Protein AF-A0A0L0VBW8-F1 (afdb_monomer)

Nearest PDB structures (foldseek):
  1dnp-assembly2_B  TM=9.306E-01  e=4.000E-32  Escherichia coli
  4u63-assembly1_A  TM=8.830E-01  e=4.935E-27  Agrobacterium fabrum str. C58
  1u3d-assembly1_A  TM=8.758E-01  e=1.205E-23  Arabidopsis thaliana
  6x24-assembly1_B  TM=8.436E-01  e=1.201E-22  Arabidopsis thaliana
  6k8k-assembly1_A  TM=8.469E-01  e=8.350E-22  Arabidopsis thaliana

Structure (mmCIF, N/CA/C/O backbone):
data_AF-A0A0L0VBW8-F1
#
_entry.id   AF-A0A0L0VBW8-F1
#
loop_
_atom_site.group_PDB
_atom_site.id
_atom_site.type_symbol
_atom_site.label_atom_id
_atom_site.label_alt_id
_atom_site.label_comp_id
_atom_site.label_asym_id
_atom_site.label_entity_id
_atom_site.label_seq_id
_atom_site.pdbx_PDB_ins_code
_atom_site.Cartn_x
_atom_site.Cartn_y
_atom_site.Cartn_z
_atom_site.occupancy
_atom_site.B_iso_or_equiv
_atom_site.auth_seq_id
_atom_site.auth_comp_id
_atom_site.auth_asym_id
_atom_site.auth_atom_id
_atom_site.pdbx_PDB_model_num
ATOM 1 N N . MET A 1 1 ? -42.156 -12.948 -46.064 1.00 47.88 1 MET A N 1
ATOM 2 C CA . MET A 1 1 ? -41.270 -11.772 -45.904 1.00 47.88 1 MET A CA 1
ATOM 3 C C . MET A 1 1 ? -41.788 -10.748 -44.891 1.00 47.88 1 MET A C 1
ATOM 5 O O . MET A 1 1 ? -40.986 -10.294 -44.095 1.00 47.88 1 MET A O 1
ATOM 9 N N . VAL A 1 2 ? -43.093 -10.454 -44.808 1.00 45.59 2 VAL A N 1
ATOM 10 C CA . VAL A 1 2 ? -43.625 -9.422 -43.882 1.00 45.59 2 VAL A CA 1
ATOM 11 C C . VAL A 1 2 ? -43.552 -9.802 -42.386 1.00 45.59 2 VAL A C 1
ATOM 13 O O . VAL A 1 2 ? -43.280 -8.947 -41.555 1.00 45.59 2 VAL A O 1
ATOM 16 N N . LYS A 1 3 ? -43.677 -11.089 -42.019 1.00 38.50 3 LYS A N 1
ATOM 17 C CA . LYS A 1 3 ? -43.567 -11.533 -40.608 1.00 38.50 3 LYS A CA 1
ATOM 18 C C . LYS A 1 3 ? -42.144 -11.493 -40.024 1.00 38.50 3 LYS A C 1
ATOM 20 O O . LYS A 1 3 ? -42.003 -11.435 -38.814 1.00 38.50 3 LYS A O 1
ATOM 25 N N . ARG A 1 4 ? -41.098 -11.505 -40.863 1.00 41.34 4 ARG A N 1
ATOM 26 C CA . ARG A 1 4 ? -39.693 -11.458 -40.405 1.00 41.34 4 ARG A CA 1
ATOM 27 C C . ARG A 1 4 ? -39.239 -10.023 -40.105 1.00 41.34 4 ARG A C 1
ATOM 29 O O . ARG A 1 4 ? -38.516 -9.813 -39.146 1.00 41.34 4 ARG A O 1
ATOM 36 N N . ALA A 1 5 ? -39.758 -9.052 -40.860 1.00 41.72 5 ALA A N 1
ATOM 37 C CA . ALA A 1 5 ? -39.477 -7.632 -40.655 1.00 41.72 5 ALA A CA 1
ATOM 38 C C . ALA A 1 5 ? -40.109 -7.077 -39.363 1.00 41.72 5 ALA A C 1
ATOM 40 O O . ALA A 1 5 ? -39.490 -6.264 -38.694 1.00 41.72 5 ALA A O 1
ATOM 41 N N . ILE A 1 6 ? -41.299 -7.556 -38.976 1.00 45.91 6 ILE A N 1
ATOM 42 C CA . ILE A 1 6 ? -41.973 -7.127 -37.734 1.00 45.91 6 ILE A CA 1
ATOM 43 C C . ILE A 1 6 ? -41.256 -7.689 -36.494 1.00 45.91 6 ILE A C 1
ATOM 45 O O . ILE A 1 6 ? -41.114 -6.985 -35.501 1.00 45.91 6 ILE A O 1
ATOM 49 N N . GLN A 1 7 ? -40.733 -8.919 -36.575 1.00 43.00 7 GLN A N 1
ATOM 50 C CA . GLN A 1 7 ? -39.952 -9.533 -35.495 1.00 43.00 7 GLN A CA 1
ATOM 51 C C . GLN A 1 7 ? -38.608 -8.811 -35.280 1.00 43.00 7 GLN A C 1
ATOM 53 O O . GLN A 1 7 ? -38.234 -8.529 -34.149 1.00 43.00 7 GLN A O 1
ATOM 58 N N . GLU A 1 8 ? -37.913 -8.434 -36.361 1.00 43.94 8 GLU A N 1
ATOM 59 C CA . GLU A 1 8 ? -36.654 -7.677 -36.281 1.00 43.94 8 GLU A CA 1
ATOM 60 C C . GLU A 1 8 ? -36.856 -6.231 -35.792 1.00 43.94 8 GLU A C 1
ATOM 62 O O . GLU A 1 8 ? -35.977 -5.677 -35.128 1.00 43.94 8 GLU A O 1
ATOM 67 N N . GLU A 1 9 ? -38.012 -5.615 -36.063 1.00 42.09 9 GLU A N 1
ATOM 68 C CA . GLU A 1 9 ? -38.349 -4.283 -35.550 1.00 42.09 9 GLU A CA 1
ATOM 69 C C . GLU A 1 9 ? -38.737 -4.297 -34.063 1.00 42.09 9 GLU A C 1
ATOM 71 O O . GLU A 1 9 ? -38.359 -3.371 -33.339 1.00 42.09 9 GLU A O 1
ATOM 76 N N . ASP A 1 10 ? -39.421 -5.344 -33.592 1.00 43.28 10 ASP A N 1
ATOM 77 C CA . ASP A 1 10 ? -39.739 -5.540 -32.170 1.00 43.28 10 ASP A CA 1
ATOM 78 C C . ASP A 1 10 ? -38.514 -5.966 -31.353 1.00 43.28 10 ASP A C 1
ATOM 80 O O . ASP A 1 10 ? -38.322 -5.458 -30.249 1.00 43.28 10 ASP A O 1
ATOM 84 N N . ASP A 1 11 ? -37.614 -6.786 -31.901 1.00 41.97 11 ASP A N 1
ATOM 85 C CA . ASP A 1 11 ? -36.344 -7.127 -31.246 1.00 41.97 11 ASP A CA 1
ATOM 86 C C . ASP A 1 11 ? -35.385 -5.923 -31.215 1.00 41.97 11 ASP A C 1
ATOM 88 O O . ASP A 1 11 ? -34.700 -5.685 -30.221 1.00 41.97 11 ASP A O 1
ATOM 92 N N . SER A 1 12 ? -35.396 -5.081 -32.255 1.00 41.84 12 SER A N 1
ATOM 93 C CA . SER A 1 12 ? -34.697 -3.787 -32.300 1.00 41.84 12 SER A CA 1
ATOM 94 C C . SER A 1 12 ? -35.269 -2.777 -31.300 1.00 41.84 12 SER A C 1
ATOM 96 O O . SER A 1 12 ? -34.506 -2.071 -30.629 1.00 41.84 12 SER A O 1
ATOM 98 N N . LYS A 1 13 ? -36.599 -2.712 -31.153 1.00 40.72 13 LYS A N 1
ATOM 99 C CA . LYS A 1 13 ? -37.275 -1.874 -30.151 1.00 40.72 13 LYS A CA 1
ATOM 100 C C . LYS A 1 13 ? -37.077 -2.406 -28.738 1.00 40.72 13 LYS A C 1
ATOM 102 O O . LYS A 1 13 ? -36.859 -1.582 -27.861 1.00 40.72 13 LYS A O 1
ATOM 107 N N . ASN A 1 14 ? -37.025 -3.719 -28.522 1.00 37.94 14 ASN A N 1
ATOM 108 C CA . ASN A 1 14 ? -36.697 -4.330 -27.232 1.00 37.94 14 ASN A CA 1
ATOM 109 C C . ASN A 1 14 ? -35.211 -4.183 -26.878 1.00 37.94 14 ASN A C 1
ATOM 111 O O . ASN A 1 14 ? -34.900 -3.898 -25.726 1.00 37.94 14 ASN A O 1
ATOM 115 N N . LEU A 1 15 ? -34.282 -4.233 -27.842 1.00 38.31 15 LEU A N 1
ATOM 116 C CA . LEU A 1 15 ? -32.874 -3.872 -27.612 1.00 38.31 15 LEU A CA 1
ATOM 117 C C . LEU A 1 15 ? -32.686 -2.366 -27.384 1.00 38.31 15 LEU A C 1
ATOM 119 O O . LEU A 1 15 ? -31.813 -1.963 -26.616 1.00 38.31 15 LEU A O 1
ATOM 123 N N . ARG A 1 16 ? -33.479 -1.509 -28.039 1.00 38.00 16 ARG A N 1
ATOM 124 C CA . ARG A 1 16 ? -33.463 -0.052 -27.815 1.00 38.00 16 ARG A CA 1
ATOM 125 C C . ARG A 1 16 ? -34.187 0.353 -26.533 1.00 38.00 16 ARG A C 1
ATOM 127 O O . ARG A 1 16 ? -33.775 1.341 -25.938 1.00 38.00 16 ARG A O 1
ATOM 134 N N . ALA A 1 17 ? -35.188 -0.405 -26.094 1.00 32.78 17 ALA A N 1
ATOM 135 C CA . ALA A 1 17 ? -35.853 -0.263 -24.804 1.00 32.78 17 ALA A CA 1
ATOM 136 C C . ALA A 1 17 ? -34.974 -0.816 -23.676 1.00 32.78 17 ALA A C 1
ATOM 138 O O . ALA A 1 17 ? -34.843 -0.147 -22.667 1.00 32.78 17 ALA A O 1
ATOM 139 N N . SER A 1 18 ? -34.242 -1.915 -23.888 1.00 33.78 18 SER A N 1
ATOM 140 C CA . SER A 1 18 ? -33.186 -2.404 -22.983 1.00 33.78 18 SER A CA 1
ATOM 141 C C . SER A 1 18 ? -31.985 -1.445 -22.904 1.00 33.78 18 SER A C 1
ATOM 143 O O . SER A 1 18 ? -31.360 -1.313 -21.857 1.00 33.78 18 SER A O 1
ATOM 145 N N . LYS A 1 19 ? -31.697 -0.694 -23.979 1.00 35.19 19 LYS A N 1
ATOM 146 C CA . LYS A 1 19 ? -30.722 0.416 -23.981 1.00 35.19 19 LYS A CA 1
ATOM 147 C C . LYS A 1 19 ? -31.284 1.756 -23.477 1.00 35.19 19 LYS A C 1
ATOM 149 O O . LYS A 1 19 ? -30.527 2.724 -23.412 1.00 35.19 19 LYS A O 1
ATOM 154 N N . ARG A 1 20 ? -32.582 1.846 -23.152 1.00 32.16 20 ARG A N 1
ATOM 155 C CA . ARG A 1 20 ? -33.254 3.065 -22.648 1.00 32.16 20 ARG A CA 1
ATOM 156 C C . ARG A 1 20 ? -33.999 2.883 -21.328 1.00 32.16 20 ARG A C 1
ATOM 158 O O . ARG A 1 20 ? -34.429 3.879 -20.754 1.00 32.16 20 ARG A O 1
ATOM 165 N N . THR A 1 21 ? -34.088 1.672 -20.795 1.00 31.19 21 THR A N 1
ATOM 166 C CA . THR A 1 21 ? -34.179 1.472 -19.357 1.00 31.19 21 THR A CA 1
ATOM 167 C C . THR A 1 21 ? -32.882 2.011 -18.798 1.00 31.19 21 THR A C 1
ATOM 169 O O . THR A 1 21 ? -31.819 1.433 -19.023 1.00 31.19 21 THR A O 1
ATOM 172 N N . ASN A 1 22 ? -32.975 3.183 -18.169 1.00 34.97 22 ASN A N 1
ATOM 173 C CA . ASN A 1 22 ? -31.962 3.711 -17.278 1.00 34.97 22 ASN A CA 1
ATOM 174 C C . ASN A 1 22 ? -31.249 2.534 -16.610 1.00 34.97 22 ASN A C 1
ATOM 176 O O . ASN A 1 22 ? -31.903 1.713 -15.965 1.00 34.97 22 ASN A O 1
ATOM 180 N N . LEU A 1 23 ? -29.926 2.461 -16.764 1.00 39.72 23 LEU A N 1
ATOM 181 C CA . LEU A 1 23 ? -29.091 1.925 -15.702 1.00 39.72 23 LEU A CA 1
ATOM 182 C C . LEU A 1 23 ? -29.466 2.752 -14.466 1.00 39.72 23 LEU A C 1
ATOM 184 O O . LEU A 1 23 ? -28.857 3.784 -14.200 1.00 39.72 23 LEU A O 1
ATOM 188 N N . ALA A 1 24 ? -30.530 2.358 -13.760 1.00 38.56 24 ALA A N 1
ATOM 189 C CA . ALA A 1 24 ? -30.557 2.486 -12.323 1.00 38.56 24 ALA A CA 1
ATOM 190 C C . ALA A 1 24 ? -29.210 1.900 -11.927 1.00 38.56 24 ALA A C 1
ATOM 192 O O . ALA A 1 24 ? -28.953 0.734 -12.229 1.00 38.56 24 ALA A O 1
ATOM 193 N N . GLU A 1 25 ? -28.288 2.770 -11.515 1.00 55.16 25 GLU A N 1
ATOM 194 C CA . GLU A 1 25 ? -26.921 2.379 -11.208 1.00 55.16 25 GLU A CA 1
ATOM 195 C C . GLU A 1 25 ? -27.017 1.139 -10.324 1.00 55.16 25 GLU A C 1
ATOM 197 O O . GLU A 1 25 ? -27.567 1.249 -9.229 1.00 55.16 25 GLU A O 1
ATOM 202 N N . GLU A 1 26 ? -26.592 -0.031 -10.826 1.00 69.12 26 GLU A N 1
ATOM 203 C CA . GLU A 1 26 ? -26.595 -1.254 -10.021 1.00 69.12 26 GLU A CA 1
ATOM 204 C C . GLU A 1 26 ? -25.965 -0.896 -8.676 1.00 69.12 26 GLU A C 1
ATOM 206 O O . GLU A 1 26 ? -24.868 -0.322 -8.636 1.00 69.12 26 GLU A O 1
ATOM 211 N N . GLU A 1 27 ? -26.706 -1.124 -7.589 1.00 88.75 27 GLU A N 1
ATOM 212 C CA . GLU A 1 27 ? -26.266 -0.744 -6.253 1.00 88.75 27 GLU A CA 1
ATOM 213 C C . GLU A 1 27 ? -24.936 -1.453 -5.987 1.00 88.75 27 GLU A C 1
ATOM 215 O O . GLU A 1 27 ? -24.860 -2.682 -5.919 1.00 88.75 27 GLU A O 1
ATOM 220 N N . THR A 1 28 ? -23.848 -0.684 -5.905 1.00 95.00 28 THR A N 1
ATOM 221 C CA . THR A 1 28 ? -22.541 -1.269 -5.612 1.00 95.00 28 THR A CA 1
ATOM 222 C C . THR A 1 28 ? -22.538 -1.767 -4.166 1.00 95.00 28 THR A C 1
ATOM 224 O O . THR A 1 28 ? -23.231 -1.184 -3.329 1.00 95.00 28 THR A O 1
ATOM 227 N N . PRO A 1 29 ? -21.723 -2.780 -3.808 1.00 96.75 29 PRO A N 1
ATOM 228 C CA . PRO A 1 29 ? -21.599 -3.210 -2.413 1.00 96.75 29 PRO A CA 1
ATOM 229 C C . PRO A 1 29 ? -21.264 -2.053 -1.462 1.00 96.75 29 PRO A C 1
ATOM 231 O O . PRO A 1 29 ? -21.729 -2.026 -0.333 1.00 96.75 29 PRO A O 1
ATOM 234 N N . TYR A 1 30 ? -20.514 -1.055 -1.938 1.00 96.94 30 TYR A N 1
ATOM 235 C CA . TYR A 1 30 ? -20.212 0.145 -1.165 1.00 96.94 30 TYR A CA 1
ATOM 236 C C . TYR A 1 30 ? -21.462 0.993 -0.894 1.00 96.94 30 TYR A C 1
ATOM 238 O O . TYR A 1 30 ? -21.709 1.362 0.248 1.00 96.94 30 TYR A O 1
ATOM 246 N N . LYS A 1 31 ? -22.284 1.263 -1.919 1.00 96.06 31 LYS A N 1
ATOM 247 C CA . LYS A 1 31 ? -23.552 1.990 -1.743 1.00 96.06 31 LYS A CA 1
ATOM 248 C C . LYS A 1 31 ? -24.525 1.228 -0.841 1.00 96.06 31 LYS A C 1
ATOM 250 O O . LYS A 1 31 ? -25.142 1.846 0.018 1.00 96.06 31 LYS A O 1
ATOM 255 N N . HIS A 1 32 ? -24.596 -0.097 -0.988 1.00 97.25 32 HIS A N 1
ATOM 256 C CA . HIS A 1 32 ? -25.400 -0.948 -0.113 1.00 97.25 32 HIS A CA 1
ATOM 257 C C . HIS A 1 32 ? -24.931 -0.842 1.347 1.00 97.25 32 HIS A C 1
ATOM 259 O O . HIS A 1 32 ? -25.748 -0.623 2.238 1.00 97.25 32 HIS A O 1
ATOM 265 N N . LEU A 1 33 ? -23.619 -0.924 1.598 1.00 97.62 33 LEU A N 1
ATOM 266 C CA . LEU A 1 33 ? -23.065 -0.758 2.942 1.00 97.62 33 LEU A CA 1
ATOM 267 C C . LEU A 1 33 ? -23.455 0.597 3.550 1.00 97.62 33 LEU A C 1
ATOM 269 O O . LEU A 1 33 ? -23.928 0.634 4.682 1.00 97.62 33 LEU A O 1
ATOM 273 N N . LEU A 1 34 ? -23.284 1.695 2.802 1.00 96.56 34 LEU A N 1
ATOM 274 C CA . LEU A 1 34 ? -23.636 3.036 3.280 1.00 96.56 34 LEU A CA 1
ATOM 275 C C . LEU A 1 34 ? -25.125 3.154 3.613 1.00 96.56 34 LEU A C 1
ATOM 277 O O . LEU A 1 34 ? -25.460 3.659 4.680 1.00 96.56 34 LEU A O 1
ATOM 281 N N . ARG A 1 35 ? -26.004 2.614 2.762 1.00 96.06 35 ARG A N 1
ATOM 282 C CA . ARG A 1 35 ? -27.446 2.592 3.025 1.00 96.06 35 ARG A CA 1
ATOM 283 C C . ARG A 1 35 ? -27.777 1.851 4.325 1.00 96.06 35 ARG A C 1
ATOM 285 O O . ARG A 1 35 ? -28.555 2.355 5.122 1.00 96.06 35 ARG A O 1
ATOM 292 N N . LEU A 1 36 ? -27.166 0.689 4.575 1.00 95.06 36 LEU A N 1
ATOM 293 C CA . LEU A 1 36 ? -27.388 -0.057 5.823 1.00 95.06 36 LEU A CA 1
ATOM 294 C C . LEU A 1 36 ? -26.868 0.685 7.064 1.00 95.06 36 LEU A C 1
ATOM 296 O O . LEU A 1 36 ? -27.458 0.562 8.137 1.00 95.06 36 LEU A O 1
ATOM 300 N N . ILE A 1 37 ? -25.772 1.440 6.933 1.00 93.81 37 ILE A N 1
ATOM 301 C CA . ILE A 1 37 ? -25.257 2.298 8.010 1.00 93.81 37 ILE A CA 1
ATOM 302 C C . ILE A 1 37 ? -26.257 3.425 8.308 1.00 93.81 37 ILE A C 1
ATOM 304 O O . ILE A 1 37 ? -26.594 3.630 9.472 1.00 93.81 37 ILE A O 1
ATOM 308 N N . GLU A 1 38 ? -26.763 4.107 7.275 1.00 91.75 38 GLU A N 1
ATOM 309 C CA . GLU A 1 38 ? -27.759 5.182 7.403 1.00 91.75 38 GLU A CA 1
ATOM 310 C C . GLU A 1 38 ? -29.080 4.667 8.007 1.00 91.75 38 GLU A C 1
ATOM 312 O O . GLU A 1 38 ? -29.576 5.224 8.985 1.00 91.75 38 GLU A O 1
ATOM 317 N N . GLU A 1 39 ? -29.610 3.541 7.516 1.00 88.50 39 GLU A N 1
ATOM 318 C CA . GLU A 1 39 ? -30.820 2.902 8.062 1.00 88.50 39 GLU A CA 1
ATOM 319 C C . GLU A 1 39 ? -30.655 2.525 9.546 1.00 88.50 39 GLU A C 1
ATOM 321 O O . GLU A 1 39 ? -31.577 2.687 10.350 1.00 88.50 39 GLU A O 1
ATOM 326 N N . GLY A 1 40 ? -29.468 2.046 9.935 1.00 81.56 40 GLY A N 1
ATOM 327 C CA . GLY A 1 40 ? -29.144 1.728 11.326 1.00 81.56 40 GLY A CA 1
ATOM 328 C C . GLY A 1 40 ? -29.019 2.954 12.239 1.00 81.56 40 GLY A C 1
ATOM 329 O O . GLY A 1 40 ? -29.133 2.819 13.458 1.00 81.56 40 GLY A O 1
ATOM 330 N N . GLU A 1 41 ? -28.789 4.143 11.678 1.00 77.44 41 GLU A N 1
ATOM 331 C CA . GLU A 1 41 ? -28.745 5.414 12.406 1.00 77.44 41 GLU A CA 1
ATOM 332 C C . GLU A 1 41 ? -30.130 6.017 12.643 1.00 77.44 41 GLU A C 1
ATOM 334 O O . GLU A 1 41 ? -30.384 6.571 13.718 1.00 77.44 41 GLU A O 1
ATOM 339 N N . GLU A 1 42 ? -31.026 5.888 11.666 1.00 71.12 42 GLU A N 1
ATOM 340 C CA . GLU A 1 42 ? -32.404 6.383 11.744 1.00 71.12 42 GLU A CA 1
ATOM 341 C C . GLU A 1 42 ? -33.288 5.522 12.650 1.00 71.12 42 GLU A C 1
ATOM 343 O O . GLU A 1 42 ? -34.124 6.037 13.407 1.00 71.12 42 GLU A O 1
ATOM 348 N N . GLU A 1 43 ? -33.091 4.202 12.618 1.00 62.97 43 GLU A N 1
ATOM 349 C CA . GLU A 1 43 ? -33.725 3.293 13.558 1.00 62.97 43 GLU A CA 1
ATOM 350 C C . GLU A 1 43 ? -33.168 3.564 14.964 1.00 62.97 43 GLU A C 1
ATOM 352 O O . GLU A 1 43 ? -32.125 3.044 15.356 1.00 62.97 43 GLU A O 1
ATOM 357 N N . LYS A 1 44 ? -33.890 4.356 15.770 1.00 53.12 44 LYS A N 1
ATOM 358 C CA . LYS A 1 44 ? -33.681 4.489 17.225 1.00 53.12 44 LYS A CA 1
ATOM 359 C C . LYS A 1 44 ? -33.956 3.152 17.930 1.00 53.12 44 LYS A C 1
ATOM 361 O O . LYS A 1 44 ? -34.897 3.038 18.716 1.00 53.12 44 LYS A O 1
ATOM 366 N N . GLN A 1 45 ? -33.179 2.117 17.627 1.00 53.72 45 GLN A N 1
ATOM 367 C CA . GLN A 1 45 ? -33.263 0.831 18.296 1.00 53.72 45 GLN A CA 1
ATOM 368 C C . GLN A 1 45 ? -33.002 1.068 19.778 1.00 53.72 45 GLN A C 1
ATOM 370 O O . GLN A 1 45 ? -32.015 1.707 20.146 1.00 53.72 45 GLN A O 1
ATOM 375 N N . GLN A 1 46 ? -33.900 0.573 20.633 1.00 48.47 46 GLN A N 1
ATOM 376 C CA . GLN A 1 46 ? -33.634 0.536 22.064 1.00 48.47 46 GLN A CA 1
ATOM 377 C C . GLN A 1 46 ? -32.407 -0.359 22.260 1.00 48.47 46 GLN A C 1
ATOM 379 O O . GLN A 1 46 ? -32.496 -1.554 21.966 1.00 48.47 46 GLN A O 1
ATOM 384 N N . PRO A 1 47 ? -31.254 0.188 22.688 1.00 54.91 47 PRO A N 1
ATOM 385 C CA . PRO A 1 47 ? -30.078 -0.633 22.911 1.00 54.91 47 PRO A CA 1
ATOM 386 C C . PRO A 1 47 ? -30.424 -1.709 23.939 1.00 54.91 47 PRO A C 1
ATOM 388 O O . PRO A 1 47 ? -31.183 -1.457 24.885 1.00 54.91 47 PRO A O 1
ATOM 391 N N . ARG A 1 48 ? -29.861 -2.911 23.768 1.00 60.44 48 ARG A N 1
ATOM 392 C CA . ARG A 1 48 ? -29.881 -3.934 24.818 1.00 60.44 48 ARG A CA 1
ATOM 393 C C . ARG A 1 48 ? -29.460 -3.251 26.120 1.00 60.44 48 ARG A C 1
ATOM 395 O O . ARG A 1 48 ? -28.457 -2.541 26.116 1.00 60.44 48 ARG A O 1
ATOM 402 N N . LYS A 1 49 ? -30.242 -3.412 27.199 1.00 61.12 49 LYS A N 1
ATOM 403 C CA . LYS A 1 49 ? -29.983 -2.746 28.487 1.00 61.12 49 LYS A CA 1
ATOM 404 C C . LYS A 1 49 ? -28.511 -2.942 28.848 1.00 61.12 49 LYS A C 1
ATOM 406 O O . LYS A 1 49 ? -28.101 -4.080 29.072 1.00 61.12 49 LYS A O 1
ATOM 411 N N . GLU A 1 50 ? -27.744 -1.851 28.823 1.00 64.88 50 GLU A N 1
ATOM 412 C CA . GLU A 1 50 ? -26.290 -1.903 28.962 1.00 64.88 50 GLU A CA 1
ATOM 413 C C . GLU A 1 50 ? -25.966 -2.529 30.318 1.00 64.88 50 GLU A C 1
ATOM 415 O O . GLU A 1 50 ? -26.350 -2.026 31.379 1.00 64.88 50 GLU A O 1
ATOM 420 N N . ALA A 1 51 ? -25.346 -3.704 30.274 1.00 66.81 51 ALA A N 1
ATOM 421 C CA . ALA A 1 51 ? -24.918 -4.375 31.480 1.00 66.81 51 ALA A CA 1
ATOM 422 C C . ALA A 1 51 ? -23.694 -3.643 32.038 1.00 66.81 51 ALA A C 1
ATOM 424 O O . ALA A 1 51 ? -22.881 -3.114 31.282 1.00 66.81 51 ALA A O 1
ATOM 425 N N . LYS A 1 52 ? -23.551 -3.627 33.367 1.00 65.00 52 LYS A N 1
ATOM 426 C CA . LYS A 1 52 ? -22.414 -2.973 34.037 1.00 65.00 52 LYS A CA 1
ATOM 427 C C . LYS A 1 52 ? -21.052 -3.565 33.643 1.00 65.00 52 LYS A C 1
ATOM 429 O O . LYS A 1 52 ? -20.041 -2.920 33.876 1.00 65.00 52 LYS A O 1
ATOM 434 N N . ASP A 1 53 ? -21.040 -4.770 33.081 1.00 69.94 53 ASP A N 1
ATOM 435 C CA . ASP A 1 53 ? -19.875 -5.516 32.598 1.00 69.94 53 ASP A CA 1
ATOM 436 C C . ASP A 1 53 ? -19.775 -5.562 31.059 1.00 69.94 53 ASP A C 1
ATOM 438 O O . ASP A 1 53 ? -18.985 -6.330 30.514 1.00 69.94 53 ASP A O 1
ATOM 442 N N . GLY A 1 54 ? -20.586 -4.775 30.343 1.00 82.06 54 GLY A N 1
ATOM 443 C CA . GLY A 1 54 ? -20.562 -4.728 28.883 1.00 82.06 54 GLY A CA 1
ATOM 444 C C . GLY A 1 54 ? -19.286 -4.089 28.325 1.00 82.06 54 GLY A C 1
ATOM 445 O O . GLY A 1 54 ? -18.611 -3.298 28.988 1.00 82.06 54 GLY A O 1
ATOM 446 N N . VAL A 1 55 ? -18.978 -4.394 27.063 1.00 94.31 55 VAL A N 1
ATOM 447 C CA . VAL A 1 55 ? -17.807 -3.833 26.372 1.00 94.31 55 VAL A CA 1
ATOM 448 C C . VAL A 1 55 ? -18.169 -3.106 25.082 1.00 94.31 55 VAL A C 1
ATOM 450 O O . VAL A 1 55 ? -19.200 -3.361 24.450 1.00 94.31 55 VAL A O 1
ATOM 453 N N . ILE A 1 56 ? -17.282 -2.200 24.688 1.00 97.12 56 ILE A N 1
ATOM 454 C CA . ILE A 1 56 ? -17.176 -1.654 23.340 1.00 97.12 56 ILE A CA 1
ATOM 455 C C . ILE A 1 56 ? -16.029 -2.390 22.656 1.00 97.12 56 ILE A C 1
ATOM 457 O O . ILE A 1 56 ? -14.938 -2.492 23.214 1.00 97.12 56 ILE A O 1
ATOM 461 N N . VAL A 1 57 ? -16.258 -2.903 21.451 1.00 98.56 57 VAL A N 1
ATOM 462 C CA . VAL A 1 57 ? -15.226 -3.609 20.688 1.00 98.56 57 VAL A CA 1
ATOM 463 C C . VAL A 1 57 ? -14.804 -2.765 19.501 1.00 98.56 57 VAL A C 1
ATOM 465 O O . VAL A 1 57 ? -15.640 -2.394 18.683 1.00 98.56 57 VAL A O 1
ATOM 468 N N . TYR A 1 58 ? -13.508 -2.494 19.381 1.00 98.88 58 TYR A N 1
ATOM 469 C CA . TYR A 1 58 ? -12.917 -1.984 18.149 1.00 98.88 58 TYR A CA 1
ATOM 470 C C . TYR A 1 58 ? -12.337 -3.152 17.351 1.00 98.88 58 TYR A C 1
ATOM 472 O O . TYR A 1 58 ? -11.399 -3.813 17.799 1.00 98.88 58 TYR A O 1
ATOM 480 N N . TRP A 1 59 ? -12.883 -3.410 16.164 1.00 98.81 59 TRP A N 1
ATOM 481 C CA . TRP A 1 59 ? -12.326 -4.384 15.233 1.00 98.81 59 TRP A CA 1
ATOM 482 C C . TRP A 1 59 ? -11.262 -3.722 14.361 1.00 98.81 59 TRP A C 1
ATOM 484 O O . TRP A 1 59 ? -11.550 -3.061 13.362 1.00 98.81 59 TRP A O 1
ATOM 494 N N . MET A 1 60 ? -10.012 -3.931 14.767 1.00 98.75 60 MET A N 1
ATOM 495 C CA . MET A 1 60 ? -8.830 -3.502 14.038 1.00 98.75 60 MET A CA 1
ATOM 496 C C . MET A 1 60 ? -8.658 -4.350 12.776 1.00 98.75 60 MET A C 1
ATOM 498 O O . MET A 1 60 ? -8.617 -5.584 12.826 1.00 98.75 60 MET A O 1
ATOM 502 N N . ARG A 1 61 ? -8.543 -3.677 11.636 1.00 97.62 61 ARG A N 1
ATOM 503 C CA . ARG A 1 61 ? -8.324 -4.253 10.309 1.00 97.62 61 ARG A CA 1
ATOM 504 C C . ARG A 1 61 ? -6.835 -4.479 10.060 1.00 97.62 61 ARG A C 1
ATOM 506 O O . ARG A 1 61 ? -5.968 -4.114 10.845 1.00 97.62 61 ARG A O 1
ATOM 513 N N . MET A 1 62 ? -6.506 -5.056 8.908 1.00 94.88 62 MET A N 1
ATOM 514 C CA . MET A 1 62 ? -5.111 -5.125 8.444 1.00 94.88 62 MET A CA 1
ATOM 515 C C . MET A 1 62 ? -4.604 -3.792 7.867 1.00 94.88 62 MET A C 1
ATOM 517 O O . MET A 1 62 ? -3.453 -3.712 7.434 1.00 94.88 62 MET A O 1
ATOM 521 N N . ARG A 1 63 ? -5.475 -2.779 7.783 1.00 95.12 63 ARG A N 1
ATOM 522 C CA . ARG A 1 63 ? -5.256 -1.499 7.092 1.00 95.12 63 ARG A CA 1
ATOM 523 C C . ARG A 1 63 ? -5.274 -0.288 8.026 1.00 95.12 63 ARG A C 1
ATOM 525 O O . ARG A 1 63 ? -5.288 0.845 7.548 1.00 95.12 63 ARG A O 1
ATOM 532 N N . ASP A 1 64 ? -5.280 -0.510 9.334 1.00 97.94 64 ASP A N 1
ATOM 533 C CA . ASP A 1 64 ? -5.371 0.523 10.367 1.00 97.94 64 ASP A CA 1
ATOM 534 C C . ASP A 1 64 ? -4.627 0.127 11.659 1.00 97.94 64 ASP A C 1
ATOM 536 O O . ASP A 1 64 ? -5.054 0.464 12.762 1.00 97.94 64 ASP A O 1
ATOM 540 N N . LEU A 1 65 ? -3.476 -0.546 11.512 1.00 98.62 65 LEU A N 1
ATOM 541 C CA . LEU A 1 65 ? -2.607 -1.023 12.598 1.00 98.62 65 LEU A CA 1
ATOM 542 C C . LEU A 1 65 ? -1.882 0.120 13.338 1.00 98.62 65 LEU A C 1
ATOM 544 O O . LEU A 1 65 ? -0.652 0.200 13.347 1.00 98.62 65 LEU A O 1
ATOM 548 N N . ARG A 1 66 ? -2.643 1.020 13.963 1.00 98.50 66 ARG A N 1
ATOM 549 C CA . ARG A 1 66 ? -2.144 2.175 14.718 1.00 98.50 66 ARG A CA 1
ATOM 550 C C . ARG A 1 66 ? -3.127 2.624 15.797 1.00 98.50 66 ARG A C 1
ATOM 552 O O . ARG A 1 66 ? -4.338 2.436 15.670 1.00 98.50 66 ARG A O 1
ATOM 559 N N . LEU A 1 67 ? -2.595 3.287 16.817 1.00 98.44 67 LEU A N 1
ATOM 560 C CA . LEU A 1 67 ? -3.349 3.945 17.882 1.00 98.44 67 LEU A CA 1
ATOM 561 C C . LEU A 1 67 ? -3.590 5.426 17.587 1.00 98.44 67 LEU A C 1
ATOM 563 O O . LEU A 1 67 ? -4.604 5.974 18.013 1.00 98.44 67 LEU A O 1
ATOM 567 N N . THR A 1 68 ? -2.678 6.081 16.864 1.00 97.62 68 THR A N 1
ATOM 568 C CA . THR A 1 68 ? -2.806 7.508 16.558 1.00 97.62 68 THR A CA 1
ATOM 569 C C . THR A 1 68 ? -3.636 7.753 15.300 1.00 97.62 68 THR A C 1
ATOM 571 O O . THR A 1 68 ? -3.545 7.031 14.307 1.00 97.62 68 THR A O 1
ATOM 574 N N . ASP A 1 69 ? -4.448 8.816 15.321 1.00 98.00 69 ASP A N 1
ATOM 575 C CA . ASP A 1 69 ? -5.240 9.265 14.167 1.00 98.00 69 ASP A CA 1
ATOM 576 C C . ASP A 1 69 ? -6.064 8.146 13.499 1.00 98.00 69 ASP A C 1
ATOM 578 O O . ASP A 1 69 ? -6.060 7.996 12.273 1.00 98.00 69 ASP A O 1
ATOM 582 N N . ASN A 1 70 ? -6.717 7.325 14.318 1.00 98.62 70 ASN A N 1
ATOM 583 C CA . ASN A 1 70 ? -7.550 6.202 13.906 1.00 98.62 70 ASN A CA 1
ATOM 584 C C . ASN A 1 70 ? -9.007 6.496 14.282 1.00 98.62 70 ASN A C 1
ATOM 586 O O . ASN A 1 70 ? -9.343 6.535 15.467 1.00 98.62 70 ASN A O 1
ATOM 590 N N . ARG A 1 71 ? -9.863 6.733 13.281 1.00 98.38 71 ARG A N 1
ATOM 591 C CA . ARG A 1 71 ? -11.230 7.228 13.512 1.00 98.38 71 ARG A CA 1
ATOM 592 C C . ARG A 1 71 ? -12.117 6.211 14.237 1.00 98.38 71 ARG A C 1
ATOM 594 O O . ARG A 1 71 ? -12.777 6.586 15.203 1.00 98.38 71 ARG A O 1
ATOM 601 N N . ALA A 1 72 ? -12.099 4.932 13.850 1.00 98.62 72 ALA A N 1
ATOM 602 C CA . ALA A 1 72 ? -12.898 3.906 14.529 1.00 98.62 72 ALA A CA 1
ATOM 603 C C . ALA A 1 72 ? -12.433 3.624 15.962 1.00 98.62 72 ALA A C 1
ATOM 605 O O . ALA A 1 72 ? -13.278 3.430 16.839 1.00 98.62 72 ALA A O 1
ATOM 606 N N . LEU A 1 73 ? -11.117 3.632 16.215 1.00 98.75 73 LEU A N 1
ATOM 607 C CA . LEU A 1 73 ? -10.574 3.489 17.569 1.00 98.75 73 LEU A CA 1
ATOM 608 C C . LEU A 1 73 ? -10.946 4.691 18.445 1.00 98.75 73 LEU A C 1
ATOM 610 O O . LEU A 1 73 ? -11.370 4.518 19.586 1.00 98.75 73 LEU A O 1
ATOM 614 N N . SER A 1 74 ? -10.812 5.904 17.903 1.00 98.56 74 SER A N 1
ATOM 615 C CA . SER A 1 74 ? -11.186 7.146 18.583 1.00 98.56 74 SER A CA 1
ATOM 616 C C . SER A 1 74 ? -12.665 7.125 18.983 1.00 98.56 74 SER A C 1
ATOM 618 O O . SER A 1 74 ? -12.995 7.320 20.155 1.00 98.56 74 SER A O 1
ATOM 620 N N . LEU A 1 75 ? -13.546 6.744 18.049 1.00 98.38 75 LEU A N 1
ATOM 621 C CA . LEU A 1 75 ? -14.971 6.550 18.309 1.00 98.38 75 LEU A CA 1
ATOM 622 C C . LEU A 1 75 ? -15.220 5.486 19.390 1.00 98.38 75 LEU A C 1
ATOM 624 O O . LEU A 1 75 ? -15.987 5.729 20.318 1.00 98.38 75 LEU A O 1
ATOM 628 N N . ALA A 1 76 ? -14.556 4.329 19.312 1.00 98.44 76 ALA A N 1
ATOM 629 C CA . ALA A 1 76 ? -14.700 3.260 20.305 1.00 98.44 76 ALA A CA 1
ATOM 630 C C . ALA A 1 76 ? -14.328 3.738 21.714 1.00 98.44 76 ALA A C 1
ATOM 632 O O . ALA A 1 76 ? -15.063 3.511 22.673 1.00 98.44 76 ALA A O 1
ATOM 633 N N . SER A 1 77 ? -13.205 4.452 21.820 1.00 98.25 77 SER A N 1
ATOM 634 C CA . SER A 1 77 ? -12.719 5.049 23.060 1.00 98.25 77 SER A CA 1
ATOM 635 C C . SER A 1 77 ? -13.728 6.052 23.623 1.00 98.25 77 SER A C 1
ATOM 637 O O . SER A 1 77 ? -14.079 5.975 24.801 1.00 98.25 77 SER A O 1
ATOM 639 N N . GLN A 1 78 ? -14.263 6.957 22.800 1.00 97.56 78 GLN A N 1
ATOM 640 C CA . GLN A 1 78 ? -15.279 7.926 23.231 1.00 97.56 78 GLN A CA 1
ATOM 641 C C . GLN A 1 78 ? -16.579 7.247 23.692 1.00 97.56 78 GLN A C 1
ATOM 643 O O . GLN A 1 78 ? -17.149 7.631 24.719 1.00 97.56 78 GLN A O 1
ATOM 648 N N . LEU A 1 79 ? -17.037 6.212 22.981 1.00 95.50 79 LEU A N 1
ATOM 649 C CA . LEU A 1 79 ? -18.215 5.429 23.365 1.00 95.50 79 LEU A CA 1
ATOM 650 C C . LEU A 1 79 ? -18.004 4.714 24.705 1.00 95.50 79 LEU A C 1
ATOM 652 O O . LEU A 1 79 ? -18.881 4.788 25.563 1.00 95.50 79 LEU A O 1
ATOM 656 N N . ALA A 1 80 ? -16.840 4.089 24.903 1.00 95.19 80 ALA A N 1
ATOM 657 C CA . ALA A 1 80 ? -16.497 3.399 26.146 1.00 95.19 80 ALA A CA 1
ATOM 658 C C . ALA A 1 80 ? -16.492 4.372 27.334 1.00 95.19 80 ALA A C 1
ATOM 660 O O . ALA A 1 80 ? -17.153 4.132 28.341 1.00 95.19 80 ALA A O 1
ATOM 661 N N . HIS A 1 81 ? -15.846 5.531 27.181 1.00 94.19 81 HIS A N 1
ATOM 662 C CA . HIS A 1 81 ? -15.754 6.535 28.243 1.00 94.19 81 HIS A CA 1
ATOM 663 C C . HIS A 1 81 ? -17.099 7.185 28.571 1.00 94.19 81 HIS A C 1
ATOM 665 O O . HIS A 1 81 ? -17.449 7.308 29.741 1.00 94.19 81 HIS A O 1
ATOM 671 N N . SER A 1 82 ? -17.870 7.585 27.555 1.00 93.25 82 SER A N 1
ATOM 672 C CA . SER A 1 82 ? -19.175 8.234 27.762 1.00 93.25 82 SER A CA 1
ATOM 673 C C . SER A 1 82 ? -20.200 7.327 28.447 1.00 93.25 82 SER A C 1
ATOM 675 O O . SER A 1 82 ? -21.103 7.828 29.112 1.00 93.25 82 SER A O 1
ATOM 677 N N . ARG A 1 83 ? -20.047 6.004 28.314 1.00 90.94 83 ARG A N 1
ATOM 678 C CA . ARG A 1 83 ? -20.925 4.992 28.923 1.00 90.94 83 ARG A CA 1
ATOM 679 C C . ARG A 1 83 ? -20.341 4.331 30.165 1.00 90.94 83 ARG A C 1
ATOM 681 O O . ARG A 1 83 ? -21.011 3.503 30.771 1.00 90.94 83 ARG A O 1
ATOM 688 N N . ASN A 1 84 ? -19.117 4.693 30.553 1.00 91.12 84 ASN A N 1
ATOM 689 C CA . ASN A 1 84 ? -18.387 4.041 31.637 1.00 91.12 84 ASN A CA 1
ATOM 690 C C . ASN A 1 84 ? -18.281 2.509 31.436 1.00 91.12 84 ASN A C 1
ATOM 692 O O . ASN A 1 84 ? -18.519 1.731 32.358 1.00 91.12 84 ASN A O 1
ATOM 696 N N . LEU A 1 85 ? -17.949 2.100 30.207 1.00 93.12 85 LEU A N 1
ATOM 697 C CA . LEU A 1 85 ? -17.693 0.719 29.790 1.00 93.12 85 LEU A CA 1
ATOM 698 C C . LEU A 1 85 ? -16.219 0.538 29.406 1.00 93.12 85 LEU A C 1
ATOM 700 O O . LEU A 1 85 ? -15.462 1.503 29.292 1.00 93.12 85 LEU A O 1
ATOM 704 N N . HIS A 1 86 ? -15.821 -0.709 29.165 1.00 94.88 86 HIS A N 1
ATOM 705 C CA . HIS A 1 86 ? -14.461 -1.053 28.757 1.00 94.88 86 HIS A CA 1
ATOM 706 C C . HIS A 1 86 ? -14.328 -1.199 27.240 1.00 94.88 86 HIS A C 1
ATOM 708 O O . HIS A 1 86 ? -15.227 -1.707 26.571 1.00 94.88 86 HIS A O 1
ATOM 714 N N . LEU A 1 87 ? -13.180 -0.790 26.707 1.00 97.75 87 LEU A N 1
ATOM 715 C CA . LEU A 1 87 ? -12.782 -1.005 25.322 1.00 97.75 87 LEU A CA 1
ATOM 716 C C . LEU A 1 87 ? -11.948 -2.286 25.191 1.00 97.75 87 LEU A C 1
ATOM 718 O O . LEU A 1 87 ? -10.980 -2.475 25.925 1.00 97.75 87 LEU A O 1
ATOM 722 N N . VAL A 1 88 ? -12.282 -3.124 24.214 1.00 98.31 88 VAL A N 1
ATOM 723 C CA . VAL A 1 88 ? -11.496 -4.290 23.787 1.00 98.31 88 VAL A CA 1
ATOM 724 C C . VAL A 1 88 ? -11.127 -4.117 22.316 1.00 98.31 88 VAL A C 1
ATOM 726 O O . VAL A 1 88 ? -11.976 -3.739 21.507 1.00 98.31 88 VAL A O 1
ATOM 729 N N . VAL A 1 89 ? -9.879 -4.406 21.944 1.00 98.75 89 VAL A N 1
ATOM 730 C CA . VAL A 1 89 ? -9.479 -4.466 20.532 1.00 98.75 89 VAL A CA 1
ATOM 731 C C . VAL A 1 89 ? -9.519 -5.912 20.049 1.00 98.75 89 VAL A C 1
ATOM 733 O O . VAL A 1 89 ? -8.917 -6.795 20.655 1.00 98.75 89 VAL A O 1
ATOM 736 N N . LEU A 1 90 ? -10.209 -6.146 18.936 1.00 98.75 90 LEU A N 1
ATOM 737 C CA . LEU A 1 90 ? -10.278 -7.428 18.240 1.00 98.75 90 LEU A CA 1
ATOM 738 C C . LEU A 1 90 ? -9.498 -7.344 16.927 1.00 98.75 90 LEU A C 1
ATOM 740 O O . LEU A 1 90 ? -9.685 -6.404 16.155 1.00 98.75 90 LEU A O 1
ATOM 744 N N . HIS A 1 91 ? -8.693 -8.360 16.630 1.00 98.62 91 HIS A N 1
ATOM 745 C CA . HIS A 1 91 ? -8.118 -8.568 15.305 1.00 98.62 91 HIS A CA 1
ATOM 746 C C . HIS A 1 91 ? -8.393 -9.992 14.811 1.00 98.62 91 HIS A C 1
ATOM 748 O O . HIS A 1 91 ? -8.265 -10.954 15.566 1.00 98.62 91 HIS A O 1
ATOM 754 N N . ILE A 1 92 ? -8.761 -10.127 13.536 1.00 97.88 92 ILE A N 1
ATOM 755 C CA . ILE A 1 92 ? -9.068 -11.418 12.910 1.00 97.88 92 ILE A CA 1
ATOM 756 C C . ILE A 1 92 ? -7.933 -11.803 11.966 1.00 97.88 92 ILE A C 1
ATOM 758 O O . ILE A 1 92 ? -7.581 -11.039 11.071 1.00 97.88 92 ILE A O 1
ATOM 762 N N . LEU A 1 93 ? -7.406 -13.012 12.140 1.00 97.38 93 LEU A N 1
ATOM 763 C CA . LEU A 1 93 ? -6.425 -13.626 11.252 1.00 97.38 93 LEU A CA 1
ATOM 764 C C . LEU A 1 93 ? -7.115 -14.746 10.473 1.00 97.38 93 LEU A C 1
ATOM 766 O O . LEU A 1 93 ? -7.531 -15.732 11.075 1.00 97.38 93 LEU A O 1
ATOM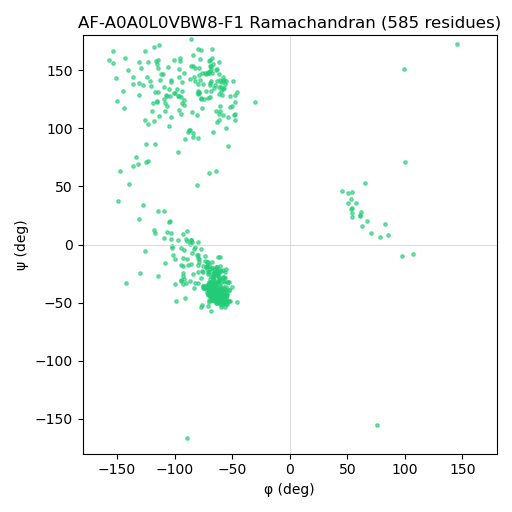 770 N N . SER A 1 94 ? -7.247 -14.621 9.149 1.00 96.19 94 SER A N 1
ATOM 771 C CA . SER A 1 94 ? -7.879 -15.666 8.336 1.00 96.19 94 SER A CA 1
ATOM 772 C C . SER A 1 94 ? -7.000 -16.137 7.192 1.00 96.19 94 SER A C 1
ATOM 774 O O . SER A 1 94 ? -6.815 -15.450 6.194 1.00 96.19 94 SER A O 1
ATOM 776 N N . THR A 1 95 ? -6.461 -17.349 7.323 1.00 94.81 95 THR A N 1
ATOM 777 C CA . THR A 1 95 ? -5.514 -17.901 6.347 1.00 94.81 95 THR A CA 1
ATOM 778 C C . THR A 1 95 ? -6.166 -18.207 5.000 1.00 94.81 95 THR A C 1
ATOM 780 O O . THR A 1 95 ? -5.524 -18.003 3.972 1.00 94.81 95 THR A O 1
ATOM 783 N N . GLN A 1 96 ? -7.428 -18.653 4.963 1.00 96.62 96 GLN A N 1
ATOM 784 C CA . GLN A 1 96 ? -8.148 -18.854 3.699 1.00 96.62 96 GLN A CA 1
ATOM 785 C C . GLN A 1 96 ? -8.470 -17.518 3.019 1.00 96.62 96 GLN A C 1
ATOM 787 O O . GLN A 1 96 ? -8.353 -17.426 1.800 1.00 96.62 96 GLN A O 1
ATOM 792 N N . ASP A 1 97 ? -8.818 -16.481 3.787 1.00 96.25 97 ASP A N 1
ATOM 793 C CA . ASP A 1 97 ? -9.035 -15.129 3.258 1.00 96.25 97 ASP A CA 1
ATOM 794 C C . ASP A 1 97 ? -7.739 -14.556 2.667 1.00 96.25 97 ASP A C 1
ATOM 796 O O . ASP A 1 97 ? -7.702 -14.124 1.517 1.00 96.25 97 ASP A O 1
ATOM 800 N N . PHE A 1 98 ? -6.628 -14.686 3.396 1.00 96.94 98 PHE A N 1
ATOM 801 C CA . PHE A 1 98 ? -5.316 -14.242 2.930 1.00 96.94 98 PHE A CA 1
ATOM 802 C C . PHE A 1 98 ? -4.882 -14.960 1.646 1.00 96.94 98 PHE A C 1
ATOM 804 O O . PHE A 1 98 ? -4.322 -14.324 0.755 1.00 96.94 98 PHE A O 1
ATOM 811 N N . LYS A 1 99 ? -5.167 -16.264 1.518 1.00 97.06 99 LYS A N 1
ATOM 812 C CA . LYS A 1 99 ? -4.898 -17.033 0.290 1.00 97.06 99 LYS A CA 1
ATOM 813 C C . LYS A 1 99 ? -5.795 -16.591 -0.864 1.00 97.06 99 LYS A C 1
ATOM 815 O O . LYS A 1 99 ? -5.308 -16.445 -1.977 1.00 97.06 99 LYS A O 1
ATOM 820 N N . ALA A 1 100 ? -7.083 -16.360 -0.604 1.00 96.31 100 ALA A N 1
ATOM 821 C CA . ALA A 1 100 ? -8.035 -15.898 -1.615 1.00 96.31 100 ALA A CA 1
ATOM 822 C C . ALA A 1 100 ? -7.674 -14.514 -2.182 1.00 96.31 100 ALA A C 1
ATOM 824 O O . ALA A 1 100 ? -8.049 -14.196 -3.307 1.00 96.31 100 ALA A O 1
ATOM 825 N N . HIS A 1 101 ? -6.939 -13.707 -1.415 1.00 96.50 101 HIS A N 1
ATOM 826 C CA . HIS A 1 101 ? -6.471 -12.375 -1.807 1.00 96.50 101 HIS A CA 1
ATOM 827 C C . HIS A 1 101 ? -4.981 -12.313 -2.157 1.00 96.50 101 HIS A C 1
ATOM 829 O O . HIS A 1 101 ? -4.391 -11.225 -2.118 1.00 96.50 101 HIS A O 1
ATOM 835 N N . ASP A 1 102 ? -4.379 -13.469 -2.454 1.00 97.69 102 ASP A N 1
ATOM 836 C CA . ASP A 1 102 ? -2.986 -13.619 -2.884 1.00 97.69 102 ASP A CA 1
ATOM 837 C C . ASP A 1 102 ? -1.989 -12.885 -1.956 1.00 97.69 102 ASP A C 1
ATOM 839 O O . ASP A 1 102 ? -1.014 -12.288 -2.409 1.00 97.69 102 ASP A O 1
ATOM 843 N N . ARG A 1 103 ? -2.248 -12.843 -0.640 1.00 97.56 103 ARG A N 1
ATOM 844 C CA . ARG A 1 103 ? -1.434 -12.057 0.301 1.00 97.56 103 ARG A CA 1
ATOM 845 C C . ARG A 1 103 ? -0.010 -12.604 0.386 1.00 97.56 103 ARG A C 1
ATOM 847 O O . ARG A 1 103 ? 0.204 -13.802 0.535 1.00 97.56 103 ARG A O 1
ATOM 854 N N . SER A 1 104 ? 0.977 -11.712 0.389 1.00 97.81 104 SER A N 1
ATOM 855 C CA . SER A 1 104 ? 2.364 -12.123 0.595 1.00 97.81 104 SER A CA 1
ATOM 856 C C . SER A 1 104 ? 2.629 -12.617 2.026 1.00 97.81 104 SER A C 1
ATOM 858 O O . SER A 1 104 ? 2.238 -11.935 2.977 1.00 97.81 104 SER A O 1
ATOM 860 N N . PRO A 1 105 ? 3.414 -13.693 2.221 1.00 98.12 105 PRO A N 1
ATOM 861 C CA . PRO A 1 105 ? 3.988 -14.043 3.525 1.00 98.12 105 PRO A CA 1
ATOM 862 C C . PRO A 1 105 ? 4.709 -12.865 4.201 1.00 98.12 105 PRO A C 1
ATOM 864 O O . PRO A 1 105 ? 4.565 -12.646 5.400 1.00 98.12 105 PRO A O 1
ATOM 867 N N . ARG A 1 106 ? 5.397 -12.017 3.420 1.00 98.12 106 ARG A N 1
ATOM 868 C CA . ARG A 1 106 ? 6.072 -10.801 3.918 1.00 98.12 106 ARG A CA 1
ATOM 869 C C . ARG A 1 106 ? 5.082 -9.779 4.470 1.00 98.12 106 ARG A C 1
ATOM 871 O O . ARG A 1 106 ? 5.352 -9.111 5.466 1.00 98.12 106 ARG A O 1
ATOM 878 N N . ARG A 1 107 ? 3.918 -9.660 3.828 1.00 98.00 107 ARG A N 1
ATOM 879 C CA . ARG A 1 107 ? 2.827 -8.808 4.303 1.00 98.00 107 ARG A CA 1
ATOM 880 C C . ARG A 1 107 ? 2.268 -9.330 5.626 1.00 98.00 107 ARG A C 1
ATOM 882 O O . ARG A 1 107 ? 2.035 -8.527 6.525 1.00 98.00 107 ARG A O 1
ATOM 889 N N . ILE A 1 108 ? 2.074 -10.643 5.746 1.00 98.44 108 ILE A N 1
ATOM 890 C CA . ILE A 1 108 ? 1.557 -11.272 6.967 1.00 98.44 108 ILE A CA 1
ATOM 891 C C . ILE A 1 108 ? 2.551 -11.136 8.126 1.00 98.44 108 ILE A C 1
ATOM 893 O O . ILE A 1 108 ? 2.157 -10.664 9.188 1.00 98.44 108 ILE A O 1
ATOM 897 N N . ASP A 1 109 ? 3.837 -11.426 7.915 1.00 98.50 109 ASP A N 1
ATOM 898 C CA . ASP A 1 109 ? 4.900 -11.184 8.905 1.00 98.50 109 ASP A CA 1
ATOM 899 C C . ASP A 1 109 ? 4.891 -9.732 9.414 1.00 98.50 109 ASP A C 1
ATOM 901 O O . ASP A 1 109 ? 4.871 -9.480 10.622 1.00 98.50 109 ASP A O 1
ATOM 905 N N . PHE A 1 110 ? 4.837 -8.760 8.497 1.00 98.62 110 PHE A N 1
ATOM 906 C CA . PHE A 1 110 ? 4.808 -7.349 8.872 1.00 98.62 110 PHE A CA 1
ATOM 907 C C . PHE A 1 110 ? 3.574 -6.999 9.718 1.00 98.62 110 PHE A C 1
ATOM 909 O O . PHE A 1 110 ? 3.694 -6.246 10.684 1.00 98.62 110 PHE A O 1
ATOM 916 N N . VAL A 1 111 ? 2.403 -7.562 9.404 1.00 98.62 111 VAL A N 1
ATOM 917 C CA . VAL A 1 111 ? 1.179 -7.392 10.206 1.00 98.62 111 VAL A CA 1
ATOM 918 C C . VAL A 1 111 ? 1.349 -7.989 11.604 1.00 98.62 111 VAL A C 1
ATOM 920 O O . VAL A 1 111 ? 1.118 -7.282 12.583 1.00 98.62 111 VAL A O 1
ATOM 923 N N . LEU A 1 112 ? 1.819 -9.235 11.722 1.00 98.56 112 LEU A N 1
ATOM 924 C CA . LEU A 1 112 ? 1.996 -9.916 13.012 1.00 98.56 112 LEU A CA 1
ATOM 925 C C . LEU A 1 112 ? 2.972 -9.163 13.928 1.00 98.56 112 LEU A C 1
ATOM 927 O O . LEU A 1 112 ? 2.665 -8.920 15.096 1.00 98.56 112 LEU A O 1
ATOM 931 N N . ARG A 1 113 ? 4.105 -8.687 13.396 1.00 98.38 113 ARG A N 1
ATOM 932 C CA . ARG A 1 113 ? 5.062 -7.878 14.172 1.00 98.38 113 ARG A CA 1
ATOM 933 C C . ARG A 1 113 ? 4.473 -6.539 14.630 1.00 98.38 113 ARG A C 1
ATOM 935 O O . ARG A 1 113 ? 4.764 -6.103 15.742 1.00 98.38 113 ARG A O 1
ATOM 942 N N . ASN A 1 114 ? 3.625 -5.895 13.821 1.00 98.69 114 ASN A N 1
ATOM 943 C CA . ASN A 1 114 ? 2.915 -4.677 14.237 1.00 98.69 114 ASN A CA 1
ATOM 944 C C . ASN A 1 114 ? 1.840 -4.960 15.295 1.00 98.69 114 ASN A C 1
ATOM 946 O O . ASN A 1 114 ? 1.682 -4.159 16.212 1.00 98.69 114 ASN A O 1
ATOM 950 N N . LEU A 1 115 ? 1.141 -6.096 15.229 1.00 98.69 115 LEU A N 1
ATOM 951 C CA . LEU A 1 115 ? 0.191 -6.504 16.270 1.00 98.69 115 LEU A CA 1
ATOM 952 C C . LEU A 1 115 ? 0.888 -6.756 17.612 1.00 98.69 115 LEU A C 1
ATOM 954 O O . LEU A 1 115 ? 0.344 -6.387 18.648 1.00 98.69 115 LEU A O 1
ATOM 958 N N . ILE A 1 116 ? 2.099 -7.322 17.614 1.00 98.06 116 ILE A N 1
ATOM 959 C CA . ILE A 1 116 ? 2.906 -7.503 18.835 1.00 98.06 116 ILE A CA 1
ATOM 960 C C . ILE A 1 116 ? 3.288 -6.144 19.456 1.00 98.06 116 ILE A C 1
ATOM 962 O O . ILE A 1 116 ? 3.136 -5.949 20.668 1.00 98.06 116 ILE A O 1
ATOM 966 N N . ASP A 1 117 ? 3.734 -5.186 18.634 1.00 97.88 117 ASP A N 1
ATOM 967 C CA . ASP A 1 117 ? 4.000 -3.806 19.075 1.00 97.88 117 ASP A CA 1
ATOM 968 C C . ASP A 1 117 ? 2.735 -3.147 19.655 1.00 97.88 117 ASP A C 1
ATOM 970 O O . ASP A 1 117 ? 2.741 -2.636 20.779 1.00 97.88 117 ASP A O 1
ATOM 974 N N . LEU A 1 118 ? 1.618 -3.227 18.926 1.00 98.38 118 LEU A N 1
ATOM 975 C CA . LEU A 1 118 ? 0.328 -2.677 19.339 1.00 98.38 118 LEU A CA 1
ATOM 976 C C . LEU A 1 118 ? -0.186 -3.310 20.628 1.00 98.38 118 LEU A C 1
ATOM 978 O O . LEU A 1 118 ? -0.647 -2.577 21.499 1.00 98.38 118 LEU A O 1
ATOM 982 N N . LYS A 1 119 ? -0.069 -4.634 20.791 1.00 98.06 119 LYS A N 1
ATOM 983 C CA . LYS A 1 119 ? -0.465 -5.340 22.018 1.00 98.06 119 LYS A CA 1
ATOM 984 C C . LYS A 1 119 ? 0.244 -4.745 23.231 1.00 98.06 119 LYS A C 1
ATOM 986 O O . LYS A 1 119 ? -0.387 -4.478 24.251 1.00 98.06 119 LYS A O 1
ATOM 991 N N . SER A 1 120 ? 1.547 -4.499 23.105 1.00 97.25 120 SER A N 1
ATOM 992 C CA . SER A 1 120 ? 2.364 -3.933 24.181 1.00 97.25 120 SER A CA 1
ATOM 993 C C . SER A 1 120 ? 1.921 -2.513 24.541 1.00 97.25 120 SER A C 1
ATOM 995 O O . SER A 1 120 ? 1.797 -2.187 25.719 1.00 97.25 120 SER A O 1
ATOM 997 N N . ARG A 1 121 ? 1.615 -1.678 23.540 1.00 97.69 121 ARG A N 1
ATOM 998 C CA . ARG A 1 121 ? 1.167 -0.291 23.754 1.00 97.69 121 ARG A CA 1
ATOM 999 C C . ARG A 1 121 ? -0.271 -0.191 24.266 1.00 97.69 121 ARG A C 1
ATOM 1001 O O . ARG A 1 121 ? -0.541 0.630 25.135 1.00 97.69 121 ARG A O 1
ATOM 1008 N N . LEU A 1 122 ? -1.174 -1.046 23.791 1.00 98.31 122 LEU A N 1
ATOM 1009 C CA . LEU A 1 122 ? -2.550 -1.143 24.289 1.00 98.31 122 LEU A CA 1
ATOM 1010 C C . LEU A 1 122 ? -2.593 -1.632 25.742 1.00 98.31 122 LEU A C 1
ATOM 1012 O O . LEU A 1 122 ? -3.380 -1.117 26.533 1.00 98.31 122 LEU A O 1
ATOM 1016 N N . ARG A 1 123 ? -1.684 -2.537 26.134 1.00 96.94 123 ARG A N 1
ATOM 1017 C CA . ARG A 1 123 ? -1.569 -2.999 27.526 1.00 96.94 123 ARG A CA 1
ATOM 1018 C C . ARG A 1 123 ? -1.238 -1.866 28.502 1.00 96.94 123 ARG A C 1
ATOM 1020 O O . ARG A 1 123 ? -1.732 -1.893 29.622 1.00 96.94 123 ARG A O 1
ATOM 1027 N N . VAL A 1 124 ? -0.460 -0.860 28.086 1.00 97.19 124 VAL A N 1
ATOM 1028 C CA . VAL A 1 124 ? -0.185 0.347 28.901 1.00 97.19 124 VAL A CA 1
ATOM 1029 C C . VAL A 1 124 ? -1.456 1.167 29.153 1.00 97.19 124 VAL A C 1
ATOM 1031 O O . VAL A 1 124 ? -1.551 1.858 30.161 1.00 97.19 124 VAL A O 1
ATOM 1034 N N . LEU A 1 125 ? -2.440 1.070 28.258 1.00 97.81 125 LEU A N 1
ATOM 1035 C CA . LEU A 1 125 ? -3.739 1.731 28.368 1.00 97.81 125 LEU A CA 1
ATOM 1036 C C . LEU A 1 125 ? -4.804 0.846 29.037 1.00 97.81 125 LEU A C 1
ATOM 1038 O O . LEU A 1 125 ? -5.982 1.188 28.998 1.00 97.81 125 LEU A O 1
ATOM 1042 N N . ASP A 1 126 ? -4.425 -0.303 29.604 1.00 97.75 126 ASP A N 1
ATOM 1043 C CA . ASP A 1 126 ? -5.359 -1.310 30.125 1.00 97.75 126 ASP A CA 1
ATOM 1044 C C . ASP A 1 126 ? -6.412 -1.757 29.088 1.00 97.75 126 ASP A C 1
ATOM 1046 O O . ASP A 1 126 ? -7.537 -2.129 29.423 1.00 97.75 126 ASP A O 1
ATOM 1050 N N . ILE A 1 127 ? -6.049 -1.752 27.802 1.00 98.19 127 ILE A N 1
ATOM 1051 C CA . ILE A 1 127 ? -6.897 -2.228 26.706 1.00 98.19 127 ILE A CA 1
ATOM 1052 C C . ILE A 1 127 ? -6.345 -3.571 26.207 1.00 98.19 127 ILE A C 1
ATOM 1054 O O . ILE A 1 127 ? -5.204 -3.621 25.738 1.00 98.19 127 ILE A O 1
ATOM 1058 N N . PRO A 1 128 ? -7.109 -4.674 26.278 1.00 97.94 128 PRO A N 1
ATOM 1059 C CA . PRO A 1 128 ? -6.668 -5.942 25.715 1.00 97.94 128 PRO A CA 1
ATOM 1060 C C . PRO A 1 128 ? -6.775 -5.927 24.182 1.00 97.94 128 PRO A C 1
ATOM 1062 O O . PRO A 1 128 ? -7.767 -5.460 23.620 1.00 97.94 128 PRO A O 1
ATOM 1065 N N . LEU A 1 129 ? -5.756 -6.477 23.513 1.00 98.38 129 LEU A N 1
ATOM 1066 C CA . LEU A 1 129 ? -5.799 -6.853 22.098 1.00 98.38 129 LEU A CA 1
ATOM 1067 C C . LEU A 1 129 ? -5.964 -8.368 22.002 1.00 98.38 129 LEU A C 1
ATOM 1069 O O . LEU A 1 129 ? -5.028 -9.110 22.301 1.00 98.38 129 LEU A O 1
ATOM 1073 N N . HIS A 1 130 ? -7.138 -8.808 21.563 1.00 97.88 130 HIS A N 1
ATOM 1074 C CA . HIS A 1 130 ? -7.435 -10.207 21.299 1.00 97.88 130 HIS A CA 1
ATOM 1075 C C . HIS A 1 130 ? -7.264 -10.514 19.810 1.00 97.88 130 HIS A C 1
ATOM 1077 O O . HIS A 1 130 ? -7.859 -9.838 18.965 1.00 97.88 130 HIS A O 1
ATOM 1083 N N . THR A 1 131 ? -6.478 -11.544 19.486 1.00 97.19 131 THR A N 1
ATOM 1084 C CA . THR A 1 131 ? -6.378 -12.047 18.109 1.00 97.19 131 THR A CA 1
ATOM 1085 C C . THR A 1 131 ? -7.098 -13.379 17.981 1.00 97.19 131 THR A C 1
ATOM 1087 O O . THR A 1 131 ? -6.865 -14.296 18.765 1.00 97.19 131 THR A O 1
ATOM 1090 N N . LEU A 1 132 ? -7.981 -13.479 16.989 1.00 94.88 132 LEU A N 1
ATOM 1091 C CA . LEU A 1 132 ? -8.743 -14.688 16.702 1.00 94.88 132 LEU A CA 1
ATOM 1092 C C . LEU A 1 132 ? -8.345 -15.220 15.328 1.00 94.88 132 LEU A C 1
ATOM 1094 O O . LEU A 1 132 ? -8.471 -14.523 14.321 1.00 94.88 132 LEU A O 1
ATOM 1098 N N . THR A 1 133 ? -7.880 -16.468 15.290 1.00 95.44 133 THR A N 1
ATOM 1099 C CA . THR A 1 133 ? -7.554 -17.147 14.032 1.00 95.44 133 THR A CA 1
ATOM 1100 C C . THR A 1 133 ? -8.766 -17.919 13.523 1.00 95.44 133 THR A C 1
ATOM 1102 O O . THR A 1 133 ? -9.255 -18.825 14.193 1.00 95.44 133 THR A O 1
ATOM 1105 N N . ILE A 1 134 ? -9.234 -17.577 12.323 1.00 94.56 134 ILE A N 1
ATOM 1106 C CA . ILE A 1 134 ? -10.395 -18.176 11.662 1.00 94.56 134 ILE A CA 1
ATOM 1107 C C . ILE A 1 134 ? -9.952 -18.801 10.344 1.00 94.56 134 ILE A C 1
ATOM 1109 O O . ILE A 1 134 ? -9.561 -18.093 9.418 1.00 94.56 134 ILE A O 1
ATOM 1113 N N . HIS A 1 135 ? -10.051 -20.124 10.218 1.00 91.19 135 HIS A N 1
ATOM 1114 C CA . HIS A 1 135 ? -9.691 -20.783 8.962 1.00 91.19 135 HIS A CA 1
ATOM 1115 C C . HIS A 1 135 ? -10.673 -20.437 7.832 1.00 91.19 135 HIS A C 1
ATOM 1117 O O . HIS A 1 135 ? -10.254 -19.879 6.825 1.00 91.19 135 HIS A O 1
ATOM 1123 N N . GLU A 1 136 ? -11.971 -20.711 8.009 1.00 94.56 136 GLU A N 1
ATOM 1124 C CA . GLU A 1 136 ? -12.985 -20.523 6.961 1.00 94.56 136 GLU A CA 1
ATOM 1125 C C . GLU A 1 136 ? -13.441 -19.062 6.849 1.00 94.56 136 GLU A C 1
ATOM 1127 O O . GLU A 1 136 ? -14.152 -18.556 7.725 1.00 94.56 136 GLU A O 1
ATOM 1132 N N . ARG A 1 137 ? -13.100 -18.389 5.744 1.00 94.44 137 ARG A N 1
ATOM 1133 C CA . ARG A 1 137 ? -13.358 -16.953 5.534 1.00 94.44 137 ARG A CA 1
ATOM 1134 C C . ARG A 1 137 ? -14.843 -16.592 5.571 1.00 94.44 137 ARG A C 1
ATOM 1136 O O . ARG A 1 137 ? -15.217 -15.556 6.109 1.00 94.44 137 ARG A O 1
ATOM 1143 N N . HIS A 1 138 ? -15.710 -17.471 5.068 1.00 95.50 138 HIS A N 1
ATOM 1144 C CA . HIS A 1 138 ? -17.159 -17.242 5.076 1.00 95.50 138 HIS A CA 1
ATOM 1145 C C . HIS A 1 138 ? -17.769 -17.326 6.482 1.00 95.50 138 HIS A C 1
ATOM 1147 O O . HIS A 1 138 ? -18.860 -16.813 6.689 1.00 95.50 138 HIS A O 1
ATOM 1153 N N . SER A 1 139 ? -17.067 -17.929 7.450 1.00 96.88 139 SER A N 1
ATOM 1154 C CA . SER A 1 139 ? -17.521 -17.993 8.846 1.00 96.88 139 SER A CA 1
ATOM 1155 C C . SER A 1 139 ? -17.150 -16.753 9.665 1.00 96.88 139 SER A C 1
ATOM 1157 O O . SER A 1 139 ? -17.585 -16.631 10.808 1.00 96.88 139 SER A O 1
ATOM 1159 N N . ILE A 1 140 ? -16.348 -15.831 9.109 1.00 97.50 140 ILE A N 1
ATOM 1160 C CA . ILE A 1 140 ? -15.872 -14.642 9.829 1.00 97.50 140 ILE A CA 1
ATOM 1161 C C . ILE A 1 140 ? -17.039 -13.828 10.419 1.00 97.50 140 ILE A C 1
ATOM 1163 O O . ILE A 1 140 ? -16.974 -13.539 11.616 1.00 97.50 140 ILE A O 1
ATOM 1167 N N . PRO A 1 141 ? -18.110 -13.484 9.668 1.00 98.25 141 PRO A N 1
ATOM 1168 C CA . PRO A 1 141 ? -19.223 -12.720 10.229 1.00 98.25 141 PRO A CA 1
ATOM 1169 C C . PRO A 1 141 ? -19.888 -13.415 11.423 1.00 98.25 141 PRO A C 1
ATOM 1171 O O . PRO A 1 141 ? -20.043 -12.800 12.476 1.00 98.25 141 PRO A O 1
ATOM 1174 N N . ASP A 1 142 ? -20.208 -14.707 11.305 1.00 98.06 142 ASP A N 1
ATOM 1175 C CA . ASP A 1 142 ? -20.843 -15.474 12.383 1.00 98.06 142 ASP A CA 1
ATOM 1176 C C . ASP A 1 142 ? -19.955 -15.570 13.629 1.00 98.06 142 ASP A C 1
ATOM 1178 O O . ASP A 1 142 ? -20.429 -15.382 14.752 1.00 98.06 142 ASP A O 1
ATOM 1182 N N . GLN A 1 143 ? -18.653 -15.810 13.450 1.00 97.88 143 GLN A N 1
ATOM 1183 C CA . GLN A 1 143 ? -17.707 -15.888 14.564 1.00 97.88 143 GLN A CA 1
ATOM 1184 C C . GLN A 1 143 ? -17.525 -14.546 15.276 1.00 97.88 143 GLN A C 1
ATOM 1186 O O . GLN A 1 143 ? -17.421 -14.517 16.504 1.00 97.88 143 GLN A O 1
ATOM 1191 N N . ILE A 1 144 ? -17.551 -13.432 14.539 1.00 98.06 144 ILE A N 1
ATOM 1192 C CA . ILE A 1 144 ? -17.543 -12.093 15.137 1.00 98.06 144 ILE A CA 1
ATOM 1193 C C . ILE A 1 144 ? -18.794 -11.890 15.986 1.00 98.06 144 ILE A C 1
ATOM 1195 O O . ILE A 1 144 ? -18.704 -11.482 17.139 1.00 98.06 144 ILE A O 1
ATOM 1199 N N . ILE A 1 145 ? -19.978 -12.223 15.480 1.00 97.75 145 ILE A N 1
ATOM 1200 C CA . ILE A 1 145 ? -21.196 -12.076 16.282 1.00 97.75 145 ILE A CA 1
ATOM 1201 C C . ILE A 1 145 ? -21.171 -12.987 17.511 1.00 97.75 145 ILE A C 1
ATOM 1203 O O . ILE A 1 145 ? -21.569 -12.565 18.599 1.00 97.75 145 ILE A O 1
ATOM 1207 N N . GLN A 1 146 ? -20.651 -14.206 17.378 1.00 96.94 146 GLN A N 1
ATOM 1208 C CA . GLN A 1 146 ? -20.516 -15.126 18.500 1.00 96.94 146 GLN A CA 1
ATOM 1209 C C . GLN A 1 146 ? -19.581 -14.576 19.586 1.00 96.94 146 GLN A C 1
ATOM 1211 O O . GLN A 1 146 ? -19.941 -14.622 20.764 1.00 96.94 146 GLN A O 1
ATOM 1216 N N . ILE A 1 147 ? -18.419 -14.019 19.222 1.00 95.50 147 ILE A N 1
ATOM 1217 C CA . ILE A 1 147 ? -17.478 -13.474 20.211 1.00 95.50 147 ILE A CA 1
ATOM 1218 C C . ILE A 1 147 ? -18.031 -12.217 20.889 1.00 95.50 147 ILE A C 1
ATOM 1220 O O . ILE A 1 147 ? -17.938 -12.083 22.109 1.00 95.50 147 ILE A O 1
ATOM 1224 N N . LEU A 1 148 ? -18.707 -11.347 20.131 1.00 95.69 148 LEU A N 1
ATOM 1225 C CA . LEU A 1 148 ? -19.363 -10.157 20.674 1.00 95.69 148 LEU A CA 1
ATOM 1226 C C . LEU A 1 148 ? -20.437 -10.523 21.703 1.00 95.69 148 LEU A C 1
ATOM 1228 O O . LEU A 1 148 ? -20.537 -9.876 22.743 1.00 95.69 148 LEU A O 1
ATOM 1232 N N . LYS A 1 149 ? -21.197 -11.599 21.472 1.00 93.38 149 LYS A N 1
ATOM 1233 C CA . LYS A 1 149 ? -22.164 -12.112 22.454 1.00 93.38 149 LYS A CA 1
ATOM 1234 C C . LYS A 1 149 ? -21.482 -12.649 23.707 1.00 93.38 149 LYS A C 1
ATOM 1236 O O . LYS A 1 149 ? -21.936 -12.336 24.806 1.00 93.38 149 LYS A O 1
ATOM 1241 N N . THR A 1 150 ? -20.403 -13.418 23.554 1.00 92.12 150 THR A N 1
ATOM 1242 C CA . THR A 1 150 ? -19.624 -13.959 24.681 1.00 92.12 150 THR A CA 1
ATOM 1243 C C . THR A 1 150 ? -19.064 -12.852 25.570 1.00 92.12 150 THR A C 1
ATOM 1245 O O . THR A 1 150 ? -19.081 -12.981 26.791 1.00 92.12 150 THR A O 1
ATOM 1248 N N . TRP A 1 151 ? -18.611 -11.746 24.980 1.00 92.69 151 TRP A N 1
ATOM 1249 C CA . TRP A 1 151 ? -18.090 -10.594 25.721 1.00 92.69 151 TRP A CA 1
ATOM 1250 C C . TRP A 1 151 ? -19.161 -9.607 26.176 1.00 92.69 151 TRP A C 1
ATOM 1252 O O . TRP A 1 151 ? -18.828 -8.563 26.729 1.00 92.69 151 TRP A O 1
ATOM 1262 N N . ASN A 1 152 ? -20.439 -9.906 25.936 1.00 91.25 152 ASN A N 1
ATOM 1263 C CA . ASN A 1 152 ? -21.540 -8.998 26.231 1.00 91.25 152 ASN A CA 1
ATOM 1264 C C . ASN A 1 152 ? -21.338 -7.600 25.604 1.00 91.25 152 ASN A C 1
ATOM 1266 O O . ASN A 1 152 ? -21.619 -6.567 26.215 1.00 91.25 152 ASN A O 1
ATOM 1270 N N . ALA A 1 153 ? -20.808 -7.567 24.378 1.00 93.94 153 ALA A N 1
ATOM 1271 C CA . ALA A 1 153 ? -20.516 -6.338 23.664 1.00 93.94 153 ALA A CA 1
ATOM 1272 C C . ALA A 1 153 ? -21.808 -5.610 23.280 1.00 93.94 153 ALA A C 1
ATOM 1274 O O . ALA A 1 153 ? -22.737 -6.199 22.724 1.00 93.94 153 ALA A O 1
ATOM 1275 N N . SER A 1 154 ? -21.848 -4.309 23.555 1.00 90.81 154 SER A N 1
ATOM 1276 C CA . SER A 1 154 ? -22.956 -3.435 23.152 1.00 90.81 154 SER A CA 1
ATOM 1277 C C . SER A 1 154 ? -22.720 -2.821 21.773 1.00 90.81 154 SER A C 1
ATOM 1279 O O . SER A 1 154 ? -23.669 -2.611 21.016 1.00 90.81 154 SER A O 1
ATOM 1281 N N . HIS A 1 155 ? -21.451 -2.556 21.446 1.00 94.62 155 HIS A N 1
ATOM 1282 C CA . HIS A 1 155 ? -21.052 -1.911 20.204 1.00 94.62 155 HIS A CA 1
ATOM 1283 C C . HIS A 1 155 ? -19.839 -2.600 19.577 1.00 94.62 155 HIS A C 1
ATOM 1285 O O . HIS A 1 155 ? -18.908 -3.008 20.275 1.00 94.62 155 HIS A O 1
ATOM 1291 N N . LEU A 1 156 ? -19.834 -2.638 18.249 1.00 98.06 156 LEU A N 1
ATOM 1292 C CA . LEU A 1 156 ? -18.688 -2.932 17.403 1.00 98.06 156 LEU A CA 1
ATOM 1293 C C . LEU A 1 156 ? -18.360 -1.676 16.591 1.00 98.06 156 LEU A C 1
ATOM 1295 O O . LEU A 1 156 ? -19.213 -1.189 15.854 1.00 98.06 156 LEU A O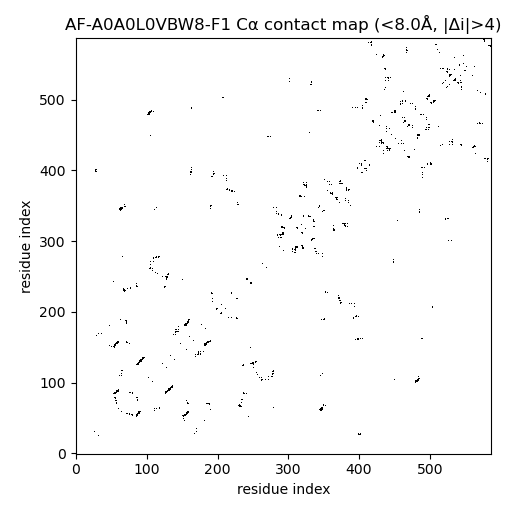 1
ATOM 1299 N N . THR A 1 157 ? -17.139 -1.160 16.676 1.00 98.69 157 THR A N 1
ATOM 1300 C CA . THR A 1 157 ? -16.652 -0.120 15.764 1.00 98.69 157 THR A CA 1
ATOM 1301 C C . THR A 1 157 ? -15.593 -0.689 14.831 1.00 98.69 157 THR A C 1
ATOM 1303 O O . THR A 1 157 ? -14.822 -1.568 15.222 1.00 98.69 157 THR A O 1
ATOM 1306 N N . ALA A 1 158 ? -15.533 -0.201 13.594 1.00 98.81 158 ALA A N 1
ATOM 1307 C CA . ALA A 1 158 ? -14.459 -0.552 12.671 1.00 98.81 158 ALA A CA 1
ATOM 1308 C C . ALA A 1 158 ? -14.278 0.511 11.582 1.00 98.81 158 ALA A C 1
ATOM 1310 O O . ALA A 1 158 ? -15.190 1.286 11.292 1.00 98.81 158 ALA A O 1
ATOM 1311 N N . ASN A 1 159 ? -13.100 0.547 10.962 1.00 98.69 159 ASN A N 1
ATOM 1312 C CA . ASN A 1 159 ? -12.886 1.361 9.769 1.00 98.69 159 ASN A CA 1
ATOM 1313 C C . ASN A 1 159 ? -13.376 0.602 8.522 1.00 98.69 159 ASN A C 1
ATOM 1315 O O . ASN A 1 159 ? -13.241 -0.624 8.454 1.00 98.69 159 ASN A O 1
ATOM 1319 N N . ILE A 1 160 ? -13.940 1.334 7.555 1.00 98.19 160 ILE A N 1
ATOM 1320 C CA . ILE A 1 160 ? -14.443 0.793 6.280 1.00 98.19 160 ILE A CA 1
ATOM 1321 C C . ILE A 1 160 ? -13.279 0.390 5.363 1.00 98.19 160 ILE A C 1
ATOM 1323 O O . ILE A 1 160 ? -12.364 1.183 5.125 1.00 98.19 160 ILE A O 1
ATOM 1327 N N . GLU A 1 161 ? -13.364 -0.814 4.797 1.00 96.69 161 GLU A N 1
ATOM 1328 C CA . GLU A 1 161 ? -12.529 -1.315 3.696 1.00 96.69 161 GLU A CA 1
ATOM 1329 C C . GLU A 1 161 ? -13.353 -1.271 2.393 1.00 96.69 161 GLU A C 1
ATOM 1331 O O . GLU A 1 161 ? -14.561 -1.497 2.423 1.00 96.69 161 GLU A O 1
ATOM 1336 N N . HIS A 1 162 ? -12.747 -0.916 1.253 1.00 95.19 162 HIS A N 1
ATOM 1337 C CA . HIS A 1 162 ? -13.497 -0.599 0.017 1.00 95.19 162 HIS A CA 1
ATOM 1338 C C . HIS A 1 162 ? -13.475 -1.736 -1.013 1.00 95.19 162 HIS A C 1
ATOM 1340 O O . HIS A 1 162 ? -14.078 -1.637 -2.085 1.00 95.19 162 HIS A O 1
ATOM 1346 N N . GLU A 1 163 ? -12.751 -2.807 -0.716 1.00 94.94 163 GLU A N 1
ATOM 1347 C CA . GLU A 1 163 ? -12.673 -4.016 -1.514 1.00 94.94 163 GLU A CA 1
ATOM 1348 C C . GLU A 1 163 ? -13.973 -4.839 -1.425 1.00 94.94 163 GLU A C 1
ATOM 1350 O O . GLU A 1 163 ? -14.681 -4.835 -0.422 1.00 94.94 163 GLU A O 1
ATOM 1355 N N . VAL A 1 164 ? -14.337 -5.529 -2.512 1.00 96.19 164 VAL A N 1
ATOM 1356 C CA . VAL A 1 164 ? -15.680 -6.122 -2.673 1.00 96.19 164 VAL A CA 1
ATOM 1357 C C . VAL A 1 164 ? -15.981 -7.211 -1.646 1.00 96.19 164 VAL A C 1
ATOM 1359 O O . VAL A 1 164 ? -17.116 -7.300 -1.175 1.00 96.19 164 VAL A O 1
ATOM 1362 N N . ASP A 1 165 ? -14.999 -8.041 -1.310 1.00 96.81 165 ASP A N 1
ATOM 1363 C CA . ASP A 1 165 ? -15.195 -9.129 -0.355 1.00 96.81 165 ASP A CA 1
ATOM 1364 C C . ASP A 1 165 ? -15.342 -8.591 1.071 1.00 96.81 165 ASP A C 1
ATOM 1366 O O . ASP A 1 165 ? -16.226 -9.022 1.809 1.00 96.81 165 ASP A O 1
ATOM 1370 N N . GLU A 1 166 ? -14.534 -7.601 1.434 1.00 97.50 166 GLU A N 1
ATOM 1371 C CA . GLU A 1 166 ? -14.573 -6.908 2.714 1.00 97.50 166 GLU A CA 1
ATOM 1372 C C . GLU A 1 166 ? -15.892 -6.144 2.892 1.00 97.50 166 GLU A C 1
ATOM 1374 O O . GLU A 1 166 ? -16.521 -6.250 3.945 1.00 97.50 166 GLU A O 1
ATOM 1379 N N . LEU A 1 167 ? -16.379 -5.469 1.844 1.00 97.69 167 LEU A N 1
ATOM 1380 C CA . LEU A 1 167 ? -17.695 -4.823 1.843 1.00 97.69 167 LEU A CA 1
ATOM 1381 C C . LEU A 1 167 ? -18.825 -5.840 2.054 1.00 97.69 167 LEU A C 1
ATOM 1383 O O . LEU A 1 167 ? -19.722 -5.610 2.860 1.00 97.69 167 LEU A O 1
ATOM 1387 N N . ARG A 1 168 ? -18.782 -6.990 1.366 1.00 97.62 168 ARG A N 1
ATOM 1388 C CA . ARG A 1 168 ? -19.778 -8.065 1.540 1.00 97.62 168 ARG A CA 1
ATOM 1389 C C . ARG A 1 168 ? -19.738 -8.660 2.947 1.00 97.62 168 ARG A C 1
ATOM 1391 O O . ARG A 1 168 ? -20.794 -8.898 3.529 1.00 97.62 168 ARG A O 1
ATOM 1398 N N . ARG A 1 169 ? -18.541 -8.879 3.496 1.00 98.25 169 ARG A N 1
ATOM 1399 C CA . ARG A 1 169 ? -18.335 -9.338 4.877 1.00 98.25 169 ARG A CA 1
ATOM 1400 C C . ARG A 1 169 ? -18.943 -8.348 5.870 1.00 98.25 169 ARG A C 1
ATOM 1402 O O . ARG A 1 169 ? -19.668 -8.761 6.768 1.00 98.25 169 ARG A O 1
ATOM 1409 N N . ASP A 1 170 ? -18.675 -7.058 5.702 1.00 98.38 170 ASP A N 1
ATOM 1410 C CA . ASP A 1 170 ? -19.149 -6.023 6.622 1.00 98.38 170 ASP A CA 1
ATOM 1411 C C . ASP A 1 170 ? -20.675 -5.815 6.528 1.00 98.38 170 ASP A C 1
ATOM 1413 O O . ASP A 1 170 ? -21.322 -5.641 7.562 1.00 98.38 170 ASP A O 1
ATOM 1417 N N . ILE A 1 171 ? -21.273 -5.946 5.334 1.00 98.50 171 ILE A N 1
ATOM 1418 C CA . ILE A 1 171 ? -22.738 -6.009 5.152 1.00 98.50 171 ILE A CA 1
ATOM 1419 C C . ILE A 1 171 ? -23.337 -7.168 5.962 1.00 98.50 171 ILE A C 1
ATOM 1421 O O . ILE A 1 171 ? -24.278 -6.966 6.729 1.00 98.50 171 ILE A O 1
ATOM 1425 N N . GLN A 1 172 ? -22.767 -8.373 5.857 1.00 98.31 172 GLN A N 1
ATOM 1426 C CA . GLN A 1 172 ? -23.252 -9.533 6.615 1.00 98.31 172 GLN A CA 1
ATOM 1427 C C . GLN A 1 172 ? -23.114 -9.328 8.129 1.00 98.31 172 GLN A C 1
ATOM 1429 O O . GLN A 1 172 ? -24.012 -9.694 8.888 1.00 98.31 172 GLN A O 1
ATOM 1434 N N . VAL A 1 173 ? -22.021 -8.705 8.585 1.00 98.31 173 VAL A N 1
ATOM 1435 C CA . VAL A 1 173 ? -21.840 -8.354 10.002 1.00 98.31 173 VAL A CA 1
ATOM 1436 C C . VAL A 1 173 ? -22.920 -7.378 10.471 1.00 98.31 173 VAL A C 1
ATOM 1438 O O . VAL A 1 173 ? -23.493 -7.607 11.533 1.00 98.31 173 VAL A O 1
ATOM 1441 N N . LEU A 1 174 ? -23.245 -6.337 9.695 1.00 97.31 174 LEU A N 1
ATOM 1442 C CA . LEU A 1 174 ? -24.324 -5.393 10.025 1.00 97.31 174 LEU A CA 1
ATOM 1443 C C . LEU A 1 174 ? -25.675 -6.103 10.179 1.00 97.31 174 LEU A C 1
ATOM 1445 O O . LEU A 1 174 ? -26.370 -5.919 11.181 1.00 97.31 174 LEU A O 1
ATOM 1449 N N . GLU A 1 175 ? -26.029 -6.960 9.223 1.00 96.38 175 GLU A N 1
ATOM 1450 C CA . GLU A 1 175 ? -27.291 -7.703 9.238 1.00 96.38 175 GLU A CA 1
ATOM 1451 C C . GLU A 1 175 ? -27.391 -8.668 10.428 1.00 96.38 175 GLU A C 1
ATOM 1453 O O . GLU A 1 175 ? -28.426 -8.742 11.102 1.00 96.38 175 GLU A O 1
ATOM 1458 N N . LEU A 1 176 ? -26.322 -9.418 10.714 1.00 97.12 176 LEU A N 1
ATOM 1459 C CA . LEU A 1 176 ? -26.293 -10.354 11.837 1.00 97.12 176 LEU A CA 1
ATOM 1460 C C . LEU A 1 176 ? -26.253 -9.625 13.188 1.00 97.12 176 LEU A C 1
ATOM 1462 O O . LEU A 1 176 ? -26.905 -10.067 14.139 1.00 97.12 176 LEU A O 1
ATOM 1466 N N . ALA A 1 177 ? -25.541 -8.500 13.283 1.00 94.88 177 ALA A N 1
ATOM 1467 C CA . ALA A 1 177 ? -25.494 -7.674 14.485 1.00 94.88 177 ALA A CA 1
ATOM 1468 C C . ALA A 1 177 ? -26.869 -7.083 14.814 1.00 94.88 177 ALA A C 1
ATOM 1470 O O . ALA A 1 177 ? -27.307 -7.187 15.962 1.00 94.88 177 ALA A O 1
ATOM 1471 N N . LYS A 1 178 ? -27.605 -6.594 13.802 1.00 92.19 178 LYS A N 1
ATOM 1472 C CA . LYS A 1 178 ? -28.994 -6.126 13.947 1.00 92.19 178 LYS A CA 1
ATOM 1473 C C . LYS A 1 178 ? -29.892 -7.209 14.549 1.00 92.19 178 LYS A C 1
ATOM 1475 O O . LYS A 1 178 ? -30.593 -6.961 15.527 1.00 92.19 178 LYS A O 1
ATOM 1480 N N . LYS A 1 179 ? -29.810 -8.447 14.043 1.00 92.31 179 LYS A N 1
ATOM 1481 C CA . LYS A 1 179 ? -30.567 -9.599 14.583 1.00 92.31 179 LYS A CA 1
ATOM 1482 C C . LYS A 1 179 ? -30.208 -9.937 16.036 1.00 92.31 179 LYS A C 1
ATOM 1484 O O . LYS A 1 179 ? -31.038 -10.490 16.752 1.00 92.31 179 LYS A O 1
ATOM 1489 N N . ASN A 1 180 ? -28.990 -9.614 16.472 1.00 91.25 180 ASN A N 1
ATOM 1490 C CA . ASN A 1 180 ? -28.492 -9.883 17.823 1.00 91.25 180 ASN A CA 1
ATOM 1491 C C . ASN A 1 180 ? -28.477 -8.637 18.731 1.00 91.25 180 ASN A C 1
ATOM 1493 O O . ASN A 1 180 ? -27.943 -8.716 19.835 1.00 91.25 180 ASN A O 1
ATOM 1497 N N . GLN A 1 181 ? -29.090 -7.522 18.308 1.00 90.50 181 GLN A N 1
ATOM 1498 C CA . GLN A 1 181 ? -29.173 -6.265 19.071 1.00 90.50 181 GLN A CA 1
ATOM 1499 C C . GLN A 1 181 ? -27.796 -5.690 19.461 1.00 90.50 181 GLN A C 1
ATOM 1501 O O . GLN A 1 181 ? -27.633 -5.130 20.547 1.00 90.50 181 GLN A O 1
ATOM 1506 N N . ILE A 1 182 ? -26.800 -5.841 18.583 1.00 92.38 182 ILE A N 1
ATOM 1507 C CA . ILE A 1 182 ? -25.463 -5.252 18.725 1.00 92.38 182 ILE A CA 1
ATOM 1508 C C . ILE A 1 182 ? -25.371 -4.057 17.776 1.00 92.38 182 ILE A C 1
ATOM 1510 O O . ILE A 1 182 ? -25.645 -4.195 16.584 1.00 92.38 182 ILE A O 1
ATOM 1514 N N . GLN A 1 183 ? -24.969 -2.888 18.280 1.00 93.00 183 GLN A N 1
ATOM 1515 C CA . GLN A 1 183 ? -24.790 -1.708 17.433 1.00 93.00 183 GLN A CA 1
ATOM 1516 C C . GLN A 1 183 ? -23.454 -1.777 16.696 1.00 93.00 183 GLN A C 1
ATOM 1518 O O . GLN A 1 183 ? -22.414 -2.001 17.309 1.00 93.00 183 GLN A O 1
ATOM 1523 N N . VAL A 1 184 ? -23.453 -1.532 15.389 1.00 96.56 184 VAL A N 1
ATOM 1524 C CA . VAL A 1 184 ? -22.222 -1.489 14.592 1.00 96.56 184 VAL A CA 1
ATOM 1525 C C . VAL A 1 184 ? -22.014 -0.072 14.071 1.00 96.56 184 VAL A C 1
ATOM 1527 O O . VAL A 1 184 ? -22.937 0.536 13.537 1.00 96.56 184 VAL A O 1
ATOM 1530 N N . ARG A 1 185 ? -20.802 0.461 14.233 1.00 97.12 185 ARG A N 1
ATOM 1531 C CA . ARG A 1 185 ? -20.395 1.784 13.745 1.00 97.12 185 ARG A CA 1
ATOM 1532 C C . ARG A 1 185 ? -19.189 1.645 12.830 1.00 97.12 185 ARG A C 1
ATOM 1534 O O . ARG A 1 185 ? -18.066 1.444 13.295 1.00 97.12 185 ARG A O 1
ATOM 1541 N N . LEU A 1 186 ? -19.430 1.749 11.530 1.00 98.12 186 LEU A N 1
ATOM 1542 C CA . LEU A 1 186 ? -18.378 1.739 10.521 1.00 98.12 186 LEU A CA 1
ATOM 1543 C C . LEU A 1 186 ? -18.077 3.174 10.094 1.00 98.12 186 LEU A C 1
ATOM 1545 O O . LEU A 1 186 ? -18.998 3.926 9.794 1.00 98.12 186 LEU A O 1
ATOM 1549 N N . VAL A 1 187 ? -16.801 3.563 10.081 1.00 97.56 187 VAL A N 1
ATOM 1550 C CA . VAL A 1 187 ? -16.390 4.936 9.741 1.00 97.56 187 VAL A CA 1
ATOM 1551 C C . VAL A 1 187 ? -15.301 4.968 8.673 1.00 97.56 187 VAL A C 1
ATOM 1553 O O . VAL A 1 187 ? -14.495 4.045 8.536 1.00 97.56 187 VAL A O 1
ATOM 1556 N N . HIS A 1 188 ? -15.259 6.053 7.901 1.00 97.88 188 HIS A N 1
ATOM 1557 C CA . HIS A 1 188 ? -14.227 6.261 6.889 1.00 97.88 188 HIS A CA 1
ATOM 1558 C C . HIS A 1 188 ? -12.914 6.700 7.521 1.00 97.88 188 HIS A C 1
ATOM 1560 O O . HIS A 1 188 ? -12.871 7.722 8.199 1.00 97.88 188 HIS A O 1
ATOM 1566 N N . ASP A 1 189 ? -11.828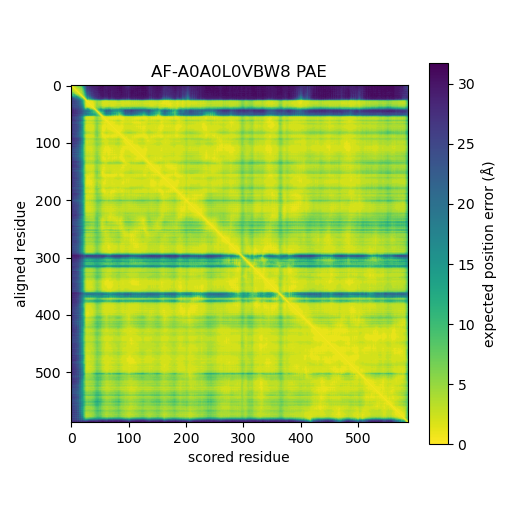 5.989 7.225 1.00 97.62 189 ASP A N 1
ATOM 1567 C CA . ASP A 1 189 ? -10.494 6.301 7.755 1.00 97.62 189 ASP A CA 1
ATOM 1568 C C . ASP A 1 189 ? -9.367 6.079 6.743 1.00 97.62 189 ASP A C 1
ATOM 1570 O O . ASP A 1 189 ? -8.387 6.824 6.734 1.00 97.62 189 ASP A O 1
ATOM 1574 N N . THR A 1 190 ? -9.498 5.088 5.861 1.00 92.69 190 THR A N 1
ATOM 1575 C CA . THR A 1 190 ? -8.422 4.701 4.946 1.00 92.69 190 THR A CA 1
ATOM 1576 C C . THR A 1 190 ? -8.082 5.789 3.928 1.00 92.69 190 THR A C 1
ATOM 1578 O O . THR A 1 190 ? -6.909 5.912 3.579 1.00 92.69 190 THR A O 1
ATOM 1581 N N . CYS A 1 191 ? -9.058 6.573 3.462 1.00 96.94 191 CYS A N 1
ATOM 1582 C CA . CYS A 1 191 ? -8.850 7.703 2.545 1.00 96.94 191 CYS A CA 1
ATOM 1583 C C . CYS A 1 191 ? -8.858 9.041 3.303 1.00 96.94 191 CYS A C 1
ATOM 1585 O O . CYS A 1 191 ? -9.403 9.141 4.403 1.00 96.94 191 CYS A O 1
ATOM 1587 N N . ILE A 1 192 ? -8.260 10.077 2.713 1.00 97.81 192 ILE A N 1
ATOM 1588 C CA . ILE A 1 192 ? -8.358 11.460 3.202 1.00 97.81 192 ILE A CA 1
ATOM 1589 C C . ILE A 1 192 ? -9.778 11.982 3.007 1.00 97.81 192 ILE A C 1
ATOM 1591 O O . ILE A 1 192 ? -10.361 12.516 3.943 1.00 97.81 192 ILE A O 1
ATOM 1595 N N . VAL A 1 193 ? -10.325 11.780 1.808 1.00 98.25 193 VAL A N 1
ATOM 1596 C CA . VAL A 1 193 ? -11.731 12.039 1.486 1.00 98.25 193 VAL A CA 1
ATOM 1597 C C . VAL A 1 193 ? -12.366 10.714 1.100 1.00 98.25 193 VAL A C 1
ATOM 1599 O O . VAL A 1 193 ? -11.813 9.977 0.280 1.00 98.25 193 VAL A O 1
ATOM 1602 N N . GLU A 1 194 ? -13.519 10.400 1.668 1.00 96.62 194 GLU A N 1
ATOM 1603 C CA . GLU A 1 194 ? -14.235 9.162 1.399 1.00 96.62 194 GLU A CA 1
ATOM 1604 C C . GLU A 1 194 ? -14.781 9.073 -0.043 1.00 96.62 194 GLU A C 1
ATOM 1606 O O . GLU A 1 194 ? -15.136 10.092 -0.659 1.00 96.62 194 GLU A O 1
ATOM 1611 N N . PRO A 1 195 ? -14.853 7.857 -0.624 1.00 96.75 195 PRO A N 1
ATOM 1612 C CA . PRO A 1 195 ? -15.499 7.656 -1.915 1.00 96.75 195 PRO A CA 1
ATOM 1613 C C . PRO A 1 195 ? -16.951 8.140 -1.912 1.00 96.75 195 PRO A C 1
ATOM 1615 O O . PRO A 1 195 ? -17.702 7.902 -0.969 1.00 96.75 195 PRO A O 1
ATOM 1618 N N . GLY A 1 196 ? -17.356 8.806 -2.995 1.00 94.62 196 GLY A N 1
ATOM 1619 C CA . GLY A 1 196 ? -18.696 9.387 -3.137 1.00 94.62 196 GLY A CA 1
ATOM 1620 C C . GLY A 1 196 ? -18.788 10.881 -2.809 1.00 94.62 196 GLY A C 1
ATOM 1621 O O . GLY A 1 196 ? -19.792 11.493 -3.150 1.00 94.62 196 GLY A O 1
ATOM 1622 N N . LYS A 1 197 ? -17.748 11.504 -2.233 1.00 96.75 197 LYS A N 1
ATOM 1623 C CA . LYS A 1 197 ? -17.718 12.968 -2.014 1.00 96.75 197 LYS A CA 1
ATOM 1624 C C . LYS A 1 197 ? -17.026 13.745 -3.133 1.00 96.75 197 LYS A C 1
ATOM 1626 O O . LYS A 1 197 ? -17.407 14.872 -3.435 1.00 96.75 197 LYS A O 1
ATOM 1631 N N . VAL A 1 198 ? -16.026 13.150 -3.789 1.00 97.31 198 VAL A N 1
ATOM 1632 C CA . VAL A 1 198 ? -15.337 13.774 -4.932 1.00 97.31 198 VAL A CA 1
ATOM 1633 C C . VAL A 1 198 ? -16.033 13.378 -6.231 1.00 97.31 198 VAL A C 1
ATOM 1635 O O . VAL A 1 198 ? -15.699 12.368 -6.853 1.00 97.31 198 VAL A O 1
ATOM 1638 N N . LEU A 1 199 ? -17.005 14.187 -6.647 1.00 96.19 199 LEU A N 1
ATOM 1639 C CA . LEU A 1 199 ? -17.843 13.916 -7.815 1.00 96.19 199 LEU A CA 1
ATOM 1640 C C . LEU A 1 199 ? -17.666 14.963 -8.920 1.00 96.19 199 LEU A C 1
ATOM 1642 O O . LEU A 1 199 ? -17.203 16.091 -8.713 1.00 96.19 199 LEU A O 1
ATOM 1646 N N . THR A 1 200 ? -18.014 14.555 -10.137 1.00 95.38 200 THR A N 1
ATOM 1647 C CA . THR A 1 200 ? -18.164 15.453 -11.287 1.00 95.38 200 THR A CA 1
ATOM 1648 C C . THR A 1 200 ? -19.366 16.383 -11.093 1.00 95.38 200 THR A C 1
ATOM 1650 O O . THR A 1 200 ? -20.221 16.150 -10.242 1.00 95.38 200 THR A O 1
ATOM 1653 N N . LYS A 1 201 ? -19.492 17.411 -11.942 1.00 92.81 201 LYS A N 1
ATOM 1654 C CA . LYS A 1 201 ? -20.674 18.297 -11.954 1.00 92.81 201 LYS A CA 1
ATOM 1655 C C . LYS A 1 201 ? -21.989 17.559 -12.246 1.00 92.81 201 LYS A C 1
ATOM 1657 O O . LYS A 1 201 ? -23.049 18.055 -11.898 1.00 92.81 201 LYS A O 1
ATOM 1662 N N . GLU A 1 202 ? -21.910 16.388 -12.874 1.00 93.56 202 GLU A N 1
ATOM 1663 C CA . GLU A 1 202 ? -23.047 15.504 -13.157 1.00 93.56 202 GLU A CA 1
ATOM 1664 C C . GLU A 1 202 ? -23.320 14.508 -12.017 1.00 93.56 202 GLU A C 1
ATOM 1666 O O . GLU A 1 202 ? -24.058 13.548 -12.214 1.00 93.56 202 GLU A O 1
ATOM 1671 N N . ASN A 1 203 ? -22.700 14.695 -10.845 1.00 92.94 203 ASN A N 1
ATOM 1672 C CA . ASN A 1 203 ? -22.827 13.824 -9.675 1.00 92.94 203 ASN A CA 1
ATOM 1673 C C . ASN A 1 203 ? -22.342 12.374 -9.898 1.00 92.94 203 ASN A C 1
ATOM 1675 O O . ASN A 1 203 ? -22.809 11.443 -9.251 1.00 92.94 203 ASN A O 1
ATOM 1679 N N . LYS A 1 204 ? -21.389 12.175 -10.819 1.00 93.94 204 LYS A N 1
ATOM 1680 C CA . LYS A 1 204 ? -20.768 10.869 -11.120 1.00 93.94 204 LYS A CA 1
ATOM 1681 C C . LYS A 1 204 ? -19.349 10.768 -10.572 1.00 93.94 204 LYS A C 1
ATOM 1683 O O . LYS A 1 204 ? -18.646 11.781 -10.512 1.00 93.94 204 LYS A O 1
ATOM 1688 N N . ALA A 1 205 ? -18.907 9.547 -10.268 1.00 95.50 205 ALA A N 1
ATOM 1689 C CA . ALA A 1 205 ? -17.519 9.251 -9.915 1.00 95.50 205 ALA A CA 1
ATOM 1690 C C . ALA A 1 205 ? -16.548 9.586 -11.065 1.00 95.50 205 ALA A C 1
ATOM 1692 O O . ALA A 1 205 ? -16.874 9.434 -12.245 1.00 95.50 205 ALA A O 1
ATOM 1693 N N . TYR A 1 206 ? -15.335 10.025 -10.725 1.00 97.00 206 TYR A N 1
ATOM 1694 C CA . TYR A 1 206 ? -14.290 10.317 -11.708 1.00 97.00 206 TYR A CA 1
ATOM 1695 C C . TYR A 1 206 ? -13.575 9.054 -12.189 1.00 97.00 206 TYR A C 1
ATOM 1697 O O . TYR A 1 206 ? -13.172 8.218 -11.390 1.00 97.00 206 TYR A O 1
ATOM 1705 N N . SER A 1 207 ? -13.313 8.977 -13.495 1.00 94.75 207 SER A N 1
ATOM 1706 C CA . SER A 1 207 ? -12.463 7.945 -14.111 1.00 94.75 207 SER A CA 1
ATOM 1707 C C . SER A 1 207 ? -11.116 8.482 -14.622 1.00 94.75 207 SER A C 1
ATOM 1709 O O . SER A 1 207 ? -10.388 7.758 -15.302 1.00 94.75 207 SER A O 1
ATOM 1711 N N . VAL A 1 208 ? -10.812 9.759 -14.355 1.00 96.25 208 VAL A N 1
ATOM 1712 C CA . VAL A 1 208 ? -9.589 10.462 -14.784 1.00 96.25 208 VAL A CA 1
ATOM 1713 C C . VAL A 1 208 ? -8.969 11.169 -13.584 1.00 96.25 208 VAL A C 1
ATOM 1715 O O . VAL A 1 208 ? -9.661 11.930 -12.904 1.00 96.25 208 VAL A O 1
ATOM 1718 N N . PHE A 1 209 ? -7.672 10.953 -13.343 1.00 97.19 209 PHE A N 1
ATOM 1719 C CA . PHE A 1 209 ? -7.018 11.398 -12.113 1.00 97.19 209 PHE A CA 1
ATOM 1720 C C . PHE A 1 209 ? -6.848 12.914 -12.047 1.00 97.19 209 PHE A C 1
ATOM 1722 O O . PHE A 1 209 ? -7.119 13.510 -11.015 1.00 97.19 209 PHE A O 1
ATOM 1729 N N . GLY A 1 210 ? -6.431 13.568 -13.135 1.00 95.81 210 GLY A N 1
ATOM 1730 C CA . GLY A 1 210 ? -6.137 15.010 -13.119 1.00 95.81 210 GLY A CA 1
ATOM 1731 C C . GLY A 1 210 ? -7.309 15.889 -12.637 1.00 95.81 210 GLY A C 1
ATOM 1732 O O . GLY A 1 210 ? -7.131 16.683 -11.712 1.00 95.81 210 GLY A O 1
ATOM 1733 N N . PRO A 1 211 ? -8.515 15.766 -13.226 1.00 96.69 211 PRO A N 1
ATOM 1734 C CA . PRO A 1 211 ? -9.705 16.467 -12.744 1.00 96.69 211 PRO A CA 1
ATOM 1735 C C . PRO A 1 211 ? -10.135 16.041 -11.333 1.00 96.69 211 PRO A C 1
ATOM 1737 O O . PRO A 1 211 ? -10.495 16.907 -10.537 1.00 96.69 211 PRO A O 1
ATOM 1740 N N . TRP A 1 212 ? -10.053 14.742 -11.012 1.00 98.00 212 TRP A N 1
ATOM 1741 C CA . TRP A 1 212 ? -10.351 14.233 -9.669 1.00 98.00 212 TRP A CA 1
ATOM 1742 C C . TRP A 1 212 ? -9.445 14.879 -8.622 1.00 98.00 212 TRP A C 1
ATOM 1744 O O . TRP A 1 212 ? -9.942 15.437 -7.654 1.00 98.00 212 TRP A O 1
ATOM 1754 N N . GLN A 1 213 ? -8.133 14.891 -8.858 1.00 97.81 213 GLN A N 1
ATOM 1755 C CA . GLN A 1 213 ? -7.120 15.433 -7.957 1.00 97.81 213 GLN A CA 1
ATOM 1756 C C . GLN A 1 213 ? -7.362 16.908 -7.662 1.00 97.81 213 GLN A C 1
ATOM 1758 O O . GLN A 1 213 ? -7.241 17.326 -6.514 1.00 97.81 213 GLN A O 1
ATOM 1763 N N . ARG A 1 214 ? -7.702 17.697 -8.686 1.00 96.31 214 ARG A N 1
ATOM 1764 C CA . ARG A 1 214 ? -7.996 19.119 -8.503 1.00 96.31 214 ARG A CA 1
ATOM 1765 C C . ARG A 1 214 ? -9.200 19.312 -7.585 1.00 96.31 214 ARG A C 1
ATOM 1767 O O . ARG A 1 214 ? -9.138 20.101 -6.649 1.00 96.31 214 ARG A O 1
ATOM 1774 N N . ASN A 1 215 ? -10.284 18.575 -7.825 1.00 97.44 215 ASN A N 1
ATOM 1775 C CA . ASN A 1 215 ? -11.485 18.662 -6.996 1.00 97.44 215 ASN A CA 1
ATOM 1776 C C . ASN A 1 215 ? -11.254 18.123 -5.580 1.00 97.44 215 ASN A C 1
ATOM 1778 O O . ASN A 1 215 ? -11.698 18.745 -4.622 1.00 97.44 215 ASN A O 1
ATOM 1782 N N . TRP A 1 216 ? -10.535 17.009 -5.450 1.00 98.19 216 TRP A N 1
ATOM 1783 C CA . TRP A 1 216 ? -10.131 16.418 -4.177 1.00 98.19 216 TRP A CA 1
ATOM 1784 C C . TRP A 1 216 ? -9.302 17.404 -3.351 1.00 98.19 216 TRP A C 1
ATOM 1786 O O . TRP A 1 216 ? -9.638 17.674 -2.203 1.00 98.19 216 TRP A O 1
ATOM 1796 N N . ALA A 1 217 ? -8.279 18.021 -3.947 1.00 97.25 217 ALA A N 1
ATOM 1797 C CA . ALA A 1 217 ? -7.445 18.986 -3.244 1.00 97.25 217 ALA A CA 1
ATOM 1798 C C . ALA A 1 217 ? -8.195 20.271 -2.884 1.00 97.25 217 ALA A C 1
ATOM 1800 O O . ALA A 1 217 ? -7.998 20.788 -1.790 1.00 97.25 217 ALA A O 1
ATOM 1801 N N . ASN A 1 218 ? -9.080 20.760 -3.758 1.00 96.50 218 ASN A N 1
ATOM 1802 C CA . ASN A 1 218 ? -9.941 21.900 -3.441 1.00 96.50 218 ASN A CA 1
ATOM 1803 C C . ASN A 1 218 ? -10.857 21.594 -2.251 1.00 96.50 218 ASN A C 1
ATOM 1805 O O . ASN A 1 218 ? -10.927 22.394 -1.325 1.00 96.50 218 ASN A O 1
ATOM 1809 N N . LEU A 1 219 ? -11.504 20.426 -2.244 1.00 96.94 219 LEU A N 1
ATOM 1810 C CA . LEU A 1 219 ? -12.380 20.005 -1.153 1.00 96.94 219 LEU A CA 1
ATOM 1811 C C . LEU A 1 219 ? -11.618 19.893 0.176 1.00 96.94 219 LEU A C 1
ATOM 1813 O O . LEU A 1 219 ? -12.084 20.413 1.188 1.00 96.94 219 LEU A O 1
ATOM 1817 N N . VAL A 1 220 ? -10.428 19.284 0.158 1.00 97.44 220 VAL A N 1
ATOM 1818 C CA . VAL A 1 220 ? -9.550 19.191 1.334 1.00 97.44 220 VAL A CA 1
ATOM 1819 C C . VAL A 1 220 ? -9.112 20.575 1.813 1.00 97.44 220 VAL A C 1
ATOM 1821 O O . VAL A 1 220 ? -9.220 20.873 2.996 1.00 97.44 220 VAL A O 1
ATOM 1824 N N . ASN A 1 221 ? -8.649 21.441 0.910 1.00 95.94 221 ASN A N 1
ATOM 1825 C CA . ASN A 1 221 ? -8.165 22.779 1.259 1.00 95.94 221 ASN A CA 1
ATOM 1826 C C . ASN A 1 221 ? -9.268 23.684 1.815 1.00 95.94 221 ASN A C 1
ATOM 1828 O O . ASN A 1 221 ? -8.993 24.523 2.669 1.00 95.94 221 ASN A O 1
ATOM 1832 N N . SER A 1 222 ? -10.506 23.518 1.350 1.00 96.62 222 SER A N 1
ATOM 1833 C CA . SER A 1 222 ? -11.659 24.245 1.881 1.00 96.62 222 SER A CA 1
ATOM 1834 C C . SER A 1 222 ? -12.131 23.727 3.243 1.00 96.62 222 SER A C 1
ATOM 1836 O O . SER A 1 222 ? -12.825 24.463 3.935 1.00 96.62 222 SER A O 1
ATOM 1838 N N . ASN A 1 223 ? -11.747 22.508 3.642 1.00 96.75 223 ASN A N 1
ATOM 1839 C CA . ASN A 1 223 ? -12.221 21.846 4.863 1.00 96.75 223 ASN A CA 1
ATOM 1840 C C . ASN A 1 223 ? -11.066 21.113 5.575 1.00 96.75 223 ASN A C 1
ATOM 1842 O O . ASN A 1 223 ? -11.134 19.914 5.852 1.00 96.75 223 ASN A O 1
ATOM 1846 N N . LEU A 1 224 ? -9.963 21.829 5.831 1.00 94.31 224 LEU A N 1
ATOM 1847 C CA . LEU A 1 224 ? -8.733 21.225 6.361 1.00 94.31 224 LEU A CA 1
ATOM 1848 C C . LEU A 1 224 ? -8.956 20.508 7.696 1.00 94.31 224 LEU A C 1
ATOM 1850 O O . LEU A 1 224 ? -8.479 19.389 7.860 1.00 94.31 224 LEU A O 1
ATOM 1854 N N . ASP A 1 225 ? -9.696 21.102 8.630 1.00 92.75 225 ASP A N 1
ATOM 1855 C CA . ASP A 1 225 ? -9.917 20.487 9.944 1.00 92.75 225 ASP A CA 1
ATOM 1856 C C . ASP A 1 225 ? -10.730 19.184 9.847 1.00 92.75 225 ASP A C 1
ATOM 1858 O O . ASP A 1 225 ? -10.441 18.228 10.561 1.00 92.75 225 ASP A O 1
ATOM 1862 N N . GLU A 1 226 ? -11.677 19.097 8.909 1.00 95.25 226 GLU A N 1
ATOM 1863 C CA . GLU A 1 226 ? -12.499 17.901 8.681 1.00 95.25 226 GLU A CA 1
ATOM 1864 C C . GLU A 1 226 ? -11.682 16.742 8.084 1.00 95.25 226 GLU A C 1
ATOM 1866 O O . GLU A 1 226 ? -11.710 15.610 8.583 1.00 95.25 226 GLU A O 1
ATOM 1871 N N . TYR A 1 227 ? -10.921 17.013 7.018 1.00 96.56 227 TYR A N 1
ATOM 1872 C CA . TYR A 1 227 ? -10.233 15.960 6.262 1.00 96.56 227 TYR A CA 1
ATOM 1873 C C . TYR A 1 227 ? -8.809 15.680 6.740 1.00 96.56 227 TYR A C 1
ATOM 1875 O O . TYR A 1 227 ? -8.320 14.557 6.610 1.00 96.56 227 TYR A O 1
ATOM 1883 N N . ILE A 1 228 ? -8.124 16.683 7.285 1.00 95.50 228 ILE A N 1
ATOM 1884 C CA . ILE A 1 228 ? -6.720 16.602 7.708 1.00 95.50 228 ILE A CA 1
ATOM 1885 C C . ILE A 1 228 ? -6.584 16.596 9.233 1.00 95.50 228 ILE A C 1
ATOM 1887 O O . ILE A 1 228 ? -5.538 16.169 9.736 1.00 95.50 228 ILE A O 1
ATOM 1891 N N . GLY A 1 229 ? -7.625 16.985 9.976 1.00 94.38 229 GLY A N 1
ATOM 1892 C CA . GLY A 1 229 ? -7.658 16.925 11.435 1.00 94.38 229 GLY A CA 1
ATOM 1893 C C . GLY A 1 229 ? -7.231 15.563 11.983 1.00 94.38 229 GLY A C 1
ATOM 1894 O O . GLY A 1 229 ? -7.511 14.507 11.409 1.00 94.38 229 GLY A O 1
ATOM 1895 N N . LYS A 1 230 ? -6.482 15.592 13.088 1.00 96.06 230 LYS A N 1
ATOM 1896 C CA . LYS A 1 230 ? -6.090 14.377 13.807 1.00 96.06 230 LYS A CA 1
ATOM 1897 C C . LYS A 1 230 ? -7.277 13.921 14.656 1.00 96.06 230 LYS A C 1
ATOM 1899 O O . LYS A 1 230 ? -7.822 14.722 15.409 1.00 96.06 230 LYS A O 1
ATOM 1904 N N . SER A 1 231 ? -7.631 12.642 14.566 1.00 96.06 231 SER A N 1
ATOM 1905 C CA . SER A 1 231 ? -8.611 12.043 15.488 1.00 96.06 231 SER A CA 1
ATOM 1906 C C . SER A 1 231 ? -8.092 12.078 16.933 1.00 96.06 231 SER A C 1
ATOM 1908 O O . SER A 1 231 ? -6.877 12.015 17.145 1.00 96.06 231 SER A O 1
ATOM 1910 N N . GLU A 1 232 ? -8.989 12.152 17.920 1.00 96.44 232 GLU A N 1
ATOM 1911 C CA . GLU A 1 232 ? -8.597 12.112 19.334 1.00 96.44 232 GLU A CA 1
ATOM 1912 C C . GLU A 1 232 ? -7.885 10.799 19.672 1.00 96.44 232 GLU A C 1
ATOM 1914 O O . GLU A 1 232 ? -8.279 9.730 19.193 1.00 96.44 232 GLU A O 1
ATOM 1919 N N . ASP A 1 233 ? -6.856 10.881 20.515 1.00 96.12 233 ASP A N 1
ATOM 1920 C CA . ASP A 1 233 ? -6.110 9.707 20.958 1.00 96.12 233 ASP A CA 1
ATOM 1921 C C . ASP A 1 233 ? -6.961 8.829 21.890 1.00 96.12 233 ASP A C 1
ATOM 1923 O O . ASP A 1 233 ? -7.801 9.309 22.660 1.00 96.12 233 ASP A O 1
ATOM 1927 N N . CYS A 1 234 ? -6.731 7.517 21.820 1.00 95.50 234 CYS A N 1
ATOM 1928 C CA . CYS A 1 234 ? -7.406 6.551 22.676 1.00 95.50 234 CYS A CA 1
ATOM 1929 C C . CYS A 1 234 ? -7.078 6.806 24.152 1.00 95.50 234 CYS A C 1
ATOM 1931 O O . CYS A 1 234 ? -5.920 7.013 24.520 1.00 95.50 234 CYS A O 1
ATOM 1933 N N . LYS A 1 235 ? -8.100 6.749 25.003 1.00 96.62 235 LYS A N 1
ATOM 1934 C CA . LYS A 1 235 ? -7.972 6.903 26.454 1.00 96.62 235 LYS A CA 1
ATOM 1935 C C . LYS A 1 235 ? -7.891 5.523 27.126 1.00 96.62 235 LYS A C 1
ATOM 1937 O O . LYS A 1 235 ? -8.425 4.563 26.566 1.00 96.62 235 LYS A O 1
ATOM 1942 N N . PRO A 1 236 ? -7.220 5.404 28.284 1.00 97.56 236 PRO A N 1
ATOM 1943 C CA . PRO A 1 236 ? -7.081 4.130 28.977 1.00 97.56 236 PRO A CA 1
ATOM 1944 C C . PRO A 1 236 ? -8.409 3.638 29.556 1.00 97.56 236 PRO A C 1
ATOM 1946 O O . PRO A 1 236 ? -9.251 4.435 29.964 1.00 97.56 236 PRO A O 1
ATOM 1949 N N . ASN A 1 237 ? -8.574 2.320 29.640 1.00 96.75 237 ASN A N 1
ATOM 1950 C CA . ASN A 1 237 ? -9.672 1.733 30.402 1.00 96.75 237 ASN A CA 1
ATOM 1951 C C . ASN A 1 237 ? -9.492 1.980 31.904 1.00 96.75 237 ASN A C 1
ATOM 1953 O O . ASN A 1 237 ? -8.388 2.196 32.400 1.00 96.75 237 ASN A O 1
ATOM 1957 N N . ASN A 1 238 ? -10.587 1.858 32.658 1.00 91.81 238 ASN A N 1
ATOM 1958 C CA . ASN A 1 238 ? -10.489 1.716 34.105 1.00 91.81 238 ASN A CA 1
ATOM 1959 C C . ASN A 1 238 ? -9.811 0.378 34.458 1.00 91.81 238 ASN A C 1
ATOM 1961 O O . ASN A 1 238 ? -10.177 -0.666 33.913 1.00 91.81 238 ASN A O 1
ATOM 1965 N N . ALA A 1 239 ? -8.864 0.414 35.400 1.00 90.38 239 ALA A N 1
ATOM 1966 C CA . ALA A 1 239 ? -8.109 -0.745 35.872 1.00 90.38 239 ALA A CA 1
ATOM 1967 C C . ALA A 1 239 ? -8.992 -1.896 36.392 1.00 90.38 239 ALA A C 1
ATOM 1969 O O . ALA A 1 239 ? -8.558 -3.048 36.339 1.00 90.38 239 ALA A O 1
ATOM 1970 N N . CYS A 1 240 ? -10.233 -1.615 36.817 1.00 91.25 240 CYS A N 1
ATOM 1971 C CA . CYS A 1 240 ? -11.197 -2.639 37.236 1.00 91.25 240 CYS A CA 1
ATOM 1972 C C . CYS A 1 240 ? -11.585 -3.631 36.125 1.00 91.25 240 CYS A C 1
ATOM 1974 O O . CYS A 1 240 ? -12.168 -4.672 36.418 1.00 91.25 240 CYS A O 1
ATOM 1976 N N . ILE A 1 241 ? -11.216 -3.379 34.860 1.00 92.38 241 ILE A N 1
ATOM 1977 C CA . ILE A 1 241 ? -11.355 -4.368 33.778 1.00 92.38 241 ILE A CA 1
ATOM 1978 C C . ILE A 1 241 ? -10.686 -5.706 34.132 1.00 92.38 241 ILE A C 1
ATOM 1980 O O . ILE A 1 241 ? -11.175 -6.765 33.745 1.00 92.38 241 ILE A O 1
ATOM 1984 N N . LYS A 1 242 ? -9.592 -5.666 34.905 1.00 91.50 242 LYS A N 1
ATOM 1985 C CA . LYS A 1 242 ? -8.833 -6.850 35.336 1.00 91.50 242 LYS A CA 1
ATOM 1986 C C . LYS A 1 242 ? -9.572 -7.684 36.384 1.00 91.50 242 LYS A C 1
ATOM 1988 O O . LYS A 1 242 ? -9.264 -8.861 36.547 1.00 91.50 242 LYS A O 1
ATOM 1993 N N . ASP A 1 243 ? -10.572 -7.107 37.046 1.00 92.44 243 ASP A N 1
ATOM 1994 C CA . ASP A 1 243 ? -11.423 -7.819 38.002 1.00 92.44 243 ASP A CA 1
ATOM 1995 C C . ASP A 1 243 ? -12.502 -8.653 37.281 1.00 92.44 243 ASP A C 1
ATOM 1997 O O . ASP A 1 243 ? -13.072 -9.589 37.847 1.00 92.44 243 ASP A O 1
ATOM 2001 N N . ILE A 1 244 ? -12.769 -8.350 36.004 1.00 89.75 244 ILE A N 1
ATOM 2002 C CA . ILE A 1 244 ? -13.715 -9.080 35.160 1.00 89.75 244 ILE A CA 1
ATOM 2003 C C . ILE A 1 244 ? -12.964 -10.222 34.475 1.00 89.75 244 ILE A C 1
ATOM 2005 O O . ILE A 1 244 ? -12.335 -10.028 33.437 1.00 89.75 244 ILE A O 1
ATOM 2009 N N . LYS A 1 245 ? -13.046 -11.435 35.038 1.00 89.50 245 LYS A N 1
ATOM 2010 C CA . LYS A 1 245 ? -12.285 -12.615 34.578 1.00 89.50 245 LYS A CA 1
ATOM 2011 C C . LYS A 1 245 ? -12.305 -12.812 33.054 1.00 89.50 245 LYS A C 1
ATOM 2013 O O . LYS A 1 245 ? -11.252 -12.951 32.446 1.00 89.50 245 LYS A O 1
ATOM 2018 N N . THR A 1 246 ? -13.486 -12.762 32.436 1.00 88.50 246 THR A N 1
ATOM 2019 C CA . THR A 1 246 ? -13.657 -12.956 30.983 1.00 88.50 246 THR A CA 1
ATOM 2020 C C . THR A 1 246 ? -12.903 -11.933 30.134 1.00 88.50 246 THR A C 1
ATOM 2022 O O . THR A 1 246 ? -12.526 -12.254 29.011 1.00 88.50 246 THR A O 1
ATOM 2025 N N . LEU A 1 247 ? -12.683 -10.720 30.648 1.00 91.56 247 LEU A N 1
ATOM 2026 C CA . LEU A 1 247 ? -11.934 -9.657 29.975 1.00 91.56 247 LEU A CA 1
ATOM 2027 C C . LEU A 1 247 ? -10.455 -9.668 30.364 1.00 91.56 247 LEU A C 1
ATOM 2029 O O . LEU A 1 247 ? -9.604 -9.384 29.524 1.00 91.56 247 LEU A O 1
ATOM 2033 N N . ASN A 1 248 ? -10.139 -10.032 31.608 1.00 93.56 248 ASN A N 1
ATOM 2034 C CA . ASN A 1 248 ? -8.764 -10.181 32.067 1.00 93.56 248 ASN A CA 1
ATOM 2035 C C . ASN A 1 248 ? -8.014 -11.254 31.259 1.00 93.56 248 ASN A C 1
ATOM 2037 O O . ASN A 1 248 ? -6.890 -11.018 30.823 1.00 93.56 248 ASN A O 1
ATOM 2041 N N . ASP A 1 249 ? -8.674 -12.377 30.966 1.00 94.12 249 ASP A N 1
ATOM 2042 C CA . ASP A 1 249 ? -8.107 -13.464 30.157 1.00 94.12 249 ASP A CA 1
ATOM 2043 C C . ASP A 1 249 ? -7.724 -12.993 28.730 1.00 94.12 249 ASP A C 1
ATOM 2045 O O . ASP A 1 249 ? -6.842 -13.564 28.086 1.00 94.12 249 ASP A O 1
ATOM 2049 N N . LEU A 1 250 ? -8.324 -11.904 28.223 1.00 95.25 250 LEU A N 1
ATOM 2050 C CA . LEU A 1 250 ? -8.010 -11.360 26.894 1.00 95.25 250 LEU A CA 1
ATOM 2051 C C . LEU A 1 250 ? -6.629 -10.698 26.822 1.00 95.25 250 LEU A C 1
ATOM 2053 O O . LEU A 1 250 ? -6.052 -10.620 25.736 1.00 95.25 250 LEU A O 1
ATOM 2057 N N . PHE A 1 251 ? -6.066 -10.244 27.946 1.00 95.38 251 PHE A N 1
ATOM 2058 C CA . PHE A 1 251 ? -4.712 -9.678 27.972 1.00 95.38 251 PHE A CA 1
ATOM 2059 C C . PHE A 1 251 ? -3.633 -10.719 27.647 1.00 95.38 251 PHE A C 1
ATOM 2061 O O . PHE A 1 251 ? -2.550 -10.363 27.157 1.00 95.38 251 PHE A O 1
ATOM 2068 N N . ASP A 1 252 ? -3.944 -11.993 27.873 1.00 93.44 252 ASP A N 1
ATOM 2069 C CA . ASP A 1 252 ? -3.038 -13.116 27.657 1.00 93.44 252 ASP A CA 1
ATOM 2070 C C . ASP A 1 252 ? -3.171 -13.710 26.246 1.00 93.44 252 ASP A C 1
ATOM 2072 O O . ASP A 1 252 ? -2.340 -14.515 25.842 1.00 93.44 252 ASP A O 1
ATOM 2076 N N . SER A 1 253 ? -4.122 -13.227 25.432 1.00 92.19 253 SER A N 1
ATOM 2077 C CA . SER A 1 253 ? -4.292 -13.626 24.027 1.00 92.19 253 SER A CA 1
ATOM 2078 C C . SER A 1 253 ? -3.002 -13.457 23.225 1.00 92.19 253 SER A C 1
ATOM 2080 O O . SER A 1 253 ? -2.587 -12.334 22.939 1.00 92.19 253 SER A O 1
ATOM 2082 N N . GLU A 1 254 ? -2.358 -14.543 22.819 1.00 92.62 254 GLU A N 1
ATOM 2083 C CA . GLU A 1 254 ? -1.121 -14.463 22.040 1.00 92.62 254 GLU A CA 1
ATOM 2084 C C . GLU A 1 254 ? -1.373 -13.963 20.612 1.00 92.62 254 GLU A C 1
ATOM 2086 O O . GLU A 1 254 ? -2.430 -14.202 20.027 1.00 92.62 254 GLU A O 1
ATOM 2091 N N . VAL A 1 255 ? -0.393 -13.241 20.062 1.00 96.75 255 VAL A N 1
ATOM 2092 C CA . VAL A 1 255 ? -0.304 -12.980 18.621 1.00 96.75 255 VAL A CA 1
ATOM 2093 C C . VAL A 1 255 ? 0.601 -14.075 18.062 1.00 96.75 255 VAL A C 1
ATOM 2095 O O . VAL A 1 255 ? 1.737 -14.187 18.532 1.00 96.75 255 VAL A O 1
ATOM 2098 N N . PRO A 1 256 ? 0.146 -14.888 17.097 1.00 95.44 256 PRO A N 1
ATOM 2099 C CA . PRO A 1 256 ? 0.971 -15.963 16.570 1.00 95.44 256 PRO A CA 1
ATOM 2100 C C . PRO A 1 256 ? 2.218 -15.397 15.879 1.00 95.44 256 PRO A C 1
ATOM 2102 O O . PRO A 1 256 ? 2.149 -14.385 15.182 1.00 95.44 256 PRO A O 1
ATOM 2105 N N . ALA A 1 257 ? 3.362 -16.062 16.050 1.00 91.25 257 ALA A N 1
ATOM 2106 C CA . ALA A 1 257 ? 4.617 -15.654 15.411 1.00 91.25 257 ALA A CA 1
ATOM 2107 C C . ALA A 1 257 ? 4.619 -15.897 13.889 1.00 91.25 257 ALA A C 1
ATOM 2109 O O . ALA A 1 257 ? 5.344 -15.235 13.152 1.00 91.25 257 ALA A O 1
ATOM 2110 N N . SER A 1 258 ? 3.817 -16.853 13.417 1.00 94.44 258 SER A N 1
ATOM 2111 C CA . SER A 1 258 ? 3.606 -17.159 12.000 1.00 94.44 258 SER A CA 1
ATOM 2112 C C . SER A 1 258 ? 2.230 -17.797 11.797 1.00 94.44 258 SER A C 1
ATOM 2114 O O . SER A 1 258 ? 1.581 -18.199 12.765 1.00 94.44 258 SER A O 1
ATOM 2116 N N . LEU A 1 259 ? 1.775 -17.880 10.546 1.00 96.19 259 LEU A N 1
ATOM 2117 C CA . LEU A 1 259 ? 0.512 -18.521 10.185 1.00 96.19 259 LEU A CA 1
ATOM 2118 C C . LEU A 1 259 ? 0.743 -19.619 9.138 1.00 96.19 259 LEU A C 1
ATOM 2120 O O . LEU A 1 259 ? 1.541 -19.394 8.227 1.00 96.19 259 LEU A O 1
ATOM 2124 N N . PRO A 1 260 ? -0.007 -20.740 9.202 1.00 95.19 260 PRO A N 1
ATOM 2125 C CA . PRO A 1 260 ? 0.100 -21.829 8.236 1.00 95.19 260 PRO A CA 1
ATOM 2126 C C . PRO A 1 260 ? -0.016 -21.377 6.774 1.00 95.19 260 PRO A C 1
ATOM 2128 O O . PRO A 1 260 ? -1.068 -20.888 6.342 1.00 95.19 260 PRO A O 1
ATOM 2131 N N . GLY A 1 261 ? 1.045 -21.598 5.995 1.00 95.69 261 GLY A N 1
ATOM 2132 C CA . GLY A 1 261 ? 1.142 -21.223 4.580 1.00 95.69 261 GLY A CA 1
ATOM 2133 C C . GLY A 1 261 ? 1.610 -19.786 4.325 1.00 95.69 261 GLY A C 1
ATOM 2134 O O . GLY A 1 261 ? 1.555 -19.336 3.182 1.00 95.69 261 GLY A O 1
ATOM 2135 N N . PHE A 1 262 ? 2.040 -19.071 5.365 1.00 97.25 262 PHE A N 1
ATOM 2136 C CA . PHE A 1 262 ? 2.585 -17.710 5.302 1.00 97.25 262 PHE A CA 1
ATOM 2137 C C . PHE A 1 262 ? 3.906 -17.578 6.069 1.00 97.25 262 PHE A C 1
ATOM 2139 O O . PHE A 1 262 ? 4.294 -16.483 6.476 1.00 97.25 262 PHE A O 1
ATOM 2146 N N . GLU A 1 263 ? 4.599 -18.690 6.287 1.00 96.81 263 GLU A N 1
ATOM 2147 C CA . GLU A 1 263 ? 5.903 -18.722 6.927 1.00 96.81 263 GLU A CA 1
ATOM 2148 C C . GLU A 1 263 ? 6.967 -18.082 6.028 1.00 96.81 263 GLU A C 1
ATOM 2150 O O . GLU A 1 263 ? 6.985 -18.262 4.807 1.00 96.81 263 GLU A O 1
ATOM 2155 N N . LEU A 1 264 ? 7.884 -17.336 6.643 1.00 96.75 264 LEU A N 1
ATOM 2156 C CA . LEU A 1 264 ? 9.075 -16.838 5.968 1.00 96.75 264 LEU A CA 1
ATOM 2157 C C . LEU A 1 264 ? 10.230 -17.820 6.142 1.00 96.75 264 LEU A C 1
ATOM 2159 O O . LEU A 1 264 ? 10.381 -18.441 7.195 1.00 96.75 264 LEU A O 1
ATOM 2163 N N . SER A 1 265 ? 11.091 -17.897 5.126 1.00 96.38 265 SER A N 1
ATOM 2164 C CA . SER A 1 265 ? 12.423 -18.470 5.313 1.00 96.38 265 SER A CA 1
ATOM 2165 C C . SER A 1 265 ? 13.205 -17.646 6.344 1.00 96.38 265 SER A C 1
ATOM 2167 O O . SER A 1 265 ? 12.935 -16.457 6.537 1.00 96.38 265 SER A O 1
ATOM 2169 N N . GLU A 1 266 ? 14.207 -18.245 6.989 1.00 96.12 266 GLU A N 1
ATOM 2170 C CA . GLU A 1 266 ? 15.070 -17.526 7.938 1.00 96.12 266 GLU A CA 1
ATOM 2171 C C . GLU A 1 266 ? 15.705 -16.285 7.287 1.00 96.12 266 GLU A C 1
ATOM 2173 O O . GLU A 1 266 ? 15.676 -15.189 7.847 1.00 96.12 266 GLU A O 1
ATOM 2178 N N . GLN A 1 267 ? 16.180 -16.434 6.048 1.00 96.31 267 GLN A N 1
ATOM 2179 C CA . GLN A 1 267 ? 16.763 -15.340 5.280 1.00 96.31 267 GLN A CA 1
ATOM 2180 C C . GLN A 1 267 ? 15.751 -14.223 4.992 1.00 96.31 267 GLN A C 1
ATOM 2182 O O . GLN A 1 267 ? 16.081 -13.047 5.156 1.00 96.31 267 GLN A O 1
ATOM 2187 N N . ASP A 1 268 ? 14.526 -14.560 4.580 1.00 96.19 268 ASP A N 1
ATOM 2188 C CA . ASP A 1 268 ? 13.485 -13.556 4.337 1.00 96.19 268 ASP A CA 1
ATOM 2189 C C . ASP A 1 268 ? 13.079 -12.847 5.628 1.00 96.19 268 ASP A C 1
ATOM 2191 O O . ASP A 1 268 ? 12.891 -11.632 5.622 1.00 96.19 268 ASP A O 1
ATOM 2195 N N . SER A 1 269 ? 12.993 -13.574 6.744 1.00 96.69 269 SER A N 1
ATOM 2196 C CA . SER A 1 269 ? 12.703 -12.995 8.056 1.00 96.69 269 SER A CA 1
ATOM 2197 C C . SER A 1 269 ? 13.768 -11.973 8.469 1.00 96.69 269 SER A C 1
ATOM 2199 O O . SER A 1 269 ? 13.430 -10.864 8.893 1.00 96.69 269 SER A O 1
ATOM 2201 N N . LEU A 1 270 ? 15.057 -12.278 8.274 1.00 97.00 270 LEU A N 1
ATOM 2202 C CA . LEU A 1 270 ? 16.148 -11.330 8.5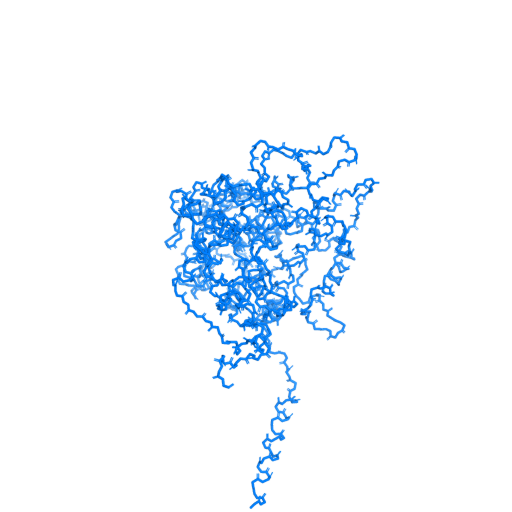34 1.00 97.00 270 LEU A CA 1
ATOM 2203 C C . LEU A 1 270 ? 16.020 -10.069 7.669 1.00 97.00 270 LEU A C 1
ATOM 2205 O O . LEU A 1 270 ? 16.051 -8.953 8.195 1.00 97.00 270 LEU A O 1
ATOM 2209 N N . VAL A 1 271 ? 15.793 -10.237 6.362 1.00 96.12 271 VAL A N 1
ATOM 2210 C CA . VAL A 1 271 ? 15.620 -9.110 5.431 1.00 96.12 271 VAL A CA 1
ATOM 2211 C C . VAL A 1 271 ? 14.413 -8.252 5.820 1.00 96.12 271 VAL A C 1
ATOM 2213 O O . VAL A 1 271 ? 14.498 -7.019 5.802 1.00 96.12 271 VAL A O 1
ATOM 2216 N N . MET A 1 272 ? 13.302 -8.882 6.208 1.00 96.81 272 MET A N 1
ATOM 2217 C CA . MET A 1 272 ? 12.080 -8.204 6.639 1.00 96.81 272 MET A CA 1
ATOM 2218 C C . MET A 1 272 ? 12.277 -7.406 7.928 1.00 96.81 272 MET A C 1
ATOM 2220 O O . MET A 1 272 ? 11.844 -6.254 7.998 1.00 96.81 272 MET A O 1
ATOM 2224 N N . ASN A 1 273 ? 12.963 -7.971 8.922 1.00 95.12 273 ASN A N 1
ATOM 2225 C CA . ASN A 1 273 ? 13.265 -7.281 10.177 1.00 95.12 273 ASN A CA 1
ATOM 2226 C C . ASN A 1 273 ? 14.212 -6.090 9.976 1.00 95.12 273 ASN A C 1
ATOM 2228 O O . ASN A 1 273 ? 14.035 -5.040 10.600 1.00 95.12 273 ASN A O 1
ATOM 2232 N N . GLU A 1 274 ? 15.188 -6.218 9.076 1.00 93.81 274 GLU A N 1
ATOM 2233 C CA . GLU A 1 274 ? 16.125 -5.140 8.762 1.00 93.81 274 GLU A CA 1
ATOM 2234 C C . GLU A 1 274 ? 15.445 -3.982 8.011 1.00 93.81 274 GLU A C 1
ATOM 2236 O O . GLU A 1 274 ? 15.646 -2.808 8.343 1.00 93.81 274 GLU A O 1
ATOM 2241 N N . ASN A 1 275 ? 14.615 -4.299 7.012 1.00 93.75 275 ASN A N 1
ATOM 2242 C CA . ASN A 1 275 ? 14.070 -3.309 6.081 1.00 93.75 275 ASN A CA 1
ATOM 2243 C C . ASN A 1 275 ? 12.714 -2.728 6.497 1.00 93.75 275 ASN A C 1
ATOM 2245 O O . ASN A 1 275 ? 12.399 -1.593 6.126 1.00 93.75 275 ASN A O 1
ATOM 2249 N N . TRP A 1 276 ? 11.916 -3.479 7.256 1.00 96.12 276 TRP A N 1
ATOM 2250 C CA . TRP A 1 276 ? 10.522 -3.158 7.566 1.00 96.12 276 TRP A CA 1
ATOM 2251 C C . TRP A 1 276 ? 10.259 -3.309 9.061 1.00 96.12 276 TRP A C 1
ATOM 2253 O O . TRP A 1 276 ? 9.549 -4.211 9.507 1.00 96.12 276 TRP A O 1
ATOM 2263 N N . LYS A 1 277 ? 10.850 -2.409 9.850 1.00 96.88 277 LYS A N 1
ATOM 2264 C CA . LYS A 1 277 ? 10.650 -2.343 11.303 1.00 96.88 277 LYS A CA 1
ATOM 2265 C C . LYS A 1 277 ? 9.174 -2.101 11.637 1.00 96.88 277 LYS A C 1
ATOM 2267 O O . LYS A 1 277 ? 8.527 -1.271 11.009 1.00 96.88 277 LYS A O 1
ATOM 2272 N N . ALA A 1 278 ? 8.648 -2.829 12.615 1.00 97.38 278 ALA A N 1
ATOM 2273 C CA . ALA A 1 278 ? 7.271 -2.659 13.070 1.00 97.38 278 ALA A CA 1
ATOM 2274 C C . ALA A 1 278 ? 7.117 -1.433 13.991 1.00 97.38 278 ALA A C 1
ATOM 2276 O O . ALA A 1 278 ? 8.092 -0.961 14.579 1.00 97.38 278 ALA A O 1
ATOM 2277 N N . GLY A 1 279 ? 5.880 -0.952 14.118 1.00 97.81 279 GLY A N 1
ATOM 2278 C CA . GLY A 1 279 ? 5.466 0.104 15.035 1.00 97.81 279 GLY A CA 1
ATOM 2279 C C . GLY A 1 279 ? 5.343 1.488 14.392 1.00 97.81 279 GLY A C 1
ATOM 2280 O O . GLY A 1 279 ? 6.060 1.846 13.453 1.00 97.81 279 GLY A O 1
ATOM 2281 N N . GLU A 1 280 ? 4.449 2.306 14.953 1.00 97.94 280 GLU A N 1
ATOM 2282 C CA . GLU A 1 280 ? 4.192 3.691 14.514 1.00 97.94 280 GLU A CA 1
ATOM 2283 C C . GLU A 1 280 ? 5.470 4.535 14.531 1.00 97.94 280 GLU A C 1
ATOM 2285 O O . GLU A 1 280 ? 5.741 5.281 13.591 1.00 97.94 280 GLU A O 1
ATOM 2290 N N . LYS A 1 281 ? 6.327 4.332 15.540 1.00 97.12 281 LYS A N 1
ATOM 2291 C CA . LYS A 1 281 ? 7.594 5.056 15.660 1.00 97.12 281 LYS A CA 1
ATOM 2292 C C . LYS A 1 281 ? 8.529 4.815 14.471 1.00 97.12 281 LYS A C 1
ATOM 2294 O O . LYS A 1 281 ? 9.184 5.745 14.004 1.00 97.12 281 LYS A O 1
ATOM 2299 N N . ALA A 1 282 ? 8.574 3.590 13.943 1.00 97.00 282 ALA A N 1
ATOM 2300 C CA . ALA A 1 282 ? 9.380 3.279 12.766 1.00 97.00 282 ALA A CA 1
ATOM 2301 C C . ALA A 1 282 ? 8.862 4.006 11.512 1.00 97.00 282 ALA A C 1
ATOM 2303 O O . ALA A 1 282 ? 9.662 4.522 10.723 1.00 97.00 282 ALA A O 1
ATOM 2304 N N . ALA A 1 283 ? 7.536 4.093 11.355 1.00 97.94 283 ALA A N 1
ATOM 2305 C CA . ALA A 1 283 ? 6.898 4.838 10.273 1.00 97.94 283 ALA A CA 1
ATOM 2306 C C . ALA A 1 283 ? 7.164 6.348 10.390 1.00 97.94 283 ALA A C 1
ATOM 2308 O O . ALA A 1 283 ? 7.551 6.985 9.410 1.00 97.94 283 ALA A O 1
ATOM 2309 N N . GLU A 1 284 ? 7.022 6.910 11.592 1.00 97.31 284 GLU A N 1
ATOM 2310 C CA . GLU A 1 284 ? 7.318 8.314 11.891 1.00 97.31 284 GLU A CA 1
ATOM 2311 C C . GLU A 1 284 ? 8.781 8.663 11.616 1.00 97.31 284 GLU A C 1
ATOM 2313 O O . GLU A 1 284 ? 9.069 9.672 10.976 1.00 97.31 284 GLU A O 1
ATOM 2318 N N . ASP A 1 285 ? 9.720 7.820 12.050 1.00 96.06 285 ASP A N 1
ATOM 2319 C CA . ASP A 1 285 ? 11.145 8.041 11.818 1.00 96.06 285 ASP A CA 1
ATOM 2320 C C . ASP A 1 285 ? 11.488 7.962 10.326 1.00 96.06 285 ASP A C 1
ATOM 2322 O O . ASP A 1 285 ? 12.363 8.685 9.845 1.00 96.06 285 ASP A O 1
ATOM 2326 N N . LEU A 1 286 ? 10.815 7.102 9.559 1.00 96.19 286 LEU A N 1
ATOM 2327 C CA . LEU A 1 286 ? 10.972 7.042 8.107 1.00 96.19 286 LEU A CA 1
ATOM 2328 C C . LEU A 1 286 ? 10.390 8.285 7.415 1.00 96.19 286 LEU A C 1
ATOM 2330 O O . LEU A 1 286 ? 11.065 8.873 6.568 1.00 96.19 286 LEU A O 1
ATOM 2334 N N . LEU A 1 287 ? 9.197 8.729 7.820 1.00 97.50 287 LEU A N 1
ATOM 2335 C CA . LEU A 1 287 ? 8.585 9.966 7.333 1.00 97.50 287 LEU A CA 1
ATOM 2336 C C . LEU A 1 287 ? 9.473 11.175 7.639 1.00 97.50 287 LEU A C 1
ATOM 2338 O O . LEU A 1 287 ? 9.806 11.939 6.738 1.00 97.50 287 LEU A O 1
ATOM 2342 N N . ASN A 1 288 ? 9.929 11.311 8.883 1.00 95.94 288 ASN A N 1
ATOM 2343 C CA . ASN A 1 288 ? 10.805 12.394 9.310 1.00 95.94 288 ASN A CA 1
ATOM 2344 C C . ASN A 1 288 ? 12.117 12.408 8.510 1.00 95.94 288 ASN A C 1
ATOM 2346 O O . ASN A 1 288 ? 12.557 13.461 8.056 1.00 95.94 288 ASN A O 1
ATOM 2350 N N . ARG A 1 289 ? 12.725 11.237 8.273 1.00 94.81 289 ARG A N 1
ATOM 2351 C CA . ARG A 1 289 ? 13.922 11.131 7.426 1.00 94.81 289 ARG A CA 1
ATOM 2352 C C . ARG A 1 289 ? 13.652 11.587 6.003 1.00 94.81 289 ARG A C 1
ATOM 2354 O O . ARG A 1 289 ? 14.448 12.353 5.477 1.00 94.81 289 ARG A O 1
ATOM 2361 N N . PHE A 1 290 ? 12.551 11.162 5.398 1.00 96.12 290 PHE A N 1
ATOM 2362 C CA . PHE A 1 290 ? 12.199 11.571 4.042 1.00 96.12 290 PHE A CA 1
ATOM 2363 C C . PHE A 1 290 ? 11.958 13.085 3.926 1.00 96.12 290 PHE A C 1
ATOM 2365 O O . PHE A 1 290 ? 12.445 13.718 2.990 1.00 96.12 290 PHE A O 1
ATOM 2372 N N . LEU A 1 291 ? 11.254 13.674 4.895 1.00 94.50 291 LEU A N 1
ATOM 2373 C CA . LEU A 1 291 ? 10.915 15.096 4.874 1.00 94.50 291 LEU A CA 1
ATOM 2374 C C . LEU A 1 291 ? 12.111 16.006 5.181 1.00 94.50 291 LEU A C 1
ATOM 2376 O O . LEU A 1 291 ? 12.227 17.079 4.594 1.00 94.50 291 LEU A O 1
ATOM 2380 N N . ASN A 1 292 ? 13.000 15.573 6.080 1.00 92.56 292 ASN A N 1
ATOM 2381 C CA . ASN A 1 292 ? 14.016 16.432 6.692 1.00 92.56 292 ASN A CA 1
ATOM 2382 C C . ASN A 1 292 ? 15.459 16.013 6.391 1.00 92.56 292 ASN A C 1
ATOM 2384 O O . ASN A 1 292 ? 16.369 16.504 7.046 1.00 92.56 292 ASN A O 1
ATOM 2388 N N . THR A 1 293 ? 15.710 15.108 5.444 1.00 91.88 293 THR A N 1
ATOM 2389 C CA . THR A 1 293 ? 17.080 14.745 5.035 1.00 91.88 293 THR A CA 1
ATOM 2390 C C . THR A 1 293 ? 17.415 15.378 3.698 1.00 91.88 293 THR A C 1
ATOM 2392 O O . THR A 1 293 ? 16.608 15.296 2.775 1.00 91.88 293 THR A O 1
ATOM 2395 N N . LYS A 1 294 ? 18.596 15.989 3.574 1.00 89.94 294 LYS A N 1
ATOM 2396 C CA . LYS A 1 294 ? 19.158 16.366 2.269 1.00 89.94 294 LYS A CA 1
ATOM 2397 C C . LYS A 1 294 ? 19.791 15.163 1.570 1.00 89.94 294 LYS A C 1
ATOM 2399 O O . LYS A 1 294 ? 20.261 14.237 2.232 1.00 89.94 294 LYS A O 1
ATOM 2404 N N . LEU A 1 295 ? 19.825 15.173 0.239 1.00 83.94 295 LEU A N 1
ATOM 2405 C CA . LEU A 1 295 ? 20.578 14.167 -0.504 1.00 83.94 295 LEU A CA 1
ATOM 2406 C C . LEU A 1 295 ? 22.079 14.480 -0.398 1.00 83.94 295 LEU A C 1
ATOM 2408 O O . LEU A 1 295 ? 22.509 15.588 -0.713 1.00 83.94 295 LEU A O 1
ATOM 2412 N N . GLU A 1 296 ? 22.876 13.517 0.064 1.00 77.75 296 GLU A N 1
ATOM 2413 C CA . GLU A 1 296 ? 24.333 13.677 0.102 1.00 77.75 296 GLU A CA 1
ATOM 2414 C C . GLU A 1 296 ? 24.918 13.419 -1.298 1.00 77.75 296 GLU A C 1
ATOM 2416 O O . GLU A 1 296 ? 24.583 12.395 -1.900 1.00 77.75 296 GLU A O 1
ATOM 2421 N N . PRO A 1 297 ? 25.775 14.314 -1.826 1.00 60.81 297 PRO A N 1
ATOM 2422 C CA . PRO A 1 297 ? 26.200 14.274 -3.224 1.00 60.81 297 PRO A CA 1
ATOM 2423 C C . PRO A 1 297 ? 27.064 13.059 -3.591 1.00 60.81 297 PRO A C 1
ATOM 2425 O O . PRO A 1 297 ? 27.062 12.669 -4.754 1.00 60.81 297 PRO A O 1
ATOM 2428 N N . GLU A 1 298 ? 27.765 12.428 -2.641 1.00 55.94 298 GLU A N 1
ATOM 2429 C CA . GLU A 1 298 ? 28.648 11.288 -2.926 1.00 55.94 298 GLU A CA 1
ATOM 2430 C C . GLU A 1 298 ? 28.738 10.322 -1.735 1.00 55.94 298 GLU A C 1
ATOM 2432 O O . GLU A 1 298 ? 29.142 10.698 -0.632 1.00 55.94 298 GLU A O 1
ATOM 2437 N N . LYS A 1 299 ? 28.412 9.045 -1.961 1.00 60.78 299 LYS A N 1
ATOM 2438 C CA . LYS A 1 299 ? 28.743 7.947 -1.041 1.00 60.78 299 LYS A CA 1
ATOM 2439 C C . LYS A 1 299 ? 29.599 6.920 -1.769 1.00 60.78 299 LYS A C 1
ATOM 2441 O O . LYS A 1 299 ? 29.357 6.620 -2.932 1.00 60.78 299 LYS A O 1
ATOM 2446 N N . LYS A 1 300 ? 30.597 6.368 -1.068 1.00 59.59 300 LYS A N 1
ATOM 2447 C CA . LYS A 1 300 ? 31.461 5.290 -1.589 1.00 59.59 300 LYS A CA 1
ATOM 2448 C C . LYS A 1 300 ? 30.683 4.004 -1.888 1.00 59.59 300 LYS A C 1
ATOM 2450 O O . LYS A 1 300 ? 31.126 3.203 -2.702 1.00 59.59 300 LYS A O 1
ATOM 2455 N N . GLU A 1 301 ? 29.545 3.815 -1.225 1.00 67.75 301 GLU A N 1
ATOM 2456 C CA . GLU A 1 301 ? 28.663 2.666 -1.396 1.00 67.75 301 GLU A CA 1
ATOM 2457 C C . GLU A 1 301 ? 27.334 3.092 -2.020 1.00 67.75 301 GLU A C 1
ATOM 2459 O O . GLU A 1 301 ? 26.785 4.148 -1.695 1.00 67.75 301 GLU A O 1
ATOM 2464 N N . ILE A 1 302 ? 26.817 2.241 -2.908 1.00 71.44 302 ILE A N 1
ATOM 2465 C CA . ILE A 1 302 ? 25.532 2.432 -3.580 1.00 71.44 302 ILE A CA 1
ATOM 2466 C C . ILE A 1 302 ? 24.429 2.394 -2.522 1.00 71.44 302 ILE A C 1
ATOM 2468 O O . ILE A 1 302 ? 24.189 1.354 -1.909 1.00 71.44 302 ILE A O 1
ATOM 2472 N N . GLN A 1 303 ? 23.741 3.518 -2.324 1.00 74.94 303 GLN A N 1
ATOM 2473 C CA . GLN A 1 303 ? 22.658 3.630 -1.356 1.00 74.94 303 GLN A CA 1
ATOM 2474 C C . GLN A 1 303 ? 21.338 3.954 -2.050 1.00 74.94 303 GLN A C 1
ATOM 2476 O O . GLN A 1 303 ? 21.078 5.090 -2.425 1.00 74.94 303 GLN A O 1
ATOM 2481 N N . THR A 1 304 ? 20.459 2.959 -2.133 1.00 75.38 304 THR A N 1
ATOM 2482 C CA . THR A 1 304 ? 19.131 3.092 -2.759 1.00 75.38 304 THR A CA 1
ATOM 2483 C C . THR A 1 304 ? 18.022 3.415 -1.749 1.00 75.38 304 THR A C 1
ATOM 2485 O O . THR A 1 304 ? 16.860 3.586 -2.115 1.00 75.38 304 THR A O 1
ATOM 2488 N N . THR A 1 305 ? 18.344 3.485 -0.450 1.00 80.31 305 THR A N 1
ATOM 2489 C CA . THR A 1 305 ? 17.360 3.654 0.634 1.00 80.31 305 THR A CA 1
ATOM 2490 C C . THR A 1 305 ? 17.859 4.599 1.724 1.00 80.31 305 THR A C 1
ATOM 2492 O O . THR A 1 305 ? 19.059 4.688 1.965 1.00 80.31 305 THR A O 1
ATOM 2495 N N . LEU A 1 306 ? 16.958 5.315 2.407 1.00 80.50 306 LEU A N 1
ATOM 2496 C CA . LEU A 1 306 ? 17.341 6.194 3.518 1.00 80.50 306 LEU A CA 1
ATOM 2497 C C . LEU A 1 306 ? 17.636 5.397 4.793 1.00 80.50 306 LEU A C 1
ATOM 2499 O O . LEU A 1 306 ? 16.786 4.664 5.303 1.00 80.50 306 LEU A O 1
ATOM 2503 N N . THR A 1 307 ? 18.829 5.599 5.351 1.00 80.75 307 THR A N 1
ATOM 2504 C CA . THR A 1 307 ? 19.310 4.963 6.588 1.00 80.75 307 THR A CA 1
ATOM 2505 C C . THR A 1 307 ? 19.775 6.023 7.593 1.00 80.75 307 THR A C 1
ATOM 2507 O O . THR A 1 307 ? 19.910 7.195 7.248 1.00 80.75 307 THR A O 1
ATOM 2510 N N . GLY A 1 308 ? 19.981 5.637 8.855 1.00 81.25 308 GLY A N 1
ATOM 2511 C CA . GLY A 1 308 ? 20.439 6.560 9.903 1.00 81.25 308 GLY A CA 1
ATOM 2512 C C . GLY A 1 308 ? 19.348 7.506 10.418 1.00 81.25 308 GLY A C 1
ATOM 2513 O O . GLY A 1 308 ? 18.171 7.163 10.364 1.00 81.25 308 GLY A O 1
ATOM 2514 N N . LYS A 1 309 ? 19.744 8.670 10.953 1.00 82.44 309 LYS A N 1
ATOM 2515 C CA . LYS A 1 309 ? 18.850 9.728 11.469 1.00 82.44 309 LYS A CA 1
ATOM 2516 C C . LYS A 1 309 ? 18.592 10.805 10.408 1.00 82.44 309 LYS A C 1
ATOM 2518 O O . LYS A 1 309 ? 19.375 10.952 9.471 1.00 82.44 309 LYS A O 1
ATOM 2523 N N . ALA A 1 310 ? 17.514 11.576 10.581 1.00 82.25 310 ALA A N 1
ATOM 2524 C CA . ALA A 1 310 ? 17.234 12.725 9.721 1.00 82.25 310 ALA A CA 1
ATOM 2525 C C . ALA A 1 310 ? 18.407 13.717 9.744 1.00 82.25 310 ALA A C 1
ATOM 2527 O O . ALA A 1 310 ? 18.952 14.008 10.811 1.00 82.25 310 ALA A O 1
ATOM 2528 N N . SER A 1 311 ? 18.799 14.200 8.567 1.00 85.69 311 SER A N 1
ATOM 2529 C CA . SER A 1 311 ? 19.960 15.082 8.396 1.00 85.69 311 SER A CA 1
ATOM 2530 C C . SER A 1 311 ? 19.541 16.376 7.688 1.00 85.69 311 SER A C 1
ATOM 2532 O O . SER A 1 311 ? 19.605 16.439 6.456 1.00 85.69 311 SER A O 1
ATOM 2534 N N . PRO A 1 312 ? 19.071 17.389 8.444 1.00 84.56 312 PRO A N 1
ATOM 2535 C CA . PRO A 1 312 ? 18.496 18.597 7.865 1.00 84.56 312 PRO A CA 1
ATOM 2536 C C . PRO A 1 312 ? 19.531 19.462 7.136 1.00 84.56 312 PRO A C 1
ATOM 2538 O O . PRO A 1 312 ? 20.707 19.475 7.521 1.00 84.56 312 PRO A O 1
ATOM 2541 N N . PRO A 1 313 ? 19.095 20.218 6.109 1.00 82.25 313 PRO A N 1
ATOM 2542 C CA . PRO A 1 313 ? 19.862 21.299 5.504 1.00 82.25 313 PRO A CA 1
ATOM 2543 C C . PRO A 1 313 ? 20.494 22.208 6.562 1.00 82.25 313 PRO A C 1
ATOM 2545 O O . PRO A 1 313 ? 19.820 22.666 7.484 1.00 82.25 313 PRO A O 1
ATOM 2548 N N . LYS A 1 314 ? 21.792 22.489 6.423 1.00 82.88 314 LYS A N 1
ATOM 2549 C CA . LYS A 1 314 ? 22.496 23.468 7.270 1.00 82.88 314 LYS A CA 1
ATOM 2550 C C . LYS A 1 314 ? 22.491 24.855 6.638 1.00 82.88 314 LYS A C 1
ATOM 2552 O O . LYS A 1 314 ? 22.632 25.853 7.341 1.00 82.88 314 LYS A O 1
ATOM 2557 N N . LYS A 1 315 ? 22.358 24.916 5.313 1.00 79.56 315 LYS A N 1
ATOM 2558 C CA . LYS A 1 315 ? 22.321 26.152 4.530 1.00 79.56 315 LYS A CA 1
ATOM 2559 C C . LYS A 1 315 ? 20.930 26.353 3.933 1.00 79.56 315 LYS A C 1
ATOM 2561 O O . LYS A 1 315 ? 20.274 25.385 3.562 1.00 79.56 315 LYS A O 1
ATOM 2566 N N . LYS A 1 316 ? 20.490 27.609 3.796 1.00 72.31 316 LYS A N 1
ATOM 2567 C CA . LYS A 1 316 ? 19.169 27.944 3.224 1.00 72.31 316 LYS A CA 1
ATOM 2568 C C . LYS A 1 316 ? 19.035 27.527 1.755 1.00 72.31 316 LYS A C 1
ATOM 2570 O O . LYS A 1 316 ? 17.925 27.431 1.242 1.00 72.31 316 LYS A O 1
ATOM 2575 N N . GLU A 1 317 ? 20.156 27.318 1.071 1.00 75.81 317 GLU A N 1
ATOM 2576 C CA . GLU A 1 317 ? 20.203 26.944 -0.337 1.00 75.81 317 GLU A CA 1
ATOM 2577 C C . GLU A 1 317 ? 20.075 25.433 -0.572 1.00 75.81 317 GLU A C 1
ATOM 2579 O O . GLU A 1 317 ? 19.792 25.026 -1.700 1.00 75.81 317 GLU A O 1
ATOM 2584 N N . GLU A 1 318 ? 20.282 24.615 0.459 1.00 84.25 318 GLU A N 1
ATOM 2585 C CA . GLU A 1 318 ? 20.163 23.158 0.397 1.00 84.25 318 GLU A CA 1
ATOM 2586 C C . GLU A 1 318 ? 18.685 22.741 0.456 1.00 84.25 318 GLU A C 1
ATOM 2588 O O . GLU A 1 318 ? 17.871 23.392 1.110 1.00 84.25 318 GLU A O 1
ATOM 2593 N N . SER A 1 319 ? 18.331 21.666 -0.249 1.00 87.94 319 SER A N 1
ATOM 2594 C CA . SER A 1 319 ? 16.969 21.123 -0.281 1.00 87.94 319 SER A CA 1
ATOM 2595 C C . SER A 1 319 ? 16.919 19.733 0.347 1.00 87.94 319 SER A C 1
ATOM 2597 O O . SER A 1 319 ? 17.912 19.002 0.383 1.00 87.94 319 SER A O 1
ATOM 2599 N N . THR A 1 320 ? 15.766 19.383 0.904 1.00 92.69 320 THR A N 1
ATOM 2600 C CA . THR A 1 320 ? 15.482 18.038 1.395 1.00 92.69 320 THR A CA 1
ATOM 2601 C C . THR A 1 320 ? 15.012 17.142 0.256 1.00 92.69 320 THR A C 1
ATOM 2603 O O . THR A 1 320 ? 14.577 17.601 -0.801 1.00 92.69 320 THR A O 1
ATOM 2606 N N . ILE A 1 321 ? 15.049 15.834 0.482 1.00 93.75 321 ILE A N 1
ATOM 2607 C CA . ILE A 1 321 ? 14.627 14.833 -0.500 1.00 93.75 321 ILE A CA 1
ATOM 2608 C C . ILE A 1 321 ? 13.167 15.035 -0.919 1.00 93.75 321 ILE A C 1
ATOM 2610 O O . ILE A 1 321 ? 12.858 14.883 -2.098 1.00 93.75 321 ILE A O 1
ATOM 2614 N N . VAL A 1 322 ? 12.270 15.414 0.002 1.00 94.81 322 VAL A N 1
ATOM 2615 C CA . VAL A 1 322 ? 10.876 15.710 -0.368 1.00 94.81 322 VAL A CA 1
ATOM 2616 C C . VAL A 1 322 ? 10.761 16.953 -1.258 1.00 94.81 322 VAL A C 1
ATOM 2618 O O . VAL A 1 322 ? 9.950 16.951 -2.179 1.00 94.81 322 VAL A O 1
ATOM 2621 N N . GLN A 1 323 ? 11.587 17.984 -1.054 1.00 93.44 323 GLN A N 1
ATOM 2622 C CA . GLN A 1 323 ? 11.598 19.178 -1.913 1.00 93.44 323 GLN A CA 1
ATOM 2623 C C . GLN A 1 323 ? 12.113 18.853 -3.326 1.00 93.44 323 GLN A C 1
ATOM 2625 O O . GLN A 1 323 ? 11.613 19.395 -4.309 1.00 93.44 323 GLN A O 1
ATOM 2630 N N . GLU A 1 324 ? 13.046 17.904 -3.446 1.00 93.69 324 GLU A N 1
ATOM 2631 C CA . GLU A 1 324 ? 13.571 17.405 -4.727 1.00 93.69 324 GLU A CA 1
ATOM 2632 C C . GLU A 1 324 ? 12.791 16.199 -5.291 1.00 93.69 324 GLU A C 1
ATOM 2634 O O . GLU A 1 324 ? 13.147 15.632 -6.327 1.00 93.69 324 GLU A O 1
ATOM 2639 N N . TYR A 1 325 ? 11.693 15.791 -4.649 1.00 95.81 325 TYR A N 1
ATOM 2640 C CA . TYR A 1 325 ? 10.976 14.559 -4.992 1.00 95.81 325 TYR A CA 1
ATOM 2641 C C . TYR A 1 325 ? 10.494 14.514 -6.449 1.00 95.81 325 TYR A C 1
ATOM 2643 O O . TYR A 1 325 ? 10.456 13.443 -7.058 1.00 95.81 325 TYR A O 1
ATOM 2651 N N . SER A 1 326 ? 10.164 15.666 -7.044 1.00 94.00 326 SER A N 1
ATOM 2652 C CA . SER A 1 326 ? 9.689 15.766 -8.432 1.00 94.00 326 SER A CA 1
ATOM 2653 C C . SER A 1 326 ? 10.680 15.164 -9.441 1.00 94.00 326 SER A C 1
ATOM 2655 O O . SER A 1 326 ? 10.253 14.561 -10.434 1.00 94.00 326 SER A O 1
ATOM 2657 N N . THR A 1 327 ? 11.983 15.242 -9.157 1.00 91.69 327 THR A N 1
ATOM 2658 C CA . THR A 1 327 ? 13.059 14.667 -9.975 1.00 91.69 327 THR A CA 1
ATOM 2659 C C . THR A 1 327 ? 13.525 13.317 -9.423 1.00 91.69 327 THR A C 1
ATOM 2661 O O . THR A 1 327 ? 13.568 12.334 -10.172 1.00 91.69 327 THR A O 1
ATOM 2664 N N . LEU A 1 328 ? 13.800 13.234 -8.116 1.00 94.06 328 LEU A N 1
ATOM 2665 C CA . LEU A 1 328 ? 14.409 12.062 -7.476 1.00 94.06 328 LEU A CA 1
ATOM 2666 C C . LEU A 1 328 ? 13.522 10.811 -7.505 1.00 94.06 328 LEU A C 1
ATOM 2668 O O . LEU A 1 328 ? 14.037 9.697 -7.570 1.00 94.06 328 LEU A O 1
ATOM 2672 N N . ARG A 1 329 ? 12.192 10.958 -7.555 1.00 95.31 329 ARG A N 1
ATOM 2673 C CA . ARG A 1 329 ? 11.244 9.826 -7.598 1.00 95.31 329 ARG A CA 1
ATOM 2674 C C . ARG A 1 329 ? 11.393 8.890 -8.801 1.00 95.31 329 ARG A C 1
ATOM 2676 O O . ARG A 1 329 ? 10.716 7.868 -8.868 1.00 95.31 329 ARG A O 1
ATOM 2683 N N . ASN A 1 330 ? 12.192 9.267 -9.801 1.00 95.88 330 ASN A N 1
ATOM 2684 C CA . ASN A 1 330 ? 12.444 8.477 -11.007 1.00 95.88 330 ASN A CA 1
ATOM 2685 C C . ASN A 1 330 ? 13.809 7.772 -11.002 1.00 95.88 330 ASN A C 1
ATOM 2687 O O . ASN A 1 330 ? 14.148 7.168 -12.016 1.00 95.88 330 ASN A O 1
ATOM 2691 N N . ARG A 1 331 ? 14.566 7.850 -9.901 1.00 94.94 331 ARG A N 1
ATOM 2692 C CA . ARG A 1 331 ? 15.955 7.388 -9.782 1.00 94.94 331 ARG A CA 1
ATOM 2693 C C . ARG A 1 331 ? 16.075 6.259 -8.749 1.00 94.94 331 ARG A C 1
ATOM 2695 O O . ARG A 1 331 ? 16.315 6.550 -7.581 1.00 94.94 331 ARG A O 1
ATOM 2702 N N . PRO A 1 332 ? 15.873 4.977 -9.126 1.00 95.06 332 PRO A N 1
ATOM 2703 C CA . PRO A 1 332 ? 15.990 3.844 -8.200 1.00 95.06 332 PRO A CA 1
ATOM 2704 C C . PRO A 1 332 ? 17.400 3.651 -7.631 1.00 95.06 332 PRO A C 1
ATOM 2706 O O . PRO A 1 332 ? 17.561 2.976 -6.617 1.00 95.06 332 PRO A O 1
ATOM 2709 N N . ASP A 1 333 ? 18.408 4.216 -8.292 1.00 93.06 333 ASP A N 1
ATOM 2710 C CA . ASP A 1 333 ? 19.795 4.268 -7.837 1.00 93.06 333 ASP A CA 1
ATOM 2711 C C . ASP A 1 333 ? 20.004 5.231 -6.656 1.00 93.06 333 ASP A C 1
ATOM 2713 O O . ASP A 1 333 ? 21.017 5.139 -5.967 1.00 93.06 333 ASP A O 1
ATOM 2717 N N . LEU A 1 334 ? 19.035 6.111 -6.384 1.00 92.94 334 LEU A N 1
ATOM 2718 C CA . LEU A 1 334 ? 19.079 7.102 -5.313 1.00 92.94 334 LEU A CA 1
ATOM 2719 C C . LEU A 1 334 ? 18.004 6.836 -4.246 1.00 92.94 334 LEU A C 1
ATOM 2721 O O . LEU A 1 334 ? 16.934 6.296 -4.542 1.00 92.94 334 LEU A O 1
ATOM 2725 N N . PRO A 1 335 ? 18.208 7.295 -2.997 1.00 92.06 335 PRO A N 1
ATOM 2726 C CA . PRO A 1 335 ? 17.227 7.176 -1.924 1.00 92.06 335 PRO A CA 1
ATOM 2727 C C . PRO A 1 335 ? 16.147 8.275 -2.030 1.00 92.06 335 PRO A C 1
ATOM 2729 O O . PRO A 1 335 ? 15.871 8.999 -1.077 1.00 92.06 335 PRO A O 1
ATOM 2732 N N . GLY A 1 336 ? 15.544 8.416 -3.214 1.00 94.00 336 GLY A N 1
ATOM 2733 C CA . GLY A 1 336 ? 14.669 9.530 -3.598 1.00 94.00 336 GLY A CA 1
ATOM 2734 C C . GLY A 1 336 ? 13.194 9.396 -3.210 1.00 94.00 336 GLY A C 1
ATOM 2735 O O . GLY A 1 336 ? 12.380 10.224 -3.609 1.00 94.00 336 GLY A O 1
ATOM 2736 N N . THR A 1 337 ? 12.811 8.342 -2.486 1.00 95.94 337 THR A N 1
ATOM 2737 C CA . THR A 1 337 ? 11.408 8.054 -2.137 1.00 95.94 337 THR A CA 1
ATOM 2738 C C . THR A 1 337 ? 11.246 7.771 -0.649 1.00 95.94 337 THR A C 1
ATOM 2740 O O . THR A 1 337 ? 12.192 7.362 0.021 1.00 95.94 337 THR A O 1
ATOM 2743 N N . SER A 1 338 ? 10.033 7.964 -0.125 1.00 96.56 338 SER A N 1
ATOM 2744 C CA . SER A 1 338 ? 9.765 7.825 1.310 1.00 96.56 338 SER A CA 1
ATOM 2745 C C . SER A 1 338 ? 9.837 6.389 1.827 1.00 96.56 338 SER A C 1
ATOM 2747 O O . SER A 1 338 ? 10.038 6.194 3.018 1.00 96.56 338 SER A O 1
ATOM 2749 N N . ARG A 1 339 ? 9.642 5.382 0.961 1.00 95.50 339 ARG A N 1
ATOM 2750 C CA . ARG A 1 339 ? 9.456 3.963 1.336 1.00 95.50 339 ARG A CA 1
ATOM 2751 C C . ARG A 1 339 ? 8.332 3.720 2.363 1.00 95.50 339 ARG A C 1
ATOM 2753 O O . ARG A 1 339 ? 8.331 2.707 3.051 1.00 95.50 339 ARG A O 1
ATOM 2760 N N . LEU A 1 340 ? 7.347 4.618 2.455 1.00 98.00 340 LEU A N 1
ATOM 2761 C CA . LEU A 1 340 ? 6.230 4.501 3.408 1.00 98.00 340 LEU A CA 1
ATOM 2762 C C . LEU A 1 340 ? 5.091 3.580 2.942 1.00 98.00 340 LEU A C 1
ATOM 2764 O O . LEU A 1 340 ? 4.133 3.391 3.684 1.00 98.00 340 LEU A O 1
ATOM 2768 N N . SER A 1 341 ? 5.161 3.009 1.737 1.00 98.25 341 SER A N 1
ATOM 2769 C CA . SER A 1 341 ? 4.063 2.237 1.137 1.00 98.25 341 SER A CA 1
ATOM 2770 C C . SER A 1 341 ? 3.617 1.049 1.995 1.00 98.25 341 SER A C 1
ATOM 2772 O O . SER A 1 341 ? 2.418 0.878 2.188 1.00 98.25 341 SER A O 1
ATOM 2774 N N . ALA A 1 342 ? 4.547 0.292 2.588 1.00 98.25 342 ALA A N 1
ATOM 2775 C CA . ALA A 1 342 ? 4.225 -0.825 3.485 1.00 98.25 342 ALA A CA 1
ATOM 2776 C C . ALA A 1 342 ? 3.420 -0.369 4.715 1.00 98.25 342 ALA A C 1
ATOM 2778 O O . ALA A 1 342 ? 2.404 -0.971 5.070 1.00 98.25 342 ALA A O 1
ATOM 2779 N N . TYR A 1 343 ? 3.846 0.744 5.320 1.00 98.69 343 TYR A N 1
ATOM 2780 C CA . TYR A 1 343 ? 3.223 1.344 6.500 1.00 98.69 343 TYR A CA 1
ATOM 2781 C C . TYR A 1 343 ? 1.854 1.953 6.176 1.00 98.69 343 TYR A C 1
ATOM 2783 O O . TYR A 1 343 ? 0.917 1.773 6.946 1.00 98.69 343 TYR A O 1
ATOM 2791 N N . LEU A 1 344 ? 1.711 2.616 5.023 1.00 98.69 344 LEU A N 1
ATOM 2792 C CA . LEU A 1 344 ? 0.434 3.157 4.539 1.00 98.69 344 LEU A CA 1
ATOM 2793 C C . LEU A 1 344 ? -0.557 2.049 4.161 1.00 98.69 344 LEU A C 1
ATOM 2795 O O . LEU A 1 344 ? -1.745 2.170 4.450 1.00 98.69 344 LEU A O 1
ATOM 2799 N N . ALA A 1 345 ? -0.086 0.965 3.539 1.00 98.19 345 ALA A N 1
ATOM 2800 C CA . ALA A 1 345 ? -0.915 -0.194 3.217 1.00 98.19 345 ALA A CA 1
ATOM 2801 C C . ALA A 1 345 ? -1.365 -0.932 4.490 1.00 98.19 345 ALA A C 1
ATOM 2803 O O . ALA A 1 345 ? -2.475 -1.448 4.542 1.00 98.19 345 ALA A O 1
ATOM 2804 N N . ALA A 1 346 ? -0.516 -0.999 5.525 1.00 98.31 346 ALA A N 1
ATOM 2805 C CA . ALA A 1 346 ? -0.843 -1.561 6.848 1.00 98.31 346 ALA A CA 1
ATOM 2806 C C . ALA A 1 346 ? -1.631 -0.612 7.756 1.00 98.31 346 ALA A C 1
ATOM 2808 O O . ALA A 1 346 ? -2.117 -1.023 8.805 1.00 98.31 346 ALA A O 1
ATOM 2809 N N . GLY A 1 347 ? -1.734 0.662 7.380 1.00 98.38 347 GLY A N 1
ATOM 2810 C CA . GLY A 1 347 ? -2.292 1.700 8.237 1.00 98.38 347 GLY A CA 1
ATOM 2811 C C . GLY A 1 347 ? -1.535 1.909 9.540 1.00 98.38 347 GLY A C 1
ATOM 2812 O O . GLY A 1 347 ? -2.133 2.415 10.483 1.00 98.38 347 GLY A O 1
ATOM 2813 N N . VAL A 1 348 ? -0.245 1.559 9.578 1.00 98.75 348 VAL A N 1
ATOM 2814 C CA . VAL A 1 348 ? 0.688 1.897 10.669 1.00 98.75 348 VAL A CA 1
ATOM 2815 C C . VAL A 1 348 ? 0.948 3.405 10.698 1.00 98.75 348 VAL A C 1
ATOM 2817 O O . VAL A 1 348 ? 1.335 3.963 11.713 1.00 98.75 348 VAL A O 1
ATOM 2820 N N . ILE A 1 349 ? 0.694 4.098 9.588 1.00 98.62 349 ILE A N 1
ATOM 2821 C CA . ILE A 1 349 ? 0.629 5.557 9.529 1.00 98.62 349 ILE A CA 1
ATOM 2822 C C . ILE A 1 349 ? -0.581 5.975 8.695 1.00 98.62 349 ILE A C 1
ATOM 2824 O O . ILE A 1 349 ? -0.862 5.366 7.659 1.00 98.62 349 ILE A O 1
ATOM 2828 N N . SER A 1 350 ? -1.311 7.003 9.136 1.00 98.31 350 SER A N 1
ATOM 2829 C CA . SER A 1 350 ? -2.443 7.529 8.367 1.00 98.31 350 SER A CA 1
ATOM 2830 C C . SER A 1 350 ? -1.952 8.383 7.185 1.00 98.31 350 SER A C 1
ATOM 2832 O O . SER A 1 350 ? -0.943 9.092 7.301 1.00 98.31 350 SER A O 1
ATOM 2834 N N . PRO A 1 351 ? -2.671 8.407 6.046 1.00 97.94 351 PRO A N 1
ATOM 2835 C CA . PRO A 1 351 ? -2.349 9.332 4.958 1.00 97.94 351 PRO A CA 1
ATOM 2836 C C . PRO A 1 351 ? -2.471 10.800 5.401 1.00 97.94 351 PRO A C 1
ATOM 2838 O O . PRO A 1 351 ? -1.706 11.651 4.945 1.00 97.94 351 PRO A O 1
ATOM 2841 N N . ARG A 1 352 ? -3.367 11.097 6.352 1.00 98.00 352 ARG A N 1
ATOM 2842 C CA . ARG A 1 352 ? -3.527 12.434 6.938 1.00 98.00 352 ARG A CA 1
ATOM 2843 C C . ARG A 1 352 ? -2.285 12.869 7.717 1.00 98.00 352 ARG A C 1
ATOM 2845 O O . ARG A 1 352 ? -1.882 14.019 7.594 1.00 98.00 352 ARG A O 1
ATOM 2852 N N . ALA A 1 353 ? -1.630 11.967 8.454 1.00 97.62 353 ALA A N 1
ATOM 2853 C CA . ALA A 1 353 ? -0.371 12.263 9.141 1.00 97.62 353 ALA A CA 1
ATOM 2854 C C . ALA A 1 353 ? 0.735 12.650 8.151 1.00 97.62 353 ALA A C 1
ATOM 2856 O O . ALA A 1 353 ? 1.435 13.639 8.370 1.00 97.62 353 ALA A O 1
ATOM 2857 N N . CYS A 1 354 ? 0.836 11.935 7.026 1.00 97.81 354 CYS A N 1
ATOM 2858 C CA . CYS A 1 354 ? 1.755 12.279 5.942 1.00 97.81 354 CYS A CA 1
ATOM 2859 C C . CYS A 1 354 ? 1.467 13.673 5.361 1.00 97.81 354 CYS A C 1
ATOM 2861 O O . CYS A 1 354 ? 2.395 14.465 5.189 1.00 97.81 354 CYS A O 1
ATOM 2863 N N . ILE A 1 355 ? 0.194 14.001 5.102 1.00 96.56 355 ILE A N 1
ATOM 2864 C CA . ILE A 1 355 ? -0.190 15.328 4.605 1.00 96.56 355 ILE A CA 1
ATOM 2865 C C . ILE A 1 355 ? 0.114 16.422 5.630 1.00 96.56 355 ILE A C 1
ATOM 2867 O O . ILE A 1 355 ? 0.820 17.367 5.278 1.00 96.56 355 ILE A O 1
ATOM 2871 N N . ARG A 1 356 ? -0.314 16.269 6.892 1.00 95.56 356 ARG A N 1
ATOM 2872 C CA . ARG A 1 356 ? -0.011 17.218 7.981 1.00 95.56 356 ARG A CA 1
ATOM 2873 C C . ARG A 1 356 ? 1.485 17.498 8.079 1.00 95.56 356 ARG A C 1
ATOM 2875 O O . ARG A 1 356 ? 1.890 18.655 8.109 1.00 95.56 356 ARG A O 1
ATOM 2882 N N . ALA A 1 357 ? 2.305 16.448 8.080 1.00 95.38 357 ALA A N 1
ATOM 2883 C CA . ALA A 1 357 ? 3.754 16.589 8.154 1.00 95.38 357 ALA A CA 1
ATOM 2884 C C . ALA A 1 357 ? 4.330 17.288 6.910 1.00 95.38 357 ALA A C 1
ATOM 2886 O O . ALA A 1 357 ? 5.190 18.155 7.038 1.00 95.38 357 ALA A O 1
ATOM 2887 N N . SER A 1 358 ? 3.825 16.980 5.709 1.00 93.69 358 SER A N 1
ATOM 2888 C CA . SER A 1 358 ? 4.263 17.651 4.475 1.00 93.69 358 SER A CA 1
ATOM 2889 C C . SER A 1 358 ? 3.915 19.139 4.433 1.00 93.69 358 SER A C 1
ATOM 2891 O O . SER A 1 358 ? 4.692 19.922 3.897 1.00 93.69 358 SER A O 1
ATOM 2893 N N . MET A 1 359 ? 2.784 19.545 5.022 1.00 91.06 359 MET A N 1
ATOM 2894 C CA . MET A 1 359 ? 2.361 20.950 5.084 1.00 91.06 359 MET A CA 1
ATOM 2895 C C . MET A 1 359 ? 3.286 21.794 5.967 1.00 91.06 359 MET A C 1
ATOM 2897 O O . MET A 1 359 ? 3.331 23.009 5.806 1.00 91.06 359 MET A O 1
ATOM 2901 N N . GLN A 1 360 ? 4.056 21.174 6.868 1.00 89.38 360 GLN A N 1
ATOM 2902 C CA . GLN A 1 360 ? 5.071 21.872 7.663 1.00 89.38 360 GLN A CA 1
ATOM 2903 C C . GLN A 1 360 ? 6.368 22.134 6.884 1.00 89.38 360 GLN A C 1
ATOM 2905 O O . GLN A 1 360 ? 7.205 22.919 7.333 1.00 89.38 360 GLN A O 1
ATOM 2910 N N . ILE A 1 361 ? 6.546 21.515 5.712 1.00 87.44 361 ILE A N 1
ATOM 2911 C CA . ILE A 1 361 ? 7.735 21.705 4.883 1.00 87.44 361 ILE A CA 1
ATOM 2912 C C . ILE A 1 361 ? 7.552 22.939 4.004 1.00 87.44 361 ILE A C 1
ATOM 2914 O O . ILE A 1 361 ? 6.711 22.993 3.108 1.00 87.44 361 ILE A O 1
ATOM 2918 N N . ALA A 1 362 ? 8.374 23.951 4.266 1.00 76.06 362 ALA A N 1
ATOM 2919 C CA . ALA A 1 362 ? 8.465 25.130 3.426 1.00 76.06 362 ALA A CA 1
ATOM 2920 C C . ALA A 1 362 ? 9.288 24.838 2.169 1.00 76.06 362 ALA A C 1
ATOM 2922 O O . ALA A 1 362 ? 10.312 24.167 2.242 1.00 76.06 362 ALA A O 1
ATOM 2923 N N . GLU A 1 363 ? 8.888 25.381 1.022 1.00 71.12 363 GLU A N 1
ATOM 2924 C CA . GLU A 1 363 ? 9.733 25.379 -0.176 1.00 71.12 363 GLU A CA 1
ATOM 2925 C C . GLU A 1 363 ? 10.935 26.318 -0.009 1.00 71.12 363 GLU A C 1
ATOM 2927 O O . GLU A 1 363 ? 10.903 27.264 0.786 1.00 71.12 363 GLU A O 1
ATOM 2932 N N . LYS A 1 364 ? 11.999 26.084 -0.784 1.00 67.50 364 LYS A N 1
ATOM 2933 C CA . LYS A 1 364 ? 13.242 26.866 -0.714 1.00 67.50 364 LYS A CA 1
ATOM 2934 C C . LYS A 1 364 ? 12.971 28.378 -0.767 1.00 67.50 364 LYS A C 1
ATOM 2936 O O . LYS A 1 364 ? 12.421 28.898 -1.738 1.00 67.50 364 LYS A O 1
ATOM 2941 N N . GLY A 1 365 ? 13.373 29.080 0.297 1.00 60.91 365 GLY A N 1
ATOM 2942 C CA . GLY A 1 365 ? 13.227 30.535 0.436 1.00 60.91 365 GLY A CA 1
ATOM 2943 C C . GLY A 1 365 ? 11.793 31.042 0.645 1.00 60.91 365 GLY A C 1
ATOM 2944 O O . GLY A 1 365 ? 11.572 32.249 0.581 1.00 60.91 365 GLY A O 1
ATOM 2945 N N . LYS A 1 366 ? 10.817 30.158 0.884 1.00 67.50 366 LYS A N 1
ATOM 2946 C CA . LYS A 1 366 ? 9.400 30.502 1.072 1.00 67.50 366 LYS A CA 1
ATOM 2947 C C . LYS A 1 366 ? 8.917 30.101 2.465 1.00 67.50 366 LYS A C 1
ATOM 2949 O O . LYS A 1 366 ? 9.624 29.437 3.213 1.00 67.50 366 LYS A O 1
ATOM 2954 N N . LYS A 1 367 ? 7.712 30.544 2.832 1.00 67.88 367 LYS A N 1
ATOM 2955 C CA . LYS A 1 367 ? 7.001 30.037 4.015 1.00 67.88 367 LYS A CA 1
ATOM 2956 C C . LYS A 1 367 ? 6.259 28.750 3.653 1.00 67.88 367 LYS A C 1
ATOM 2958 O O . LYS A 1 367 ? 5.898 28.556 2.492 1.00 67.88 367 LYS A O 1
ATOM 2963 N N . ALA A 1 368 ? 6.030 27.901 4.650 1.00 74.12 368 ALA A N 1
ATOM 2964 C CA . ALA A 1 368 ? 5.127 26.765 4.525 1.00 74.12 368 ALA A CA 1
ATOM 2965 C C . ALA A 1 368 ? 3.726 27.246 4.114 1.00 74.12 368 ALA A C 1
ATOM 2967 O O . ALA A 1 368 ? 3.279 28.315 4.541 1.00 74.12 368 ALA A O 1
ATOM 2968 N N . VAL A 1 369 ? 3.064 26.476 3.252 1.00 77.12 369 VAL A N 1
ATOM 2969 C CA . VAL A 1 369 ? 1.722 26.788 2.752 1.00 77.12 369 VAL A CA 1
ATOM 2970 C C . VAL A 1 369 ? 0.707 25.993 3.557 1.00 77.12 369 VAL A C 1
ATOM 2972 O O . VAL A 1 369 ? 0.866 24.789 3.748 1.00 77.12 369 VAL A O 1
ATOM 2975 N N . ASN A 1 370 ? -0.356 26.664 3.997 1.00 80.62 370 ASN A N 1
ATOM 2976 C CA . ASN A 1 370 ? -1.486 25.988 4.611 1.00 80.62 370 ASN A CA 1
ATOM 2977 C C . ASN A 1 370 ? -2.378 25.390 3.511 1.00 80.62 370 ASN A C 1
ATOM 2979 O O . ASN A 1 370 ? -3.224 26.085 2.954 1.00 80.62 370 ASN A O 1
ATOM 2983 N N . GLY A 1 371 ? -2.120 24.135 3.143 1.00 86.75 371 GLY A N 1
ATOM 2984 C CA . GLY A 1 371 ? -2.932 23.375 2.192 1.00 86.75 371 GLY A CA 1
ATOM 2985 C C . GLY A 1 371 ? -2.127 22.413 1.319 1.00 86.75 371 GLY A C 1
ATOM 2986 O O . GLY A 1 371 ? -0.894 22.406 1.306 1.00 86.75 371 GLY A O 1
ATOM 2987 N N . LEU A 1 372 ? -2.851 21.603 0.555 1.00 92.38 372 LEU A N 1
ATOM 2988 C CA . LEU A 1 372 ? -2.330 20.773 -0.520 1.00 92.38 372 LEU A CA 1
ATOM 2989 C C . LEU A 1 372 ? -1.865 21.631 -1.703 1.00 92.38 372 LEU A C 1
ATOM 2991 O O . LEU A 1 372 ? -2.561 22.547 -2.138 1.00 92.38 372 LEU A O 1
ATOM 2995 N N . GLN A 1 373 ? -0.710 21.275 -2.263 1.00 91.00 373 GLN A N 1
ATOM 2996 C CA . GLN A 1 373 ? -0.022 21.970 -3.356 1.00 91.00 373 GLN A CA 1
ATOM 2997 C C . GLN A 1 373 ? 0.031 21.123 -4.643 1.00 91.00 373 GLN A C 1
ATOM 2999 O O . GLN A 1 373 ? 0.954 21.251 -5.446 1.00 91.00 373 GLN A O 1
ATOM 3004 N N . VAL A 1 374 ? -0.945 20.236 -4.855 1.00 91.12 374 VAL A N 1
ATOM 3005 C CA . VAL A 1 374 ? -0.911 19.222 -5.930 1.00 91.12 374 VAL A CA 1
ATOM 3006 C C . VAL A 1 374 ? -0.895 19.789 -7.357 1.00 91.12 374 VAL A C 1
ATOM 3008 O O . VAL A 1 374 ? -0.405 19.128 -8.272 1.00 91.12 374 VAL A O 1
ATOM 3011 N N . ASP A 1 375 ? -1.368 21.022 -7.563 1.00 84.81 375 ASP A N 1
ATOM 3012 C CA . ASP A 1 375 ? -1.329 21.691 -8.873 1.00 84.81 375 ASP A CA 1
ATOM 3013 C C . ASP A 1 375 ? 0.094 22.128 -9.278 1.00 84.81 375 ASP A C 1
ATOM 3015 O O . ASP A 1 375 ? 0.366 22.423 -10.445 1.00 84.81 375 ASP A O 1
ATOM 3019 N N . ARG A 1 376 ? 1.037 22.144 -8.329 1.00 82.69 376 ARG A N 1
ATOM 3020 C CA . ARG A 1 376 ? 2.419 22.589 -8.521 1.00 82.69 376 ARG A CA 1
ATOM 3021 C C . ARG A 1 376 ? 3.351 21.414 -8.780 1.00 82.69 376 ARG A C 1
ATOM 3023 O O . ARG A 1 376 ? 4.074 20.953 -7.904 1.00 82.69 376 ARG A O 1
ATOM 3030 N N . ARG A 1 377 ? 3.346 20.934 -10.026 1.00 82.50 377 ARG A N 1
ATOM 3031 C CA . ARG A 1 377 ? 4.169 19.789 -10.470 1.00 82.50 377 ARG A CA 1
ATOM 3032 C C . ARG A 1 377 ? 5.675 20.062 -10.480 1.00 82.50 377 ARG A C 1
ATOM 3034 O O . ARG A 1 377 ? 6.459 19.124 -10.592 1.00 82.50 377 ARG A O 1
ATOM 3041 N N . ASP A 1 378 ? 6.065 21.328 -10.393 1.00 83.06 378 ASP A N 1
ATOM 3042 C CA . ASP A 1 378 ? 7.445 21.769 -10.219 1.00 83.06 378 ASP A CA 1
ATOM 3043 C C . ASP A 1 378 ? 7.950 21.579 -8.779 1.00 83.06 378 ASP A C 1
ATOM 3045 O O . ASP A 1 378 ? 9.154 21.445 -8.572 1.00 83.06 378 ASP A O 1
ATOM 3049 N N . LEU A 1 379 ? 7.045 21.513 -7.796 1.00 88.31 379 LEU A N 1
ATOM 3050 C CA . LEU A 1 379 ? 7.376 21.399 -6.377 1.00 88.31 379 LEU A CA 1
ATOM 3051 C C . LEU A 1 379 ? 7.384 19.936 -5.929 1.00 88.31 379 LEU A C 1
ATOM 3053 O O . LEU A 1 379 ? 6.399 19.215 -6.110 1.00 88.31 379 LEU A O 1
ATOM 3057 N N . GLY A 1 380 ? 8.475 19.490 -5.302 1.00 93.31 380 GLY A N 1
ATOM 3058 C CA . GLY A 1 380 ? 8.593 18.111 -4.826 1.00 93.31 380 GLY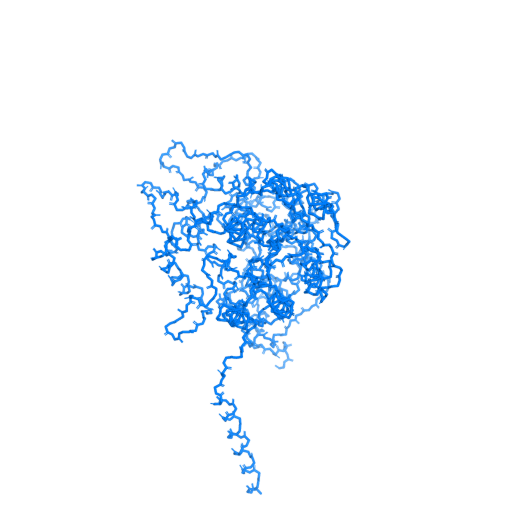 A CA 1
ATOM 3059 C C . GLY A 1 380 ? 7.517 17.737 -3.804 1.00 93.31 380 GLY A C 1
ATOM 3060 O O . GLY A 1 380 ? 6.915 16.668 -3.928 1.00 93.31 380 GLY A O 1
ATOM 3061 N N . VAL A 1 381 ? 7.184 18.644 -2.875 1.00 93.62 381 VAL A N 1
ATOM 3062 C CA . VAL A 1 381 ? 6.119 18.429 -1.880 1.00 93.62 381 VAL A CA 1
ATOM 3063 C C . VAL A 1 381 ? 4.762 18.232 -2.561 1.00 93.62 381 VAL A C 1
ATOM 3065 O O . VAL A 1 381 ? 4.061 17.268 -2.256 1.00 93.62 381 VAL A O 1
ATOM 3068 N N . GLY A 1 382 ? 4.409 19.091 -3.523 1.00 94.44 382 GLY A N 1
ATOM 3069 C CA . GLY A 1 382 ? 3.150 18.990 -4.271 1.00 94.44 382 GLY A CA 1
ATOM 3070 C C . GLY A 1 382 ? 3.041 17.687 -5.067 1.00 94.44 382 GLY A C 1
ATOM 3071 O O . GLY A 1 382 ? 2.003 17.022 -5.048 1.00 94.44 382 GLY A O 1
ATOM 3072 N N . VAL A 1 383 ? 4.140 17.262 -5.701 1.00 96.31 383 VAL A N 1
ATOM 3073 C CA . VAL A 1 383 ? 4.209 15.966 -6.391 1.00 96.31 383 VAL A CA 1
ATOM 3074 C C . VAL A 1 383 ? 4.071 14.805 -5.405 1.00 96.31 383 VAL A C 1
ATOM 3076 O O . VAL A 1 383 ? 3.364 13.853 -5.706 1.00 96.31 383 VAL A O 1
ATOM 3079 N N . TRP A 1 384 ? 4.679 14.863 -4.219 1.00 97.38 384 TRP A N 1
ATOM 3080 C CA . TRP A 1 384 ? 4.542 13.792 -3.228 1.00 97.38 384 TRP A CA 1
ATOM 3081 C C . TRP A 1 384 ? 3.119 13.689 -2.660 1.00 97.38 384 TRP A C 1
ATOM 3083 O O . TRP A 1 384 ? 2.566 12.593 -2.570 1.00 97.38 384 TRP A O 1
ATOM 3093 N N . GLN A 1 385 ? 2.483 14.825 -2.363 1.00 96.94 385 GLN A N 1
ATOM 3094 C CA . GLN A 1 385 ? 1.070 14.882 -1.968 1.00 96.94 385 GLN A CA 1
ATOM 3095 C C . GLN A 1 385 ? 0.153 14.309 -3.061 1.00 96.94 385 GLN A C 1
ATOM 3097 O O . GLN A 1 385 ? -0.802 13.595 -2.761 1.00 96.94 385 GLN A O 1
ATOM 3102 N N . SER A 1 386 ? 0.474 14.558 -4.335 1.00 97.31 386 SER A N 1
ATOM 3103 C CA . SER A 1 386 ? -0.216 13.948 -5.476 1.00 97.31 386 SER A CA 1
ATOM 3104 C C . SER A 1 386 ? -0.131 12.418 -5.466 1.00 97.31 386 SER A C 1
ATOM 3106 O O . SER A 1 386 ? -1.112 11.763 -5.805 1.00 97.31 386 SER A O 1
ATOM 3108 N N . GLU A 1 387 ? 1.001 11.831 -5.072 1.00 97.81 387 GLU A N 1
ATOM 3109 C CA . GLU A 1 387 ? 1.136 10.368 -4.979 1.00 97.81 387 GLU A CA 1
ATOM 3110 C C . GLU A 1 387 ? 0.277 9.769 -3.853 1.00 97.81 387 GLU A C 1
ATOM 3112 O O . GLU A 1 387 ? -0.258 8.673 -4.013 1.00 97.81 387 GLU A O 1
ATOM 3117 N N . ILE A 1 388 ? 0.061 10.497 -2.749 1.00 97.69 388 ILE A N 1
ATOM 3118 C CA . ILE A 1 388 ? -0.941 10.113 -1.736 1.00 97.69 388 ILE A CA 1
ATOM 3119 C C . ILE A 1 388 ? -2.353 10.193 -2.336 1.00 97.69 388 ILE A C 1
ATOM 3121 O O . ILE A 1 388 ? -3.165 9.298 -2.117 1.00 97.69 388 ILE A O 1
ATOM 3125 N N . GLY A 1 389 ? -2.626 11.206 -3.161 1.00 97.56 389 GLY A N 1
ATOM 3126 C CA . GLY A 1 389 ? -3.877 11.309 -3.913 1.00 97.56 389 GLY A CA 1
ATOM 3127 C C . GLY A 1 389 ? -4.118 10.125 -4.858 1.00 97.56 389 GLY A C 1
ATOM 3128 O O . GLY A 1 389 ? -5.242 9.647 -4.945 1.00 97.56 389 GLY A O 1
ATOM 3129 N N . TRP A 1 390 ? -3.090 9.598 -5.534 1.00 98.00 390 TRP A N 1
ATOM 3130 C CA . TRP A 1 390 ? -3.236 8.408 -6.392 1.00 98.00 390 TRP A CA 1
ATOM 3131 C C . TRP A 1 390 ? -3.737 7.183 -5.624 1.00 98.00 390 TRP A C 1
ATOM 3133 O O . TRP A 1 390 ? -4.574 6.442 -6.138 1.00 98.00 390 TRP A O 1
ATOM 3143 N N . ARG A 1 391 ? -3.267 6.991 -4.386 1.00 97.38 391 ARG A N 1
ATOM 3144 C CA . ARG A 1 391 ? -3.752 5.922 -3.503 1.00 97.38 391 ARG A CA 1
ATOM 3145 C C . ARG A 1 391 ? -5.253 6.062 -3.238 1.00 97.38 391 ARG A C 1
ATOM 3147 O O . ARG A 1 391 ? -5.986 5.092 -3.404 1.00 97.38 391 ARG A O 1
ATOM 3154 N N . ASP A 1 392 ? -5.709 7.255 -2.864 1.00 97.88 392 ASP A N 1
ATOM 3155 C CA . ASP A 1 392 ? -7.132 7.526 -2.620 1.00 97.88 392 ASP A CA 1
ATOM 3156 C C . ASP A 1 392 ? -7.962 7.375 -3.904 1.00 97.88 392 ASP A C 1
ATOM 3158 O O . ASP A 1 392 ? -9.027 6.760 -3.883 1.00 97.88 392 ASP A O 1
ATOM 3162 N N . PHE A 1 393 ? -7.457 7.854 -5.044 1.00 98.25 393 PHE A N 1
ATOM 3163 C CA . PHE A 1 393 ? -8.138 7.725 -6.332 1.00 98.25 393 PHE A CA 1
ATOM 3164 C C . PHE A 1 393 ? -8.438 6.266 -6.680 1.00 98.25 393 PHE A C 1
ATOM 3166 O O . PHE A 1 393 ? -9.562 5.951 -7.064 1.00 98.25 393 PHE A O 1
ATOM 3173 N N . TYR A 1 394 ? -7.479 5.353 -6.502 1.00 97.56 394 TYR A N 1
ATOM 3174 C CA . TYR A 1 394 ? -7.723 3.938 -6.787 1.00 97.56 394 TYR A CA 1
ATOM 3175 C C . TYR A 1 394 ? -8.768 3.309 -5.854 1.00 97.56 394 TYR A C 1
ATOM 3177 O O . TYR A 1 394 ? -9.559 2.480 -6.301 1.00 97.56 394 TYR A O 1
ATOM 3185 N N . GLN A 1 395 ? -8.844 3.744 -4.594 1.00 96.69 395 GLN A N 1
ATOM 3186 C CA . GLN A 1 395 ? -9.901 3.321 -3.667 1.00 96.69 395 GLN A CA 1
ATOM 3187 C C . GLN A 1 395 ? -11.279 3.858 -4.098 1.00 96.69 395 GLN A C 1
ATOM 3189 O O . GLN A 1 395 ? -12.264 3.119 -4.098 1.00 96.69 395 GLN A O 1
ATOM 3194 N N . HIS A 1 396 ? -11.344 5.111 -4.568 1.00 97.81 396 HIS A N 1
ATOM 3195 C CA . HIS A 1 396 ? -12.564 5.696 -5.146 1.00 97.81 396 HIS A CA 1
ATOM 3196 C C . HIS A 1 396 ? -13.025 4.930 -6.391 1.00 97.81 396 HIS A C 1
ATOM 3198 O O . HIS A 1 396 ? -14.219 4.671 -6.548 1.00 97.81 396 HIS A O 1
ATOM 3204 N N . VAL A 1 397 ? -12.088 4.527 -7.255 1.00 96.62 397 VAL A N 1
ATOM 3205 C CA . VAL A 1 397 ? -12.376 3.717 -8.447 1.00 96.62 397 VAL A CA 1
ATOM 3206 C C . VAL A 1 397 ? -12.950 2.351 -8.065 1.00 96.62 397 VAL A C 1
ATOM 3208 O O . VAL A 1 397 ? -13.943 1.942 -8.663 1.00 96.62 397 VAL A O 1
ATOM 3211 N N . MET A 1 398 ? -12.386 1.659 -7.068 1.00 94.81 398 MET A N 1
ATOM 3212 C CA . MET A 1 398 ? -12.916 0.364 -6.612 1.00 94.81 398 MET A CA 1
ATOM 3213 C C . MET A 1 398 ? -14.338 0.481 -6.057 1.00 94.81 398 MET A C 1
ATOM 3215 O O . MET A 1 398 ? -15.208 -0.297 -6.446 1.00 94.81 398 MET A O 1
ATOM 3219 N N . ALA A 1 399 ? -14.594 1.487 -5.215 1.00 95.69 399 ALA A N 1
ATOM 3220 C CA . ALA A 1 399 ? -15.913 1.722 -4.630 1.00 95.69 399 ALA A CA 1
ATOM 3221 C C . ALA A 1 399 ? -16.984 2.050 -5.692 1.00 95.69 399 ALA A C 1
ATOM 3223 O O . ALA A 1 399 ? -18.134 1.610 -5.589 1.00 95.69 399 ALA A O 1
ATOM 3224 N N . ALA A 1 400 ? -16.607 2.805 -6.731 1.00 95.69 400 ALA A N 1
ATOM 3225 C CA . ALA A 1 400 ? -17.499 3.186 -7.825 1.00 95.69 400 ALA A CA 1
ATOM 3226 C C . ALA A 1 400 ? -17.692 2.076 -8.873 1.00 95.69 400 ALA A C 1
ATOM 3228 O O . ALA A 1 400 ? -18.767 1.960 -9.462 1.00 95.69 400 ALA A O 1
ATOM 3229 N N . TRP A 1 401 ? -16.668 1.257 -9.124 1.00 95.69 401 TRP A N 1
ATOM 3230 C CA . TRP A 1 401 ? -16.678 0.218 -10.153 1.00 95.69 401 TRP A CA 1
ATOM 3231 C C . TRP A 1 401 ? -16.134 -1.111 -9.619 1.00 95.69 401 TRP A C 1
ATOM 3233 O O . TRP A 1 401 ? -15.050 -1.530 -10.031 1.00 95.69 401 TRP A O 1
ATOM 3243 N N . PRO A 1 402 ? -16.910 -1.849 -8.804 1.00 94.06 402 PRO A N 1
ATOM 3244 C CA . PRO A 1 402 ? -16.449 -3.055 -8.104 1.00 94.06 402 PRO A CA 1
ATOM 3245 C C . PRO A 1 402 ? -15.866 -4.137 -9.023 1.00 94.06 402 PRO A C 1
ATOM 3247 O O . PRO A 1 402 ? -15.068 -4.958 -8.597 1.00 94.06 402 PRO A O 1
ATOM 3250 N N . ARG A 1 403 ? -16.189 -4.137 -10.321 1.00 93.19 403 ARG A N 1
ATOM 3251 C CA . ARG A 1 403 ? -15.581 -5.062 -11.292 1.00 93.19 403 ARG A CA 1
ATOM 3252 C C . ARG A 1 403 ? -14.053 -5.003 -11.353 1.00 93.19 403 ARG A C 1
ATOM 3254 O O . ARG A 1 403 ? -13.449 -6.021 -11.677 1.00 93.19 403 ARG A O 1
ATOM 3261 N N . VAL A 1 404 ? -13.428 -3.861 -11.047 1.00 93.06 404 VAL A N 1
ATOM 3262 C CA . VAL A 1 404 ? -11.960 -3.754 -11.125 1.00 93.06 404 VAL A CA 1
ATOM 3263 C C . VAL A 1 404 ? -11.256 -4.623 -10.080 1.00 93.06 404 VAL A C 1
ATOM 3265 O O . VAL A 1 404 ? -10.171 -5.124 -10.355 1.00 93.06 404 VAL A O 1
ATOM 3268 N N . SER A 1 405 ? -11.903 -4.888 -8.940 1.00 89.31 405 SER A N 1
ATOM 3269 C CA . SER A 1 405 ? -11.428 -5.816 -7.905 1.00 89.31 405 SER A CA 1
ATOM 3270 C C . SER A 1 405 ? -11.894 -7.262 -8.124 1.00 89.31 405 SER A C 1
ATOM 3272 O O . SER A 1 405 ? -11.575 -8.135 -7.328 1.00 89.31 405 SER A O 1
ATOM 3274 N N . MET A 1 406 ? -12.604 -7.546 -9.222 1.00 92.00 406 MET A N 1
ATOM 3275 C CA . MET A 1 406 ? -13.067 -8.889 -9.611 1.00 92.00 406 MET A CA 1
ATOM 3276 C C . MET A 1 406 ? -12.306 -9.428 -10.835 1.00 92.00 406 MET A C 1
ATOM 3278 O O . MET A 1 406 ? -12.861 -10.154 -11.662 1.00 92.00 406 MET A O 1
ATOM 3282 N N . GLY A 1 407 ? -11.051 -9.003 -11.013 1.00 91.50 407 GLY A N 1
ATOM 3283 C CA . GLY A 1 407 ? -10.202 -9.424 -12.130 1.00 91.50 407 GLY A CA 1
ATOM 3284 C C . GLY A 1 407 ? -10.671 -8.927 -13.502 1.00 91.50 407 GLY A C 1
ATOM 3285 O O . GLY A 1 407 ? -10.304 -9.512 -14.522 1.00 91.50 407 GLY A O 1
ATOM 3286 N N . LYS A 1 408 ? -11.494 -7.874 -13.579 1.00 95.06 408 LYS A N 1
ATOM 3287 C CA . LYS A 1 408 ? -11.942 -7.284 -14.853 1.00 95.06 408 LYS A CA 1
ATOM 3288 C C . LYS A 1 408 ? -11.193 -5.993 -15.161 1.00 95.06 408 LYS A C 1
ATOM 3290 O O . LYS A 1 408 ? -10.992 -5.150 -14.289 1.00 95.06 408 LYS A O 1
ATOM 3295 N N . ALA A 1 409 ? -10.844 -5.808 -16.431 1.00 95.31 409 ALA A N 1
ATOM 3296 C CA . ALA A 1 409 ? -10.348 -4.544 -16.940 1.00 95.31 409 ALA A CA 1
ATOM 3297 C C . ALA A 1 409 ? -11.392 -3.441 -16.733 1.00 95.31 409 ALA A C 1
ATOM 3299 O O . ALA A 1 409 ? -12.593 -3.623 -16.970 1.00 95.31 409 ALA A O 1
ATOM 3300 N N . PHE A 1 410 ? -10.926 -2.256 -16.348 1.00 95.44 410 PHE A N 1
ATOM 3301 C CA . PHE A 1 410 ? -11.774 -1.078 -16.279 1.00 95.44 410 PHE A CA 1
ATOM 3302 C C . PHE A 1 410 ? -12.339 -0.743 -17.664 1.00 95.44 410 PHE A C 1
ATOM 3304 O O . PHE A 1 410 ? -13.554 -0.570 -17.822 1.00 95.44 410 PHE A O 1
ATOM 3311 N N . ASN A 1 411 ? -11.455 -0.696 -18.666 1.00 94.62 411 ASN A N 1
ATOM 3312 C CA . ASN A 1 411 ? -11.784 -0.511 -20.068 1.00 94.62 411 ASN 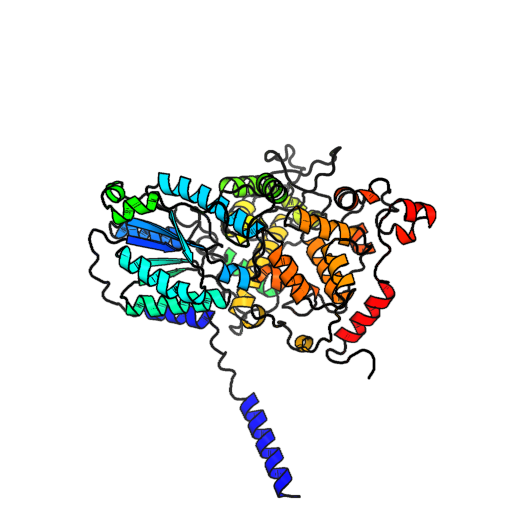A CA 1
ATOM 3313 C C . ASN A 1 411 ? -12.148 -1.854 -20.708 1.00 94.62 411 ASN A C 1
ATOM 3315 O O . ASN A 1 411 ? -11.299 -2.582 -21.226 1.00 94.62 411 ASN A O 1
ATOM 3319 N N . GLN A 1 412 ? -13.447 -2.142 -20.699 1.00 92.06 412 GLN A N 1
ATOM 3320 C CA . GLN A 1 412 ? -14.011 -3.432 -21.096 1.00 92.06 412 GLN A CA 1
ATOM 3321 C C . GLN A 1 412 ? -13.667 -3.868 -22.525 1.00 92.06 412 GLN A C 1
ATOM 3323 O O . GLN A 1 412 ? -13.694 -5.060 -22.814 1.00 92.06 412 GLN A O 1
ATOM 3328 N N . LYS A 1 413 ? -13.298 -2.954 -23.434 1.00 92.94 413 LYS A N 1
ATOM 3329 C CA . LYS A 1 413 ? -12.902 -3.351 -24.796 1.00 92.94 413 LYS A CA 1
ATOM 3330 C C . LYS A 1 413 ? -11.666 -4.259 -24.806 1.00 92.94 413 LYS A C 1
ATOM 3332 O O . LYS A 1 413 ? -11.527 -5.083 -25.702 1.00 92.94 413 LYS A O 1
ATOM 3337 N N . TYR A 1 414 ? -10.784 -4.115 -23.814 1.00 94.88 414 TYR A N 1
ATOM 3338 C CA . TYR A 1 414 ? -9.575 -4.926 -23.686 1.00 94.88 414 TYR A CA 1
ATOM 3339 C C . TYR A 1 414 ? -9.805 -6.241 -22.931 1.00 94.88 414 TYR A C 1
ATOM 3341 O O . TYR A 1 414 ? -8.879 -7.036 -22.831 1.00 94.88 414 TYR A O 1
ATOM 3349 N N . GLU A 1 415 ? -11.030 -6.538 -22.480 1.00 94.50 415 GLU A N 1
ATOM 3350 C CA . GLU A 1 415 ? -11.380 -7.895 -22.024 1.00 94.50 415 GLU A CA 1
ATOM 3351 C C . GLU A 1 415 ? -11.265 -8.922 -23.155 1.00 94.50 415 GLU A C 1
ATOM 3353 O O . GLU A 1 415 ? -11.073 -10.103 -22.900 1.00 94.50 415 GLU A O 1
ATOM 3358 N N . LYS A 1 416 ? -11.348 -8.467 -24.410 1.00 94.12 416 LYS A N 1
ATOM 3359 C CA . LYS A 1 416 ? -11.154 -9.298 -25.601 1.00 94.12 416 LYS A CA 1
ATOM 3360 C C . LYS A 1 416 ? -9.685 -9.448 -25.999 1.00 94.12 416 LYS A C 1
ATOM 3362 O O . LYS A 1 416 ? -9.412 -10.013 -27.047 1.00 94.12 416 LYS A O 1
ATOM 3367 N N . MET A 1 417 ? -8.737 -8.888 -25.245 1.00 95.00 417 MET A N 1
ATOM 3368 C CA . MET A 1 417 ? -7.323 -8.972 -25.610 1.00 95.00 417 MET A CA 1
ATOM 3369 C C . MET A 1 417 ? -6.867 -10.433 -25.678 1.00 95.00 417 MET A C 1
ATOM 3371 O O . MET A 1 417 ? -7.095 -11.200 -24.746 1.00 95.00 417 MET A O 1
ATOM 3375 N N . VAL A 1 418 ? -6.183 -10.790 -26.764 1.00 94.44 418 VAL A N 1
ATOM 3376 C CA . VAL A 1 418 ? -5.548 -12.102 -26.907 1.00 94.44 418 VAL A CA 1
ATOM 3377 C C . VAL A 1 418 ? -4.148 -12.025 -26.295 1.00 94.44 418 VAL A C 1
ATOM 3379 O O . VAL A 1 418 ? -3.208 -11.496 -26.898 1.00 94.44 418 VAL A O 1
ATOM 3382 N N . TRP A 1 419 ? -4.039 -12.499 -25.056 1.00 96.06 419 TRP A N 1
ATOM 3383 C CA . TRP A 1 419 ? -2.775 -12.615 -24.331 1.00 96.06 419 TRP A CA 1
ATOM 3384 C C . TRP A 1 419 ? -2.031 -13.898 -24.718 1.00 96.06 419 TRP A C 1
ATOM 3386 O O . TRP A 1 419 ? -2.640 -14.896 -25.095 1.00 96.06 419 TRP A O 1
ATOM 3396 N N . GLU A 1 420 ? -0.709 -13.863 -24.614 1.00 95.94 420 GLU A N 1
ATOM 3397 C CA . GLU A 1 420 ? 0.167 -15.028 -24.727 1.00 95.94 420 GLU A CA 1
ATOM 3398 C C . GLU A 1 420 ? 0.493 -15.598 -23.350 1.00 95.94 420 GLU A C 1
ATOM 3400 O O . GLU A 1 420 ? 0.446 -14.897 -22.337 1.00 95.94 420 GLU A O 1
ATOM 3405 N N . PHE A 1 421 ? 0.880 -16.869 -23.322 1.00 97.12 421 PHE A N 1
ATOM 3406 C CA . PHE A 1 421 ? 1.460 -17.473 -22.139 1.00 97.12 421 PHE A CA 1
ATOM 3407 C C . PHE A 1 421 ? 2.537 -18.480 -22.529 1.00 97.12 421 PHE A C 1
ATOM 3409 O O . PHE A 1 421 ? 2.325 -19.329 -23.391 1.00 97.12 421 PHE A O 1
ATOM 3416 N N . ASP A 1 422 ? 3.682 -18.362 -21.868 1.00 97.69 422 ASP A N 1
ATOM 3417 C CA . ASP A 1 422 ? 4.820 -19.266 -21.956 1.00 97.69 422 ASP A CA 1
ATOM 3418 C C . ASP A 1 422 ? 5.423 -19.343 -20.550 1.00 97.69 422 ASP A C 1
ATOM 3420 O O . ASP A 1 422 ? 5.828 -18.323 -19.981 1.00 97.69 422 ASP A O 1
ATOM 3424 N N . ASP A 1 423 ? 5.412 -20.541 -19.969 1.00 97.94 423 ASP A N 1
ATOM 3425 C CA . ASP A 1 423 ? 5.794 -20.755 -18.573 1.00 97.94 423 ASP A CA 1
ATOM 3426 C C . ASP A 1 423 ? 7.291 -20.494 -18.335 1.00 97.94 423 ASP A C 1
ATOM 3428 O O . ASP A 1 423 ? 7.664 -19.857 -17.349 1.00 97.94 423 ASP A O 1
ATOM 3432 N N . GLU A 1 424 ? 8.155 -20.879 -19.280 1.00 98.31 424 GLU A N 1
ATOM 3433 C CA . GLU A 1 424 ? 9.603 -20.683 -19.165 1.00 98.31 424 GLU A CA 1
ATOM 3434 C C . GLU A 1 424 ? 9.960 -19.191 -19.232 1.00 98.31 424 GLU A C 1
ATOM 3436 O O . GLU A 1 424 ? 10.763 -18.685 -18.441 1.00 98.31 424 GLU A O 1
ATOM 3441 N N . ILE A 1 425 ? 9.339 -18.456 -20.157 1.00 98.38 425 ILE A N 1
ATOM 3442 C CA . ILE A 1 425 ? 9.504 -17.005 -20.288 1.00 98.38 425 ILE A CA 1
ATOM 3443 C C . ILE A 1 425 ? 8.957 -16.290 -19.050 1.00 98.38 425 ILE A C 1
ATOM 3445 O O . ILE A 1 425 ? 9.602 -15.367 -18.538 1.00 98.38 425 ILE A O 1
ATOM 3449 N N . PHE A 1 426 ? 7.797 -16.710 -18.538 1.00 98.75 426 PHE A N 1
ATOM 3450 C CA . PHE A 1 426 ? 7.215 -16.106 -17.344 1.00 98.75 426 PHE A CA 1
ATOM 3451 C C . PHE A 1 426 ? 8.098 -16.340 -16.115 1.00 98.75 426 PHE A C 1
ATOM 3453 O O . PHE A 1 426 ? 8.328 -15.413 -15.334 1.00 98.75 426 PHE A O 1
ATOM 3460 N N . GLN A 1 427 ? 8.671 -17.537 -15.978 1.00 98.75 427 GLN A N 1
ATOM 3461 C CA . GLN A 1 427 ? 9.608 -17.847 -14.905 1.00 98.75 427 GLN A CA 1
ATOM 3462 C C . GLN A 1 427 ? 10.895 -17.013 -15.012 1.00 98.75 427 GLN A C 1
ATOM 3464 O O . GLN A 1 427 ? 11.329 -16.430 -14.018 1.00 98.75 427 GLN A O 1
ATOM 3469 N N . LYS A 1 428 ? 11.451 -16.828 -16.220 1.00 98.75 428 LYS A N 1
ATOM 3470 C CA . LYS A 1 428 ? 12.589 -15.911 -16.444 1.00 98.75 428 LYS A CA 1
ATOM 3471 C C . LYS A 1 428 ? 12.267 -14.471 -16.052 1.00 98.75 428 LYS A C 1
ATOM 3473 O O . LYS A 1 428 ? 13.129 -13.789 -15.497 1.00 98.75 428 LYS A O 1
ATOM 3478 N N . TRP A 1 429 ? 11.046 -13.999 -16.312 1.00 98.81 429 TRP A N 1
ATOM 3479 C CA . TRP A 1 429 ? 10.601 -12.685 -15.847 1.00 98.81 429 TRP A CA 1
ATOM 3480 C C . TRP A 1 429 ? 10.556 -12.624 -14.318 1.00 98.81 429 TRP A C 1
ATOM 3482 O O . TRP A 1 429 ? 11.168 -11.727 -13.742 1.00 98.81 429 TRP A O 1
ATOM 3492 N N . LYS A 1 430 ? 9.926 -13.602 -13.652 1.00 98.75 430 LYS A N 1
ATOM 3493 C CA . LYS A 1 430 ? 9.878 -13.676 -12.180 1.00 98.75 430 LYS A CA 1
ATOM 3494 C C . LYS A 1 430 ? 11.270 -13.656 -11.555 1.00 98.75 430 LYS A C 1
ATOM 3496 O O . LYS A 1 430 ? 11.493 -12.928 -10.591 1.00 98.75 430 LYS A O 1
ATOM 3501 N N . ASP A 1 431 ? 12.205 -14.420 -12.115 1.00 98.62 431 ASP A N 1
ATOM 3502 C CA . ASP A 1 431 ? 13.554 -14.593 -11.572 1.00 98.62 431 ASP A CA 1
ATOM 3503 C C . ASP A 1 431 ? 14.526 -13.456 -11.908 1.00 98.62 431 ASP A C 1
ATOM 3505 O O . ASP A 1 431 ? 15.620 -13.401 -11.343 1.00 98.62 431 ASP A O 1
ATOM 3509 N N . GLY A 1 432 ? 14.143 -12.530 -12.791 1.00 98.69 432 GLY A N 1
ATOM 3510 C CA . GLY A 1 432 ? 15.047 -11.492 -13.281 1.00 98.69 432 GLY A CA 1
ATOM 3511 C C . GLY A 1 432 ? 16.190 -12.085 -14.108 1.00 98.69 432 GLY A C 1
ATOM 3512 O O . GLY A 1 432 ? 17.369 -11.848 -13.819 1.00 98.69 432 GLY A O 1
ATOM 3513 N N . LEU A 1 433 ? 15.817 -12.889 -15.107 1.00 98.69 433 LEU A N 1
ATOM 3514 C CA . LEU A 1 433 ? 16.690 -13.548 -16.083 1.00 98.69 433 LEU A CA 1
ATOM 3515 C C . LEU A 1 433 ? 16.235 -13.268 -17.527 1.00 98.69 433 LEU A C 1
ATOM 3517 O O . LEU A 1 433 ? 16.341 -14.117 -18.413 1.00 98.69 433 LEU A O 1
ATOM 3521 N N . THR A 1 434 ? 15.701 -12.074 -17.771 1.00 98.75 434 THR A N 1
ATOM 3522 C CA . THR A 1 434 ? 15.173 -11.650 -19.074 1.00 98.75 434 THR A CA 1
ATOM 3523 C C . THR A 1 434 ? 16.263 -11.226 -20.058 1.00 98.75 434 THR A C 1
ATOM 3525 O O . THR A 1 434 ? 15.991 -11.081 -21.250 1.00 98.75 434 THR A O 1
ATOM 3528 N N . GLY A 1 435 ? 17.485 -10.986 -19.574 1.00 98.44 435 GLY A N 1
ATOM 3529 C CA . GLY A 1 435 ? 18.571 -10.427 -20.380 1.00 98.44 435 GLY A CA 1
ATOM 3530 C C . GLY A 1 435 ? 18.455 -8.913 -20.592 1.00 98.44 435 GLY A C 1
ATOM 3531 O O . GLY A 1 435 ? 19.258 -8.338 -21.327 1.00 98.44 435 GLY A O 1
ATOM 3532 N N . TYR A 1 436 ? 17.483 -8.262 -19.938 1.00 98.69 436 TYR A N 1
ATOM 3533 C CA . TYR A 1 436 ? 17.356 -6.810 -19.843 1.00 98.69 436 TYR A CA 1
ATOM 3534 C C . TYR A 1 436 ? 17.788 -6.345 -18.441 1.00 98.69 436 TYR A C 1
ATOM 3536 O O . TYR A 1 436 ? 16.991 -6.433 -17.503 1.00 98.69 436 TYR A O 1
ATOM 3544 N N . PRO A 1 437 ? 19.008 -5.792 -18.274 1.00 98.75 437 PRO A N 1
ATOM 3545 C CA . PRO A 1 437 ? 19.632 -5.598 -16.959 1.00 98.75 437 PRO A CA 1
ATOM 3546 C C . PRO A 1 437 ? 18.787 -4.845 -15.933 1.00 98.75 437 PRO A C 1
ATOM 3548 O O . PRO A 1 437 ? 18.759 -5.210 -14.762 1.00 98.75 437 PRO A O 1
ATOM 3551 N N . PHE A 1 438 ? 18.056 -3.814 -16.357 1.00 98.69 438 PHE A N 1
ATOM 3552 C CA . PHE A 1 438 ? 17.198 -3.046 -15.454 1.00 98.69 438 PHE A CA 1
ATOM 3553 C C . PHE A 1 438 ? 15.909 -3.775 -15.062 1.00 98.69 438 PHE A C 1
ATOM 3555 O O . PHE A 1 438 ? 15.467 -3.641 -13.923 1.00 98.69 438 PHE A O 1
ATOM 3562 N N . ILE A 1 439 ? 15.317 -4.552 -15.976 1.00 98.88 439 ILE A N 1
ATOM 3563 C CA . ILE A 1 439 ? 14.160 -5.408 -15.669 1.00 98.88 439 ILE A CA 1
ATOM 3564 C C . ILE A 1 439 ? 14.591 -6.468 -14.656 1.00 98.88 439 ILE A C 1
ATOM 3566 O O . ILE A 1 439 ? 13.949 -6.625 -13.620 1.00 98.88 439 ILE A O 1
ATOM 3570 N N . ASP A 1 440 ? 15.738 -7.096 -14.900 1.00 98.88 440 ASP A N 1
ATOM 3571 C CA . ASP A 1 440 ? 16.303 -8.122 -14.027 1.00 98.88 440 ASP A CA 1
ATOM 3572 C C . ASP A 1 440 ? 16.652 -7.568 -12.643 1.00 98.88 440 ASP A C 1
ATOM 3574 O O . ASP A 1 440 ? 16.262 -8.151 -11.632 1.00 98.88 440 ASP A O 1
ATOM 3578 N N . ALA A 1 441 ? 17.286 -6.393 -12.579 1.00 98.75 441 ALA A N 1
ATOM 3579 C CA . ALA A 1 441 ? 17.563 -5.692 -11.328 1.00 98.75 441 ALA A CA 1
ATOM 3580 C C . ALA A 1 441 ? 16.283 -5.409 -10.524 1.00 98.75 441 ALA A C 1
ATOM 3582 O O . ALA A 1 441 ? 16.240 -5.637 -9.316 1.00 98.75 441 ALA A O 1
ATOM 3583 N N . CYS A 1 442 ? 15.218 -4.950 -11.190 1.00 98.75 442 CYS A N 1
ATOM 3584 C CA . CYS A 1 442 ? 13.936 -4.681 -10.542 1.00 98.75 442 CYS A CA 1
ATOM 3585 C C . CYS A 1 442 ? 13.288 -5.963 -9.999 1.00 98.75 442 CYS A C 1
ATOM 3587 O O . CYS A 1 442 ? 12.850 -5.981 -8.850 1.00 98.75 442 CYS A O 1
ATOM 3589 N N . MET A 1 443 ? 13.252 -7.042 -10.784 1.00 98.88 443 MET A N 1
ATOM 3590 C CA . MET A 1 443 ? 12.653 -8.314 -10.358 1.00 98.88 443 MET A CA 1
ATOM 3591 C C . MET A 1 443 ? 13.432 -8.958 -9.204 1.00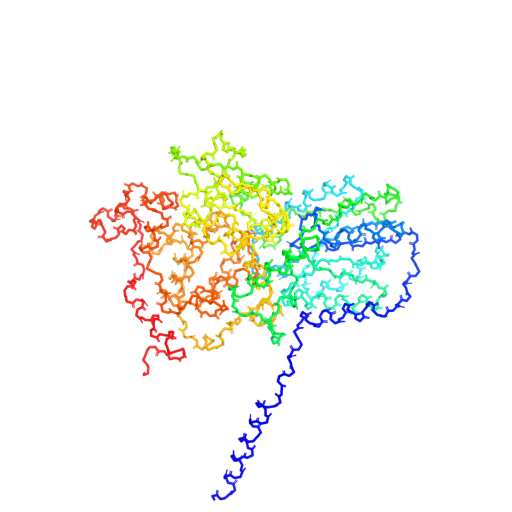 98.88 443 MET A C 1
ATOM 3593 O O . MET A 1 443 ? 12.828 -9.452 -8.251 1.00 98.88 443 MET A O 1
ATOM 3597 N N . ARG A 1 444 ? 14.766 -8.851 -9.212 1.00 98.69 444 ARG A N 1
ATOM 3598 C CA . ARG A 1 444 ? 15.615 -9.281 -8.091 1.00 98.69 444 ARG A CA 1
ATOM 3599 C C . ARG A 1 444 ? 15.421 -8.412 -6.844 1.00 98.69 444 ARG A C 1
ATOM 3601 O O . ARG A 1 444 ? 15.348 -8.964 -5.748 1.00 98.69 444 ARG A O 1
ATOM 3608 N N . GLN A 1 445 ? 15.243 -7.094 -6.998 1.00 98.00 445 GLN A N 1
ATOM 3609 C CA . GLN A 1 445 ? 14.875 -6.201 -5.890 1.00 98.00 445 GLN A CA 1
ATOM 3610 C C . GLN A 1 445 ? 13.557 -6.641 -5.236 1.00 98.00 445 GLN A C 1
ATOM 3612 O O . GLN A 1 445 ? 13.493 -6.753 -4.012 1.00 98.00 445 GLN A O 1
ATOM 3617 N N . LEU A 1 446 ? 12.527 -6.927 -6.042 1.00 98.38 446 LEU A N 1
ATOM 3618 C CA . LEU A 1 446 ? 11.238 -7.419 -5.550 1.00 98.38 446 LEU A CA 1
ATOM 3619 C C . LEU A 1 446 ? 11.394 -8.721 -4.768 1.00 98.38 446 LEU A C 1
ATOM 3621 O O . LEU A 1 446 ? 10.920 -8.794 -3.638 1.00 98.38 446 LEU A O 1
ATOM 3625 N N . LYS A 1 447 ? 12.063 -9.725 -5.350 1.00 97.31 447 LYS A N 1
ATOM 3626 C CA . LYS A 1 447 ? 12.244 -11.034 -4.706 1.00 97.31 447 LYS A CA 1
ATOM 3627 C C . LYS A 1 447 ? 13.000 -10.930 -3.386 1.00 97.31 447 LYS A C 1
ATOM 3629 O O . LYS A 1 447 ? 12.653 -11.631 -2.447 1.00 97.31 447 LYS A O 1
ATOM 3634 N N . HIS A 1 448 ? 14.011 -10.066 -3.315 1.00 96.56 448 HIS A N 1
ATOM 3635 C CA . HIS A 1 448 ? 14.812 -9.912 -2.107 1.00 96.56 448 HIS A CA 1
ATOM 3636 C C . HIS A 1 448 ? 14.084 -9.103 -1.026 1.00 96.56 448 HIS A C 1
ATOM 3638 O O . HIS A 1 448 ? 13.970 -9.555 0.104 1.00 96.56 448 HIS A O 1
ATOM 3644 N N . LEU A 1 449 ? 13.566 -7.913 -1.355 1.00 95.94 449 LEU A N 1
ATOM 3645 C CA . LEU A 1 449 ? 13.034 -6.976 -0.354 1.00 95.94 449 LEU A CA 1
ATOM 3646 C C . LEU A 1 449 ? 11.529 -7.100 -0.098 1.00 95.94 449 LEU A C 1
ATOM 3648 O O . LEU A 1 449 ? 11.014 -6.432 0.803 1.00 95.94 449 LEU A O 1
ATOM 3652 N N . GLY A 1 450 ? 10.801 -7.839 -0.939 1.00 97.06 450 GLY A N 1
ATOM 3653 C CA . GLY A 1 450 ? 9.343 -7.742 -1.011 1.00 97.06 450 GLY A CA 1
ATOM 3654 C C . GLY A 1 450 ? 8.867 -6.344 -1.410 1.00 97.06 450 GLY A C 1
ATOM 3655 O O . GLY A 1 450 ? 7.782 -5.919 -1.033 1.00 97.06 450 GLY A O 1
ATOM 3656 N N . TYR A 1 451 ? 9.696 -5.573 -2.112 1.00 97.94 451 TYR A N 1
ATOM 3657 C CA . TYR A 1 451 ? 9.411 -4.197 -2.507 1.00 97.94 451 TYR A CA 1
ATOM 3658 C C . TYR A 1 451 ? 10.134 -3.877 -3.799 1.00 97.94 451 TYR A C 1
ATOM 3660 O O . TYR A 1 451 ? 11.278 -4.271 -3.990 1.00 97.94 451 TYR A O 1
ATOM 3668 N N . MET A 1 452 ? 9.489 -3.091 -4.651 1.00 98.06 452 MET A N 1
ATOM 3669 C CA . MET A 1 452 ? 10.098 -2.573 -5.867 1.00 98.06 452 MET A CA 1
ATOM 3670 C C . MET A 1 452 ? 9.864 -1.070 -5.969 1.00 98.06 452 MET A C 1
ATOM 3672 O O . MET A 1 452 ? 8.760 -0.587 -5.696 1.00 98.06 452 MET A O 1
ATOM 3676 N N . HIS A 1 453 ? 10.882 -0.325 -6.398 1.00 97.88 453 HIS A N 1
ATOM 3677 C CA . HIS A 1 453 ? 10.734 1.096 -6.704 1.00 97.88 453 HIS A CA 1
ATOM 3678 C C . HIS A 1 453 ? 9.649 1.318 -7.780 1.00 97.88 453 HIS A C 1
ATOM 3680 O O . HIS A 1 453 ? 9.585 0.566 -8.751 1.00 97.88 453 HIS A O 1
ATOM 3686 N N . ASN A 1 454 ? 8.821 2.368 -7.663 1.00 97.81 454 ASN A N 1
ATOM 3687 C CA . ASN A 1 454 ? 7.677 2.599 -8.566 1.00 97.81 454 ASN A CA 1
ATOM 3688 C C . ASN A 1 454 ? 8.071 2.622 -10.058 1.00 97.81 454 ASN A C 1
ATOM 3690 O O . ASN A 1 454 ? 7.417 2.008 -10.897 1.00 97.81 454 ASN A O 1
ATOM 3694 N N . ARG A 1 455 ? 9.196 3.269 -10.400 1.00 97.19 455 ARG A N 1
ATOM 3695 C CA . ARG A 1 455 ? 9.749 3.230 -11.768 1.00 97.19 455 ARG A CA 1
ATOM 3696 C C . ARG A 1 455 ? 10.028 1.807 -12.257 1.00 97.19 455 ARG A C 1
ATOM 3698 O O . ARG A 1 455 ? 9.709 1.501 -13.400 1.00 97.19 455 ARG A O 1
ATOM 3705 N N . GLY A 1 456 ? 10.565 0.953 -11.388 1.00 98.19 456 GLY A N 1
ATOM 3706 C CA . GLY A 1 456 ? 10.747 -0.467 -11.669 1.00 98.19 456 GLY A CA 1
ATOM 3707 C C . GLY A 1 456 ? 9.414 -1.163 -11.916 1.00 98.19 456 GLY A C 1
ATOM 3708 O O . GLY A 1 456 ? 9.268 -1.800 -12.953 1.00 98.19 456 GLY A O 1
ATOM 3709 N N . ARG A 1 457 ? 8.413 -0.943 -11.043 1.00 98.69 457 ARG A N 1
ATOM 3710 C CA . ARG A 1 457 ? 7.062 -1.527 -11.178 1.00 98.69 457 ARG A CA 1
ATOM 3711 C C . ARG A 1 457 ? 6.455 -1.234 -12.548 1.00 98.69 457 ARG A C 1
ATOM 3713 O O . ARG A 1 457 ? 6.021 -2.153 -13.232 1.00 98.69 457 ARG A O 1
ATOM 3720 N N . MET A 1 458 ? 6.508 0.027 -12.984 1.00 98.38 458 MET A N 1
ATOM 3721 C CA . MET A 1 458 ? 6.027 0.434 -14.310 1.00 98.38 458 MET A CA 1
ATOM 3722 C C . MET A 1 458 ? 6.783 -0.275 -15.444 1.00 98.38 458 MET A C 1
ATOM 3724 O O . MET A 1 458 ? 6.165 -0.758 -16.390 1.00 98.38 458 MET A O 1
ATOM 3728 N N . CYS A 1 459 ? 8.117 -0.344 -15.365 1.00 98.62 459 CYS A N 1
ATOM 3729 C CA . CYS A 1 459 ? 8.935 -0.960 -16.409 1.00 98.62 459 CYS A CA 1
ATOM 3730 C C . CYS A 1 459 ? 8.699 -2.470 -16.522 1.00 98.62 459 CYS A C 1
ATOM 3732 O O . CYS A 1 459 ? 8.498 -2.957 -17.632 1.00 98.62 459 CYS A O 1
ATOM 3734 N N . VAL A 1 460 ? 8.684 -3.207 -15.407 1.00 98.88 460 VAL A N 1
ATOM 3735 C CA . VAL A 1 460 ? 8.490 -4.667 -15.436 1.00 98.88 460 VAL A CA 1
ATOM 3736 C C . VAL A 1 460 ? 7.064 -5.049 -15.830 1.00 98.88 460 VAL A C 1
ATOM 3738 O O . VAL A 1 460 ? 6.885 -6.046 -16.525 1.00 98.88 460 VAL A O 1
ATOM 3741 N N . ALA A 1 461 ? 6.065 -4.241 -15.450 1.00 98.75 461 ALA A N 1
ATOM 3742 C CA . ALA A 1 461 ? 4.673 -4.462 -15.826 1.00 98.75 461 ALA A CA 1
ATOM 3743 C C . ALA A 1 461 ? 4.433 -4.192 -17.317 1.00 98.75 461 ALA A C 1
ATOM 3745 O O . ALA A 1 461 ? 3.767 -4.981 -17.988 1.00 98.75 461 ALA A O 1
ATOM 3746 N N . MET A 1 462 ? 5.008 -3.116 -17.871 1.00 97.75 462 MET A N 1
ATOM 3747 C CA . MET A 1 462 ? 4.963 -2.882 -19.319 1.00 97.75 462 MET A CA 1
ATOM 3748 C C . MET A 1 462 ? 5.725 -3.954 -20.093 1.00 97.75 462 MET A C 1
ATOM 3750 O O . MET A 1 462 ? 5.228 -4.410 -21.116 1.00 97.75 462 MET A O 1
ATOM 3754 N N . PHE A 1 463 ? 6.880 -4.392 -19.593 1.00 98.75 463 PHE A N 1
ATOM 3755 C CA . PHE A 1 463 ? 7.626 -5.475 -20.221 1.00 98.75 463 PHE A CA 1
ATOM 3756 C C . PHE A 1 463 ? 6.787 -6.764 -20.270 1.00 98.75 463 PHE A C 1
ATOM 3758 O O . PHE A 1 463 ? 6.612 -7.344 -21.336 1.00 98.75 463 PHE A O 1
ATOM 3765 N N . LEU A 1 464 ? 6.148 -7.161 -19.163 1.00 98.75 464 LEU A N 1
ATOM 3766 C CA . LEU A 1 464 ? 5.254 -8.326 -19.150 1.00 98.75 464 LEU A CA 1
ATOM 3767 C C . LEU A 1 464 ? 4.086 -8.176 -20.147 1.00 98.75 464 LEU A C 1
ATOM 3769 O O . LEU A 1 464 ? 3.817 -9.066 -20.949 1.00 98.75 464 LEU A O 1
ATOM 3773 N N . THR A 1 465 ? 3.408 -7.029 -20.130 1.00 98.25 465 THR A N 1
ATOM 3774 C CA . THR A 1 465 ? 2.127 -6.847 -20.842 1.00 98.25 465 THR A CA 1
ATOM 3775 C C . THR A 1 465 ? 2.261 -6.391 -22.293 1.00 98.25 465 THR A C 1
ATOM 3777 O O . THR A 1 465 ? 1.299 -6.499 -23.054 1.00 98.25 465 THR A O 1
ATOM 3780 N N . LYS A 1 466 ? 3.418 -5.853 -22.695 1.00 97.56 466 LYS A N 1
ATOM 3781 C CA . LYS A 1 466 ? 3.634 -5.267 -24.029 1.00 97.56 466 LYS A CA 1
ATOM 3782 C C . LYS A 1 466 ? 4.885 -5.776 -24.738 1.00 97.56 466 LYS A C 1
ATOM 3784 O O . LYS A 1 466 ? 4.904 -5.761 -25.963 1.00 97.56 466 LYS A O 1
ATOM 3789 N N . ASP A 1 467 ? 5.894 -6.261 -24.021 1.00 97.81 467 ASP A N 1
ATOM 3790 C CA . ASP A 1 467 ? 7.027 -6.942 -24.654 1.00 97.81 467 ASP A CA 1
ATOM 3791 C C . ASP A 1 467 ? 6.758 -8.446 -24.729 1.00 97.81 467 ASP A C 1
ATOM 3793 O O . ASP A 1 467 ? 6.889 -9.037 -25.798 1.00 97.81 467 ASP A O 1
ATOM 3797 N N . LEU A 1 468 ? 6.281 -9.055 -23.642 1.00 98.25 468 LEU A N 1
ATOM 3798 C CA . LEU A 1 468 ? 5.943 -10.482 -23.595 1.00 98.25 468 LEU A CA 1
ATOM 3799 C C . LEU A 1 468 ? 4.491 -10.776 -23.999 1.00 98.25 468 LEU A C 1
ATOM 3801 O O . LEU A 1 468 ? 4.162 -11.924 -24.267 1.00 98.25 468 LEU A O 1
ATOM 3805 N N . MET A 1 469 ? 3.637 -9.747 -24.088 1.00 97.31 469 MET A N 1
ATOM 3806 C CA . MET A 1 469 ? 2.198 -9.869 -24.371 1.00 97.31 469 MET A CA 1
ATOM 3807 C C . MET A 1 469 ? 1.448 -10.838 -23.438 1.00 97.31 469 MET A C 1
ATOM 3809 O O . MET A 1 469 ? 0.437 -11.416 -23.833 1.00 97.31 469 MET A O 1
ATOM 3813 N N . MET A 1 470 ? 1.902 -10.982 -22.193 1.00 98.19 470 MET A N 1
ATOM 3814 C CA . MET A 1 470 ? 1.240 -11.806 -21.180 1.00 98.19 470 MET A CA 1
ATOM 3815 C C . MET A 1 470 ? 0.149 -11.029 -20.440 1.00 98.19 470 MET A C 1
ATOM 3817 O O . MET A 1 470 ? 0.214 -9.801 -20.325 1.00 98.19 470 MET A O 1
ATOM 3821 N N . ASP A 1 471 ? -0.852 -11.748 -19.924 1.00 98.31 471 ASP A N 1
ATOM 3822 C CA . ASP A 1 471 ? -1.963 -11.145 -19.183 1.00 98.31 471 ASP A CA 1
ATOM 3823 C C . ASP A 1 471 ? -1.450 -10.425 -17.923 1.00 98.31 471 ASP A C 1
ATOM 3825 O O . ASP A 1 471 ? -0.712 -10.983 -17.108 1.00 98.31 471 ASP A O 1
ATOM 3829 N N . TRP A 1 472 ? -1.868 -9.169 -17.751 1.00 98.44 472 TRP A N 1
ATOM 3830 C CA . TRP A 1 472 ? -1.502 -8.317 -16.620 1.00 98.44 472 TRP A CA 1
ATOM 3831 C C . TRP A 1 472 ? -1.882 -8.926 -15.268 1.00 98.44 472 TRP A C 1
ATOM 3833 O O . TRP A 1 472 ? -1.190 -8.675 -14.283 1.00 98.44 472 TRP A O 1
ATOM 3843 N N . ARG A 1 473 ? -2.921 -9.767 -15.223 1.00 98.38 473 ARG A N 1
ATOM 3844 C CA . ARG A 1 473 ? -3.375 -10.466 -14.008 1.00 98.38 473 ARG A CA 1
ATOM 3845 C C . ARG A 1 473 ? -2.324 -11.419 -13.443 1.00 98.38 473 ARG A C 1
ATOM 3847 O O . ARG A 1 473 ? -2.230 -11.591 -12.233 1.00 98.38 473 ARG A O 1
ATOM 3854 N N . LEU A 1 474 ? -1.497 -12.016 -14.307 1.00 98.56 474 LEU A N 1
ATOM 3855 C CA . LEU A 1 474 ? -0.402 -12.896 -13.884 1.00 98.56 474 LEU A CA 1
ATOM 3856 C C . LEU A 1 474 ? 0.648 -12.115 -13.090 1.00 98.56 474 LEU A C 1
ATOM 3858 O O . LEU A 1 474 ? 1.140 -12.569 -12.057 1.00 98.56 474 LEU A O 1
ATOM 3862 N N . GLY A 1 475 ? 0.970 -10.918 -13.575 1.00 98.62 475 GLY A N 1
ATOM 3863 C CA . GLY A 1 475 ? 1.884 -10.008 -12.906 1.00 98.62 475 GLY A CA 1
ATOM 3864 C C . GLY A 1 475 ? 1.284 -9.377 -11.650 1.00 98.62 475 GLY A C 1
ATOM 3865 O O . GLY A 1 475 ? 1.978 -9.268 -10.640 1.00 98.62 475 GLY A O 1
ATOM 3866 N N . GLU A 1 476 ? -0.001 -9.012 -11.690 1.00 98.62 476 GLU A N 1
ATOM 3867 C CA . GLU A 1 476 ? -0.759 -8.509 -10.538 1.00 98.62 476 GLU A CA 1
ATOM 3868 C C . GLU A 1 476 ? -0.696 -9.485 -9.370 1.00 98.62 476 GLU A C 1
ATOM 3870 O O . GLU A 1 476 ? -0.290 -9.091 -8.272 1.00 98.62 476 GLU A O 1
ATOM 3875 N N . LYS A 1 477 ? -1.017 -10.755 -9.635 1.00 98.62 477 LYS A N 1
ATOM 3876 C CA . LYS A 1 477 ? -0.935 -11.838 -8.661 1.00 98.62 477 LYS A CA 1
ATOM 3877 C C . LYS A 1 477 ? 0.484 -12.016 -8.125 1.00 98.62 477 LYS A C 1
ATOM 3879 O O . LYS A 1 477 ? 0.683 -11.969 -6.915 1.00 98.62 477 LYS A O 1
ATOM 3884 N N . TRP A 1 478 ? 1.484 -12.110 -9.007 1.00 98.69 478 TRP A N 1
ATOM 3885 C CA . TRP A 1 478 ? 2.887 -12.225 -8.588 1.00 98.69 478 TRP A CA 1
ATOM 3886 C C . TRP A 1 478 ? 3.318 -11.078 -7.663 1.00 98.69 478 TRP A C 1
ATOM 3888 O O . TRP A 1 478 ? 4.047 -11.288 -6.692 1.00 98.69 478 TRP A O 1
ATOM 3898 N N . PHE A 1 479 ? 2.861 -9.856 -7.945 1.00 98.81 479 PHE A N 1
ATOM 3899 C CA . PHE A 1 479 ? 3.110 -8.701 -7.091 1.00 98.81 479 PHE A CA 1
ATOM 3900 C C . PHE A 1 479 ? 2.421 -8.840 -5.730 1.00 98.81 479 PHE A C 1
ATOM 3902 O O . PHE A 1 479 ? 3.087 -8.631 -4.719 1.00 98.81 479 PHE A O 1
ATOM 3909 N N . MET A 1 480 ? 1.145 -9.231 -5.675 1.00 98.44 480 MET A N 1
ATOM 3910 C CA . MET A 1 480 ? 0.431 -9.428 -4.404 1.00 98.44 480 MET A CA 1
ATOM 3911 C C . MET A 1 480 ? 1.099 -10.482 -3.512 1.00 98.44 480 MET A C 1
ATOM 3913 O O . MET A 1 480 ? 1.263 -10.247 -2.313 1.00 98.44 480 MET A O 1
ATOM 3917 N N . GLU A 1 481 ? 1.577 -11.581 -4.104 1.00 98.25 481 GLU A N 1
ATOM 3918 C CA . GLU A 1 481 ? 2.210 -12.697 -3.386 1.00 98.25 481 GLU A CA 1
ATOM 3919 C C . GLU A 1 481 ? 3.612 -12.356 -2.851 1.00 98.25 481 GLU A C 1
ATOM 3921 O O . GLU A 1 481 ? 4.117 -13.010 -1.935 1.00 98.25 481 GLU A O 1
ATOM 3926 N N . ASN A 1 482 ? 4.261 -11.311 -3.374 1.00 98.44 482 ASN A N 1
ATOM 3927 C CA . ASN A 1 482 ? 5.638 -10.964 -3.008 1.00 98.44 482 ASN A CA 1
ATOM 3928 C C . ASN A 1 482 ? 5.779 -9.623 -2.281 1.00 98.44 482 ASN A C 1
ATOM 3930 O O . ASN A 1 482 ? 6.731 -9.454 -1.516 1.00 98.44 482 ASN A O 1
ATOM 3934 N N . LEU A 1 483 ? 4.873 -8.671 -2.511 1.00 98.56 483 LEU A N 1
ATOM 3935 C CA . LEU A 1 483 ? 4.989 -7.320 -1.975 1.00 98.56 483 LEU A CA 1
ATOM 3936 C C . LEU A 1 483 ? 4.554 -7.234 -0.507 1.00 98.56 483 LEU A C 1
ATOM 3938 O O . LEU A 1 483 ? 3.427 -7.573 -0.150 1.00 98.56 483 LEU A O 1
ATOM 3942 N N . VAL A 1 484 ? 5.401 -6.635 0.334 1.00 98.31 484 VAL A N 1
ATOM 3943 C CA . VAL A 1 484 ? 5.030 -6.225 1.703 1.00 98.31 484 VAL A CA 1
ATOM 3944 C C . VAL A 1 484 ? 3.979 -5.106 1.704 1.00 98.31 484 VAL A C 1
ATOM 3946 O O . VAL A 1 484 ? 3.230 -4.936 2.667 1.00 98.31 484 VAL A O 1
ATOM 3949 N N . ASP A 1 485 ? 3.912 -4.335 0.616 1.00 98.50 485 ASP A N 1
ATOM 3950 C CA . ASP A 1 485 ? 2.963 -3.241 0.413 1.00 98.50 485 ASP A CA 1
ATOM 3951 C C . ASP A 1 485 ? 1.812 -3.594 -0.537 1.00 98.50 485 ASP A C 1
ATOM 3953 O O . ASP A 1 485 ? 1.167 -2.688 -1.062 1.00 98.50 485 ASP A O 1
ATOM 3957 N N . GLY A 1 486 ? 1.551 -4.893 -0.742 1.00 97.88 486 GLY A N 1
ATOM 3958 C CA . GLY A 1 486 ? 0.448 -5.393 -1.562 1.00 97.88 486 GLY A CA 1
ATOM 3959 C C . GLY A 1 486 ? -0.907 -4.841 -1.110 1.00 97.88 486 GLY A C 1
ATOM 3960 O O . GLY A 1 486 ? -1.495 -5.313 -0.139 1.00 97.88 486 GLY A O 1
ATOM 3961 N N . ASP A 1 487 ? -1.386 -3.832 -1.834 1.00 97.00 487 ASP A N 1
ATOM 3962 C CA . ASP A 1 487 ? -2.659 -3.132 -1.668 1.00 97.00 487 ASP A CA 1
ATOM 3963 C C . ASP A 1 487 ? -3.464 -3.321 -2.954 1.00 97.00 487 ASP A C 1
ATOM 3965 O O . ASP A 1 487 ? -2.974 -2.946 -4.019 1.00 97.00 487 ASP A O 1
ATOM 3969 N N . LEU A 1 488 ? -4.672 -3.894 -2.876 1.00 96.69 488 LEU A N 1
ATOM 3970 C CA . LEU A 1 488 ? -5.421 -4.262 -4.083 1.00 96.69 488 LEU A CA 1
ATOM 3971 C C . LEU A 1 488 ? -5.666 -3.055 -4.995 1.00 96.69 488 LEU A C 1
ATOM 3973 O O . LEU A 1 488 ? -5.333 -3.123 -6.173 1.00 96.69 488 LEU A O 1
ATOM 3977 N N . GLY A 1 489 ? -6.173 -1.940 -4.461 1.00 95.50 489 GLY A N 1
ATOM 3978 C CA . GLY A 1 489 ? -6.451 -0.741 -5.257 1.00 95.50 489 GLY A CA 1
ATOM 3979 C C . GLY A 1 489 ? -5.218 -0.205 -5.986 1.00 95.50 489 GLY A C 1
ATOM 3980 O O . GLY A 1 489 ? -5.248 -0.003 -7.199 1.00 95.50 489 GLY A O 1
ATOM 3981 N N . SER A 1 490 ? -4.111 -0.023 -5.269 1.00 97.12 490 SER A N 1
ATOM 3982 C CA . SER A 1 490 ? -2.870 0.516 -5.831 1.00 97.12 490 SER A CA 1
ATOM 3983 C C . SER A 1 490 ? -2.201 -0.468 -6.793 1.00 97.12 490 SER A C 1
ATOM 3985 O O . SER A 1 490 ? -1.677 -0.053 -7.828 1.00 97.12 490 SER A O 1
ATOM 3987 N N . ASN A 1 491 ? -2.215 -1.767 -6.475 1.00 98.25 491 ASN A N 1
ATOM 3988 C CA . ASN A 1 491 ? -1.607 -2.801 -7.309 1.00 98.25 491 ASN A CA 1
ATOM 3989 C C . ASN A 1 491 ? -2.412 -3.009 -8.599 1.00 98.25 491 ASN A C 1
ATOM 3991 O O . ASN A 1 491 ? -1.856 -2.862 -9.687 1.00 98.25 491 ASN A O 1
ATOM 3995 N N . ASN A 1 492 ? -3.722 -3.244 -8.489 1.00 97.88 492 ASN A N 1
ATOM 3996 C CA . ASN A 1 492 ? -4.630 -3.384 -9.627 1.00 97.88 492 ASN A CA 1
ATOM 3997 C C . ASN A 1 492 ? -4.579 -2.146 -10.526 1.00 97.88 492 ASN A C 1
ATOM 3999 O O . ASN A 1 492 ? -4.349 -2.251 -11.732 1.00 97.88 492 ASN A O 1
ATOM 4003 N N . GLY A 1 493 ? -4.699 -0.957 -9.928 1.00 97.00 493 GLY A N 1
ATOM 4004 C CA . GLY A 1 493 ? -4.603 0.314 -10.632 1.00 97.00 493 GLY A CA 1
ATOM 4005 C C . GLY A 1 493 ? -3.290 0.473 -11.401 1.00 97.00 493 GLY A C 1
ATOM 4006 O O . GLY A 1 493 ? -3.306 0.806 -12.586 1.00 97.00 493 GLY A O 1
ATOM 4007 N N . GLY A 1 494 ? -2.152 0.164 -10.772 1.00 97.75 494 GLY A N 1
ATOM 4008 C CA . GLY A 1 494 ? -0.829 0.233 -11.400 1.00 97.75 494 GLY A CA 1
ATOM 4009 C C . GLY A 1 494 ? -0.625 -0.765 -12.550 1.00 97.75 494 GLY A C 1
ATOM 4010 O O . GLY A 1 494 ? -0.058 -0.407 -13.593 1.00 97.75 494 GLY A O 1
ATOM 4011 N N . TRP A 1 495 ? -1.121 -1.997 -12.402 1.00 98.50 495 TRP A N 1
ATOM 4012 C CA . TRP A 1 495 ? -1.082 -3.014 -13.457 1.00 98.50 495 TRP A CA 1
ATOM 4013 C C . TRP A 1 495 ? -1.961 -2.628 -14.638 1.00 98.50 495 TRP A C 1
ATOM 4015 O O . TRP A 1 495 ? -1.490 -2.612 -15.778 1.00 98.50 495 TRP A O 1
ATOM 4025 N N . GLN A 1 496 ? -3.199 -2.212 -14.375 1.00 98.00 496 GLN A N 1
ATOM 4026 C CA . GLN A 1 496 ? -4.110 -1.777 -15.423 1.00 98.00 496 GLN A CA 1
ATOM 4027 C C . GLN A 1 496 ? -3.656 -0.474 -16.104 1.00 98.00 496 GLN A C 1
ATOM 4029 O O . GLN A 1 496 ? -3.867 -0.287 -17.306 1.00 98.00 496 GLN A O 1
ATOM 4034 N N . TRP A 1 497 ? -2.982 0.421 -15.378 1.00 97.69 497 TRP A N 1
ATOM 4035 C CA . TRP A 1 497 ? -2.339 1.604 -15.952 1.00 97.69 497 TRP A CA 1
ATOM 4036 C C . TRP A 1 497 ? -1.235 1.222 -16.943 1.00 97.69 497 TRP A C 1
ATOM 4038 O O . TRP A 1 497 ? -1.174 1.780 -18.043 1.00 97.69 497 TRP A O 1
ATOM 4048 N N . SER A 1 498 ? -0.396 0.246 -16.580 1.00 97.38 498 SER A N 1
ATOM 4049 C CA . SER A 1 498 ? 0.724 -0.229 -17.408 1.00 97.38 498 SER A CA 1
ATOM 4050 C C . SER A 1 498 ? 0.233 -0.991 -18.639 1.00 97.38 498 SER A C 1
ATOM 4052 O O . SER A 1 498 ? 0.728 -0.764 -19.744 1.00 97.38 498 SER A O 1
ATOM 4054 N N . ALA A 1 499 ? -0.795 -1.823 -18.456 1.00 97.44 499 ALA A N 1
ATOM 4055 C CA . ALA A 1 499 ? -1.438 -2.632 -19.487 1.00 97.44 499 ALA A CA 1
ATOM 4056 C C . ALA A 1 499 ? -2.430 -1.848 -20.361 1.00 97.44 499 ALA A C 1
ATOM 4058 O O . ALA A 1 499 ? -3.083 -2.421 -21.223 1.00 97.44 499 ALA A O 1
ATOM 4059 N N . SER A 1 500 ? -2.592 -0.538 -20.151 1.00 97.38 500 SER A N 1
ATOM 4060 C CA . SER A 1 500 ? -3.542 0.287 -20.911 1.00 97.38 500 SER A CA 1
ATOM 4061 C C . SER A 1 500 ? -5.023 -0.098 -20.740 1.00 97.38 500 SER A C 1
ATOM 4063 O O . SER A 1 500 ? -5.864 0.354 -21.518 1.00 97.38 500 SER A O 1
ATOM 4065 N N . THR A 1 501 ? -5.354 -0.888 -19.716 1.00 96.50 501 THR A N 1
ATOM 4066 C CA . THR A 1 501 ? -6.696 -1.423 -19.444 1.00 96.50 501 THR A CA 1
ATOM 4067 C C . THR A 1 501 ? -7.469 -0.650 -18.369 1.00 96.50 501 THR A C 1
ATOM 4069 O O . THR A 1 501 ? -8.678 -0.840 -18.255 1.00 96.50 501 THR A O 1
ATOM 4072 N N . GLY A 1 502 ? -6.802 0.239 -17.625 1.00 94.38 502 GLY A N 1
ATOM 4073 C CA . GLY A 1 502 ? -7.330 0.895 -16.419 1.00 94.38 502 GLY A CA 1
ATOM 4074 C C . GLY A 1 502 ? -8.091 2.207 -16.618 1.00 94.38 502 GLY A C 1
ATOM 4075 O O . GLY A 1 502 ? -8.461 2.585 -17.732 1.00 94.38 502 GLY A O 1
ATOM 4076 N N . THR A 1 503 ? -8.302 2.913 -15.503 1.00 90.44 503 THR A N 1
ATOM 4077 C CA . THR A 1 503 ? -8.719 4.326 -15.438 1.00 90.44 503 THR A CA 1
ATOM 4078 C C . THR A 1 503 ? -7.527 5.240 -15.686 1.00 90.44 503 THR A C 1
ATOM 4080 O O . THR A 1 503 ? -6.493 5.060 -15.049 1.00 90.44 503 THR A O 1
ATOM 4083 N N . ASP A 1 504 ? -7.669 6.225 -16.575 1.00 90.06 504 ASP A N 1
ATOM 4084 C CA . ASP A 1 504 ? -6.576 7.130 -16.974 1.00 90.06 504 ASP A CA 1
ATOM 4085 C C . ASP A 1 504 ? -5.235 6.414 -17.278 1.00 90.06 504 ASP A C 1
ATOM 4087 O O . ASP A 1 504 ? -4.179 6.803 -16.763 1.00 90.06 504 ASP A O 1
ATOM 4091 N N . PRO A 1 505 ? -5.243 5.304 -18.043 1.00 93.62 505 PRO A N 1
ATOM 4092 C CA . PRO A 1 505 ? -4.067 4.462 -18.149 1.00 93.62 505 PRO A CA 1
ATOM 4093 C C . PRO A 1 505 ? -3.061 5.065 -19.137 1.00 93.62 505 PRO A C 1
ATOM 4095 O O . PRO A 1 505 ? -3.397 5.947 -19.936 1.00 93.62 505 PRO A O 1
ATOM 4098 N N . GLN A 1 506 ? -1.831 4.542 -19.176 1.00 93.62 506 GLN A N 1
ATOM 4099 C CA . GLN A 1 506 ? -0.932 4.903 -20.274 1.00 93.62 506 GLN A CA 1
ATOM 4100 C C . GLN A 1 506 ? -1.579 4.534 -21.610 1.00 93.62 506 GLN A C 1
ATOM 4102 O O . GLN A 1 506 ? -2.074 3.411 -21.747 1.00 93.62 506 GLN A O 1
ATOM 4107 N N . PRO A 1 507 ? -1.564 5.422 -22.620 1.00 95.06 507 PRO A N 1
ATOM 4108 C CA . PRO A 1 507 ? -2.076 5.087 -23.940 1.00 95.06 507 PRO A CA 1
ATOM 4109 C C . PRO A 1 507 ? -1.396 3.832 -24.489 1.00 95.06 507 PRO A C 1
ATOM 4111 O O . PRO A 1 507 ? -0.186 3.663 -24.336 1.00 95.06 507 PRO A O 1
ATOM 4114 N N . TYR A 1 508 ? -2.152 2.963 -25.162 1.00 92.88 508 TYR A N 1
ATOM 4115 C CA . TYR A 1 508 ? -1.645 1.659 -25.610 1.00 92.88 508 TYR A CA 1
ATOM 4116 C C . TYR A 1 508 ? -0.380 1.763 -26.470 1.00 92.88 508 TYR A C 1
ATOM 4118 O O . TYR A 1 508 ? 0.543 0.968 -26.309 1.00 92.88 508 TYR A O 1
ATOM 4126 N N . PHE A 1 509 ? -0.291 2.804 -27.304 1.00 92.81 509 PHE A N 1
ATOM 4127 C CA . PHE A 1 509 ? 0.847 3.058 -28.183 1.00 92.81 509 PHE A CA 1
ATOM 4128 C C . PHE A 1 509 ? 2.105 3.570 -27.465 1.00 92.81 509 PHE A C 1
ATOM 4130 O O . PHE A 1 509 ? 3.177 3.640 -28.072 1.00 92.81 509 PHE A O 1
ATOM 4137 N N . ARG A 1 510 ? 2.008 3.922 -26.175 1.00 94.31 510 ARG A N 1
ATOM 4138 C CA . ARG A 1 510 ? 3.170 4.187 -25.325 1.00 94.31 510 ARG A CA 1
ATOM 4139 C C . ARG A 1 510 ? 3.687 2.866 -24.765 1.00 94.31 510 ARG A C 1
ATOM 4141 O O . ARG A 1 510 ? 3.189 2.355 -23.763 1.00 94.31 510 ARG A O 1
ATOM 4148 N N . ILE A 1 511 ? 4.692 2.331 -25.450 1.00 94.31 511 ILE A N 1
ATOM 4149 C CA . ILE A 1 511 ? 5.450 1.141 -25.056 1.00 94.31 511 ILE A CA 1
ATOM 4150 C C . ILE A 1 511 ? 6.832 1.617 -24.618 1.00 94.31 511 ILE A C 1
ATOM 4152 O O . ILE A 1 511 ? 7.511 2.318 -25.374 1.00 94.31 511 ILE A O 1
ATOM 4156 N N . PHE A 1 512 ? 7.217 1.316 -23.380 1.00 95.12 512 PHE A N 1
ATOM 4157 C CA . PHE A 1 512 ? 8.519 1.712 -22.854 1.00 95.12 512 PHE A CA 1
ATOM 4158 C C . PHE A 1 512 ? 9.624 0.922 -23.547 1.00 95.12 512 PHE A C 1
ATOM 4160 O O . PHE A 1 512 ? 9.597 -0.298 -23.544 1.00 95.12 512 PHE A O 1
ATOM 4167 N N . ALA A 1 513 ? 10.618 1.621 -24.092 1.00 96.38 513 ALA A N 1
ATOM 4168 C CA . ALA A 1 513 ? 11.847 0.981 -24.543 1.00 96.38 513 ALA A CA 1
ATOM 4169 C C . ALA A 1 513 ? 12.712 0.634 -23.317 1.00 96.38 513 ALA A C 1
ATOM 4171 O O . ALA A 1 513 ? 13.136 1.575 -22.628 1.00 96.38 513 ALA A O 1
ATOM 4172 N N . PRO A 1 514 ? 13.002 -0.655 -23.037 1.00 95.50 514 PRO A N 1
ATOM 4173 C CA . PRO A 1 514 ? 13.725 -1.061 -21.831 1.00 95.50 514 PRO A CA 1
ATOM 4174 C C . PRO A 1 514 ? 15.076 -0.357 -21.675 1.00 95.50 514 PRO A C 1
ATOM 4176 O O . PRO A 1 514 ? 15.368 0.170 -20.604 1.00 95.50 514 PRO A O 1
ATOM 4179 N N . LEU A 1 515 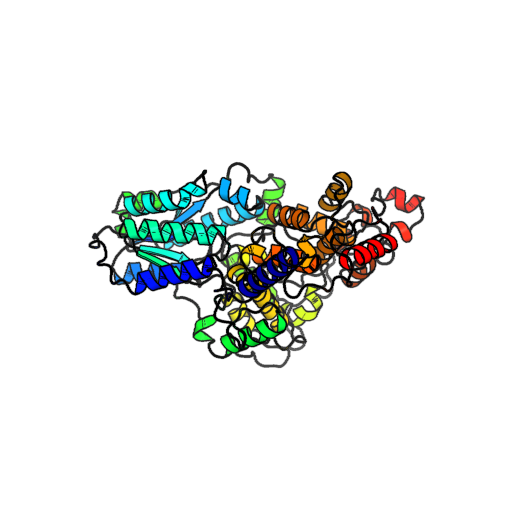? 15.851 -0.248 -22.763 1.00 96.75 515 LEU A N 1
ATOM 4180 C CA . LEU A 1 515 ? 17.150 0.434 -22.770 1.00 96.75 515 LEU A CA 1
ATOM 4181 C C . LEU A 1 515 ? 17.028 1.915 -22.379 1.00 96.75 515 LEU A C 1
ATOM 4183 O O . LEU A 1 515 ? 17.681 2.365 -21.444 1.00 96.75 515 LEU A O 1
ATOM 4187 N N . SER A 1 516 ? 16.126 2.663 -23.023 1.00 97.31 516 SER A N 1
ATOM 4188 C CA . SER A 1 516 ? 15.958 4.091 -22.718 1.00 97.31 516 SER A CA 1
ATOM 4189 C C . SER A 1 516 ? 15.444 4.327 -21.295 1.00 97.31 516 SER A C 1
ATOM 4191 O O . SER A 1 516 ? 15.824 5.311 -20.664 1.00 97.31 516 SER A O 1
ATOM 4193 N N . GLN A 1 517 ? 14.566 3.458 -20.777 1.00 97.69 517 GLN A N 1
ATOM 4194 C CA . GLN A 1 517 ? 14.141 3.552 -19.377 1.00 97.69 517 GLN A CA 1
ATOM 4195 C C . GLN A 1 517 ? 15.289 3.239 -18.420 1.00 97.69 517 GLN A C 1
ATOM 4197 O O . GLN A 1 517 ? 15.411 3.921 -17.404 1.00 97.69 517 GLN A O 1
ATOM 4202 N N . SER A 1 518 ? 16.125 2.257 -18.754 1.00 98.12 518 SER A N 1
ATOM 4203 C CA . SER A 1 518 ? 17.299 1.885 -17.973 1.00 98.12 518 SER A CA 1
ATOM 4204 C C . SER A 1 518 ? 18.279 3.054 -17.841 1.00 98.12 518 SER A C 1
ATOM 4206 O O . SER A 1 518 ? 18.557 3.472 -16.723 1.00 98.12 518 SER A O 1
ATOM 4208 N N . GLU A 1 519 ? 18.695 3.658 -18.955 1.00 97.75 519 GLU A N 1
ATOM 4209 C CA . GLU A 1 519 ? 19.649 4.781 -18.971 1.00 97.75 519 GLU A CA 1
ATOM 4210 C C . GLU A 1 519 ? 19.099 6.040 -18.278 1.00 97.75 519 GLU A C 1
ATOM 4212 O O . GLU A 1 519 ? 19.836 6.789 -17.647 1.00 97.75 519 GLU A O 1
ATOM 4217 N N . LYS A 1 520 ? 17.788 6.298 -18.374 1.00 96.62 520 LYS A N 1
ATOM 4218 C CA . LYS A 1 520 ? 17.163 7.454 -17.704 1.00 96.62 520 LYS A CA 1
ATOM 4219 C C . LYS A 1 520 ? 17.007 7.257 -16.200 1.00 96.62 520 LYS A C 1
ATOM 4221 O O . LYS A 1 520 ? 17.083 8.231 -15.454 1.00 96.62 520 LYS A O 1
ATOM 4226 N N . SER A 1 521 ? 16.708 6.031 -15.779 1.00 96.25 521 SER A N 1
ATOM 4227 C CA . SER A 1 521 ? 16.395 5.725 -14.381 1.00 96.25 521 SER A CA 1
ATOM 4228 C C . SER A 1 521 ? 17.648 5.434 -13.568 1.00 96.25 521 SER A C 1
ATOM 4230 O O . SER A 1 521 ? 17.662 5.737 -12.387 1.00 96.25 521 SER A O 1
ATOM 4232 N N . ASP A 1 522 ? 18.685 4.874 -14.186 1.00 96.94 522 ASP A N 1
ATOM 4233 C CA . ASP A 1 522 ? 19.938 4.490 -13.534 1.00 96.94 522 ASP A CA 1
ATOM 4234 C C . ASP A 1 522 ? 21.139 4.912 -14.404 1.00 96.94 522 ASP A C 1
ATOM 4236 O O . ASP A 1 522 ? 21.816 4.057 -14.960 1.00 96.94 522 ASP A O 1
ATOM 4240 N N . PRO A 1 523 ? 21.417 6.217 -14.588 1.00 95.81 523 PRO A N 1
ATOM 4241 C CA . PRO A 1 523 ? 22.350 6.702 -15.615 1.00 95.81 523 PRO A CA 1
ATOM 4242 C C . PRO A 1 523 ? 23.773 6.140 -15.548 1.00 95.81 523 PRO A C 1
ATOM 4244 O O . PRO A 1 523 ? 24.460 6.070 -16.566 1.00 95.81 523 PRO A O 1
ATOM 4247 N N . ASN A 1 524 ? 24.226 5.758 -14.353 1.00 95.00 524 ASN A N 1
ATOM 4248 C CA . ASN A 1 524 ? 25.543 5.163 -14.160 1.00 95.00 524 ASN A CA 1
ATOM 4249 C C . ASN A 1 524 ? 25.503 3.628 -14.184 1.00 95.00 524 ASN A C 1
ATOM 4251 O O . ASN A 1 524 ? 26.551 3.001 -14.365 1.00 95.00 524 ASN A O 1
ATOM 4255 N N . GLY A 1 525 ? 24.334 3.008 -14.012 1.00 96.12 525 GLY A N 1
ATOM 4256 C CA . GLY A 1 525 ? 24.187 1.567 -13.824 1.00 96.12 525 GLY A CA 1
ATOM 4257 C C . GLY A 1 525 ? 24.406 1.098 -12.383 1.00 96.12 525 GLY A C 1
ATOM 4258 O O . GLY A 1 525 ? 24.701 -0.075 -12.169 1.00 96.12 525 GLY A O 1
ATOM 4259 N N . ASP A 1 526 ? 24.348 1.989 -11.395 1.00 94.81 526 ASP A N 1
ATOM 4260 C CA . ASP A 1 526 ? 24.635 1.660 -9.996 1.00 94.81 526 ASP A CA 1
ATOM 4261 C C . ASP A 1 526 ? 23.548 0.758 -9.403 1.00 94.81 526 ASP A C 1
ATOM 4263 O O . ASP A 1 526 ? 23.854 -0.235 -8.737 1.00 94.81 526 ASP A O 1
ATOM 4267 N N . PHE A 1 527 ? 22.280 1.019 -9.727 1.00 96.69 527 PHE A N 1
ATOM 4268 C CA . PHE A 1 527 ? 21.182 0.137 -9.334 1.00 96.69 527 PHE A CA 1
ATOM 4269 C C . PHE A 1 527 ? 21.339 -1.260 -9.951 1.00 96.69 527 PHE A C 1
ATOM 4271 O O . PHE A 1 527 ? 21.191 -2.266 -9.254 1.00 96.69 527 PHE A O 1
ATOM 4278 N N . ILE A 1 528 ? 21.702 -1.339 -11.235 1.00 98.12 528 ILE A N 1
ATOM 4279 C CA . ILE A 1 528 ? 21.949 -2.619 -11.911 1.00 98.12 528 ILE A CA 1
ATOM 4280 C C . ILE A 1 528 ? 23.129 -3.359 -11.275 1.00 98.12 528 ILE A C 1
ATOM 4282 O O . ILE A 1 528 ? 22.999 -4.544 -10.990 1.00 98.12 528 ILE A O 1
ATOM 4286 N N . ARG A 1 529 ? 24.259 -2.695 -10.992 1.00 96.31 529 ARG A N 1
ATOM 4287 C CA . ARG A 1 529 ? 25.417 -3.350 -10.345 1.00 96.31 529 ARG A CA 1
ATOM 4288 C C . ARG A 1 529 ? 25.094 -3.898 -8.962 1.00 96.31 529 ARG A C 1
ATOM 4290 O O . ARG A 1 529 ? 25.701 -4.886 -8.554 1.00 96.31 529 ARG A O 1
ATOM 4297 N N . HIS A 1 530 ? 24.183 -3.247 -8.244 1.00 95.19 530 HIS A N 1
ATOM 4298 C CA . HIS A 1 530 ? 23.749 -3.699 -6.931 1.00 95.19 530 HIS A CA 1
ATOM 4299 C C . HIS A 1 530 ? 22.917 -4.989 -7.020 1.00 95.19 530 HIS A C 1
ATOM 4301 O O . HIS A 1 530 ? 23.198 -5.940 -6.298 1.00 95.19 530 HIS A O 1
ATOM 4307 N N . TRP A 1 531 ? 21.926 -5.046 -7.917 1.00 97.31 531 TRP A N 1
ATOM 4308 C CA . TRP A 1 531 ? 20.981 -6.175 -7.993 1.00 97.31 531 TRP A CA 1
ATOM 4309 C C . TRP A 1 531 ? 21.378 -7.286 -8.974 1.00 97.31 531 TRP A C 1
ATOM 4311 O O . TRP A 1 531 ? 20.875 -8.405 -8.877 1.00 97.31 531 TRP A O 1
ATOM 4321 N N . VAL A 1 532 ? 22.279 -7.000 -9.913 1.00 98.12 532 VAL A N 1
ATOM 4322 C CA . VAL A 1 532 ? 22.778 -7.929 -10.936 1.00 98.12 532 VAL A CA 1
ATOM 4323 C C . VAL A 1 532 ? 24.307 -8.009 -10.810 1.00 98.12 532 VAL A C 1
ATOM 4325 O O . VAL A 1 532 ? 25.038 -7.427 -11.620 1.00 98.12 532 VAL A O 1
ATOM 4328 N N . PRO A 1 533 ? 24.822 -8.663 -9.749 1.00 96.50 533 PRO A N 1
ATOM 4329 C CA . PRO A 1 533 ? 26.240 -8.621 -9.387 1.00 96.50 533 PRO A CA 1
ATOM 4330 C C . PRO A 1 533 ? 27.166 -9.192 -10.468 1.00 96.50 533 PRO A C 1
ATOM 4332 O O . PRO A 1 533 ? 28.322 -8.780 -10.563 1.00 96.50 533 PRO A O 1
ATOM 4335 N N . GLU A 1 534 ? 26.673 -10.080 -11.330 1.00 97.62 534 GLU A N 1
ATOM 4336 C CA . GLU A 1 534 ? 27.419 -10.591 -12.481 1.00 97.62 534 GLU A CA 1
ATOM 4337 C C . GLU A 1 534 ? 27.764 -9.501 -13.519 1.00 97.62 534 GLU A C 1
ATOM 4339 O O . GLU A 1 534 ? 28.718 -9.655 -14.281 1.00 97.62 534 GLU A O 1
ATOM 4344 N N . LEU A 1 535 ? 27.063 -8.359 -13.510 1.00 98.00 535 LEU A N 1
ATOM 4345 C CA . LEU A 1 535 ? 27.341 -7.194 -14.362 1.00 98.00 535 LEU A CA 1
ATOM 4346 C C . LEU A 1 535 ? 28.175 -6.108 -13.658 1.00 98.00 535 LEU A C 1
ATOM 4348 O O . LEU A 1 535 ? 28.444 -5.058 -14.248 1.00 98.00 535 LEU A O 1
ATOM 4352 N N . LYS A 1 536 ? 28.621 -6.338 -12.412 1.00 96.06 536 LYS A N 1
ATOM 4353 C CA . LYS A 1 536 ? 29.301 -5.334 -11.569 1.00 96.06 536 LYS A CA 1
ATOM 4354 C C . LYS A 1 536 ? 30.570 -4.739 -12.189 1.00 96.06 536 LYS A C 1
ATOM 4356 O O . LYS A 1 536 ? 30.909 -3.596 -11.901 1.00 96.06 536 LYS A O 1
ATOM 4361 N N . SER A 1 537 ? 31.267 -5.489 -13.042 1.00 95.69 537 SER A N 1
ATOM 4362 C CA . SER A 1 537 ? 32.506 -5.053 -13.704 1.00 95.69 537 SER A CA 1
ATOM 4363 C C . SER A 1 537 ? 32.283 -4.138 -14.916 1.00 95.69 537 SER A C 1
ATOM 4365 O O . SER A 1 537 ? 33.244 -3.588 -15.458 1.00 95.69 537 SER A O 1
ATOM 4367 N N . LEU A 1 538 ? 31.038 -3.976 -15.373 1.00 97.56 538 LEU A N 1
ATOM 4368 C CA . LEU A 1 538 ? 30.722 -3.177 -16.551 1.00 97.56 538 LEU A CA 1
ATOM 4369 C C . LEU A 1 538 ? 30.643 -1.687 -16.218 1.00 97.56 538 LEU A C 1
ATOM 4371 O O . LEU A 1 538 ? 30.078 -1.283 -15.201 1.00 97.56 538 LEU A O 1
ATOM 4375 N N . ASN A 1 539 ? 31.162 -0.859 -17.126 1.00 96.38 539 ASN A N 1
ATOM 4376 C CA . ASN A 1 539 ? 31.010 0.592 -17.051 1.00 96.38 539 ASN A CA 1
ATOM 4377 C C . ASN A 1 539 ? 29.605 1.042 -17.503 1.00 96.38 539 ASN A C 1
ATOM 4379 O O . ASN A 1 539 ? 28.865 0.279 -18.128 1.00 96.38 539 ASN A O 1
ATOM 4383 N N . ALA A 1 540 ? 29.268 2.308 -17.239 1.00 95.19 540 ALA A N 1
ATOM 4384 C CA . ALA A 1 540 ? 27.962 2.896 -17.556 1.00 95.19 540 ALA A CA 1
ATOM 4385 C C . ALA A 1 540 ? 27.546 2.751 -19.035 1.00 95.19 540 ALA A C 1
ATOM 4387 O O . ALA A 1 540 ? 26.375 2.559 -19.333 1.00 95.19 540 ALA A O 1
ATOM 4388 N N . LYS A 1 541 ? 28.490 2.759 -19.988 1.00 94.31 541 LYS A N 1
ATOM 4389 C CA . LYS A 1 541 ? 28.167 2.617 -21.423 1.00 94.31 541 LYS A CA 1
ATOM 4390 C C . LYS A 1 541 ? 27.808 1.183 -21.828 1.00 94.31 541 LYS A C 1
ATOM 4392 O O . LYS A 1 541 ? 27.180 0.984 -22.865 1.00 94.31 541 LYS A O 1
ATOM 4397 N N . GLN A 1 542 ? 28.266 0.188 -21.068 1.00 97.62 542 GLN A N 1
ATOM 4398 C CA . GLN A 1 542 ? 28.112 -1.237 -21.384 1.00 97.62 542 GLN A CA 1
ATOM 4399 C C . GLN A 1 542 ? 26.964 -1.886 -20.610 1.00 97.62 542 GLN A C 1
ATOM 4401 O O . GLN A 1 542 ? 26.304 -2.782 -21.129 1.00 97.62 542 GLN A O 1
ATOM 4406 N N . ILE A 1 543 ? 26.730 -1.446 -19.375 1.00 98.31 543 ILE A N 1
ATOM 4407 C CA . ILE A 1 543 ? 25.882 -2.152 -18.411 1.00 98.31 543 ILE A CA 1
ATOM 4408 C C . ILE A 1 543 ? 24.397 -2.220 -18.784 1.00 98.31 543 ILE A C 1
ATOM 4410 O O . ILE A 1 543 ? 23.724 -3.167 -18.394 1.00 98.31 543 ILE A O 1
ATOM 4414 N N . HIS A 1 544 ? 23.888 -1.262 -19.560 1.00 98.38 544 HIS A N 1
ATOM 4415 C CA . HIS A 1 544 ? 22.468 -1.201 -19.925 1.00 98.38 544 HIS A CA 1
ATOM 4416 C C . HIS A 1 544 ? 22.071 -2.149 -21.065 1.00 98.38 544 HIS A C 1
ATOM 4418 O O . HIS A 1 544 ? 20.907 -2.528 -21.168 1.00 98.38 544 HIS A O 1
ATOM 4424 N N . ALA A 1 545 ? 23.027 -2.537 -21.913 1.00 97.56 545 ALA A N 1
ATOM 4425 C CA . ALA A 1 545 ? 22.816 -3.436 -23.050 1.00 97.56 545 ALA A CA 1
ATOM 4426 C C . ALA A 1 545 ? 24.074 -4.292 -23.304 1.00 97.56 545 ALA A C 1
ATOM 4428 O O . ALA A 1 545 ? 24.718 -4.163 -24.348 1.00 97.56 545 ALA A O 1
ATOM 4429 N N . PRO A 1 546 ? 24.476 -5.154 -22.351 1.00 97.81 546 PRO A N 1
ATOM 4430 C CA . PRO A 1 546 ? 25.739 -5.882 -22.436 1.00 97.81 546 PRO A CA 1
ATOM 4431 C C . PRO A 1 546 ? 25.805 -6.817 -23.648 1.00 97.81 546 PRO A C 1
ATOM 4433 O O . PRO A 1 546 ? 26.885 -6.995 -24.203 1.00 97.81 546 PRO A O 1
ATOM 4436 N N . PHE A 1 547 ? 24.672 -7.377 -24.086 1.00 97.38 547 PHE A N 1
ATOM 4437 C CA . PHE A 1 547 ? 24.609 -8.239 -25.269 1.00 97.38 547 PHE A CA 1
ATOM 4438 C C . PHE A 1 547 ? 24.983 -7.494 -26.560 1.00 97.38 547 PHE A C 1
ATOM 4440 O O . PHE A 1 547 ? 25.745 -8.019 -27.364 1.00 97.38 547 PHE A O 1
ATOM 4447 N N . ASP A 1 548 ? 24.523 -6.249 -26.712 1.00 96.12 548 ASP A N 1
ATOM 4448 C CA . ASP A 1 548 ? 24.764 -5.441 -27.915 1.00 96.12 548 ASP A CA 1
ATOM 4449 C C . ASP A 1 548 ? 26.116 -4.709 -27.883 1.00 96.12 548 ASP A C 1
ATOM 4451 O O . ASP A 1 548 ? 26.654 -4.322 -28.920 1.00 96.12 548 ASP A O 1
ATOM 4455 N N . LYS A 1 549 ? 26.652 -4.441 -26.685 1.00 96.75 549 LYS A N 1
ATOM 4456 C CA . LYS A 1 549 ? 27.824 -3.567 -26.483 1.00 96.75 549 LYS A CA 1
ATOM 4457 C C . LYS A 1 549 ? 29.141 -4.310 -26.257 1.00 96.75 549 LYS A C 1
ATOM 4459 O O . LYS A 1 549 ? 30.187 -3.660 -26.200 1.00 96.75 549 LYS A O 1
ATOM 4464 N N . LEU A 1 550 ? 29.119 -5.629 -26.072 1.00 97.31 550 LEU A N 1
ATOM 4465 C CA . LEU A 1 550 ? 30.305 -6.436 -25.768 1.00 97.31 550 LEU A CA 1
ATOM 4466 C C . LEU A 1 550 ? 30.626 -7.416 -26.900 1.00 97.31 550 LEU A C 1
ATOM 4468 O O . LEU A 1 550 ? 29.765 -7.786 -27.690 1.00 97.31 550 LEU A O 1
ATOM 4472 N N . SER A 1 551 ? 31.878 -7.880 -26.951 1.00 97.38 551 SER A N 1
ATOM 4473 C CA . SER A 1 551 ? 32.231 -9.027 -27.790 1.00 97.38 551 SER A CA 1
ATOM 4474 C C . SER A 1 551 ? 31.560 -10.302 -27.268 1.00 97.38 551 SER A C 1
ATOM 4476 O O . SER A 1 551 ? 31.283 -10.427 -26.072 1.00 97.38 551 SER A O 1
ATOM 4478 N N . ILE A 1 552 ? 31.352 -11.281 -28.154 1.00 95.81 552 ILE A N 1
ATOM 4479 C CA . ILE A 1 552 ? 30.729 -12.571 -27.812 1.00 95.81 552 ILE A CA 1
ATOM 4480 C C . ILE A 1 552 ? 31.467 -13.253 -26.651 1.00 95.81 552 ILE A C 1
ATOM 4482 O O . ILE A 1 552 ? 30.829 -13.766 -25.734 1.00 95.81 552 ILE A O 1
ATOM 4486 N N . GLU A 1 553 ? 32.800 -13.243 -26.670 1.00 96.25 553 GLU A N 1
ATOM 4487 C CA . GLU A 1 553 ? 33.635 -13.850 -25.626 1.00 96.25 553 GLU A CA 1
ATOM 4488 C C . GLU A 1 553 ? 33.449 -13.158 -24.274 1.00 96.25 553 GLU A C 1
ATOM 4490 O O . GLU A 1 553 ? 33.171 -13.817 -23.268 1.00 96.25 553 GLU A O 1
ATOM 4495 N N . LYS A 1 554 ? 33.513 -11.819 -24.253 1.00 96.00 554 LYS A N 1
ATOM 4496 C CA . LYS A 1 554 ? 33.335 -11.043 -23.024 1.00 96.00 554 LYS A CA 1
ATOM 4497 C C . LYS A 1 554 ? 31.916 -11.192 -22.477 1.00 96.00 554 LYS A C 1
ATOM 4499 O O . LYS A 1 554 ? 31.766 -11.392 -21.278 1.00 96.00 554 LYS A O 1
ATOM 4504 N N . PHE A 1 555 ? 30.888 -11.173 -23.325 1.00 97.50 555 PHE A N 1
ATOM 4505 C CA . PHE A 1 555 ? 29.507 -11.399 -22.892 1.00 97.50 555 PHE A CA 1
ATOM 4506 C C . PHE A 1 555 ? 29.326 -12.795 -22.281 1.00 97.50 555 PHE A C 1
ATOM 4508 O O . PHE A 1 555 ? 28.806 -12.918 -21.175 1.00 97.50 555 PHE A O 1
ATOM 4515 N N . LYS A 1 556 ? 29.826 -13.847 -22.948 1.00 95.69 556 LYS A N 1
ATOM 4516 C CA . LYS A 1 556 ? 29.769 -15.224 -22.427 1.00 95.69 556 LYS A CA 1
ATOM 4517 C C . LYS A 1 556 ? 30.441 -15.357 -21.055 1.00 95.69 556 LYS A C 1
ATOM 4519 O O . LYS A 1 556 ? 29.919 -16.079 -20.209 1.00 95.69 556 LYS A O 1
ATOM 4524 N N . SER A 1 557 ? 31.543 -14.643 -20.803 1.00 96.44 557 SER A N 1
ATOM 4525 C CA . SER A 1 557 ? 32.221 -14.686 -19.496 1.00 96.44 557 SER A CA 1
ATOM 4526 C C . SER A 1 557 ? 31.397 -14.119 -18.332 1.00 96.44 557 SER A C 1
ATOM 4528 O O . SER A 1 557 ? 31.634 -14.510 -17.192 1.00 96.44 557 SER A O 1
ATOM 4530 N N . LEU A 1 558 ? 30.407 -13.255 -18.602 1.00 96.88 558 LEU A N 1
ATOM 4531 C CA . LEU A 1 558 ? 29.534 -12.689 -17.565 1.00 96.88 558 LEU A CA 1
ATOM 4532 C C . LEU A 1 558 ? 28.531 -13.711 -17.021 1.00 96.88 558 LEU A C 1
ATOM 4534 O O . LEU A 1 558 ? 27.976 -13.492 -15.953 1.00 96.88 558 LEU A O 1
ATOM 4538 N N . LYS A 1 559 ? 28.268 -14.806 -17.754 1.00 96.00 559 LYS A N 1
ATOM 4539 C CA . LYS A 1 559 ? 27.208 -15.785 -17.437 1.00 96.00 559 LYS A CA 1
ATOM 4540 C C . LYS A 1 559 ? 25.814 -15.148 -17.261 1.00 96.00 559 LYS A C 1
ATOM 4542 O O . LYS A 1 559 ? 24.965 -15.697 -16.569 1.00 96.00 559 LYS A O 1
ATOM 4547 N N . TYR A 1 560 ? 25.579 -14.008 -17.908 1.00 98.31 560 TYR A N 1
ATOM 4548 C CA . TYR A 1 560 ? 24.303 -13.292 -17.915 1.00 98.31 560 TYR A CA 1
ATOM 4549 C C . TYR A 1 560 ? 23.460 -13.716 -19.141 1.00 98.31 560 TYR A C 1
ATOM 4551 O O . TYR A 1 560 ? 24.036 -13.913 -20.219 1.00 98.31 560 TYR A O 1
ATOM 4559 N N . PRO A 1 561 ? 22.128 -13.905 -19.022 1.00 97.81 561 PRO A N 1
ATOM 4560 C CA . PRO A 1 561 ? 21.294 -14.375 -20.127 1.00 97.81 561 PRO A CA 1
ATOM 4561 C C . PRO A 1 561 ? 21.244 -13.390 -21.299 1.00 97.81 561 PRO A C 1
ATOM 4563 O O . PRO A 1 561 ? 21.332 -12.173 -21.135 1.00 97.81 561 PRO A O 1
ATOM 4566 N N . LYS A 1 562 ? 21.064 -13.933 -22.509 1.00 98.12 562 LYS A N 1
ATOM 4567 C CA . LYS A 1 562 ? 20.728 -13.129 -23.693 1.00 98.12 562 LYS A CA 1
ATOM 4568 C C . LYS A 1 562 ? 19.310 -12.552 -23.547 1.00 98.12 562 LYS A C 1
ATOM 4570 O O . LYS A 1 562 ? 18.489 -13.197 -22.893 1.00 98.12 562 LYS A O 1
ATOM 4575 N N . PRO A 1 563 ? 19.002 -11.408 -24.187 1.00 98.31 563 PRO A N 1
ATOM 4576 C CA . PRO A 1 563 ? 17.640 -10.886 -24.244 1.00 98.31 563 PRO A CA 1
ATOM 4577 C C . PRO A 1 563 ? 16.650 -11.951 -24.731 1.00 98.31 563 PRO A C 1
ATOM 4579 O O . PRO A 1 563 ? 16.864 -12.569 -25.774 1.00 98.31 563 PRO A O 1
ATOM 4582 N N . ILE A 1 564 ? 15.577 -12.170 -23.970 1.00 98.19 564 ILE A N 1
ATOM 4583 C CA . ILE A 1 564 ? 14.555 -13.189 -24.277 1.00 98.19 564 ILE A CA 1
ATOM 4584 C C . ILE A 1 564 ? 13.636 -12.801 -25.442 1.00 98.19 564 ILE A C 1
ATOM 4586 O O . ILE A 1 564 ? 12.927 -13.648 -25.974 1.00 98.19 564 ILE A O 1
ATOM 4590 N N . VAL A 1 565 ? 13.648 -11.528 -25.840 1.00 97.25 565 VAL A N 1
ATOM 4591 C CA . VAL A 1 565 ? 12.887 -10.984 -26.969 1.00 97.25 565 VAL A CA 1
ATOM 4592 C C . VAL A 1 565 ? 13.707 -9.918 -27.695 1.00 97.25 565 VAL A C 1
ATOM 4594 O O . VAL A 1 565 ? 14.624 -9.335 -27.123 1.00 97.25 565 VAL A O 1
ATOM 4597 N N . ASP A 1 566 ? 13.348 -9.627 -28.945 1.00 96.88 566 ASP A N 1
ATOM 4598 C CA . ASP A 1 566 ? 13.769 -8.406 -29.637 1.00 96.88 566 ASP A CA 1
ATOM 4599 C C . ASP A 1 566 ? 12.682 -7.338 -29.458 1.00 96.88 566 ASP A C 1
ATOM 4601 O O . ASP A 1 566 ? 11.583 -7.453 -30.014 1.00 96.88 566 ASP A O 1
ATOM 4605 N N . HIS A 1 567 ? 13.000 -6.278 -28.705 1.00 96.06 567 HIS A N 1
ATOM 4606 C CA . HIS A 1 567 ? 12.074 -5.180 -28.410 1.00 96.06 567 HIS A CA 1
ATOM 4607 C C . HIS A 1 567 ? 11.445 -4.574 -29.678 1.00 96.06 567 HIS A C 1
ATOM 4609 O O . HIS A 1 567 ? 10.262 -4.235 -29.695 1.00 96.06 567 HIS A O 1
ATOM 4615 N N . SER A 1 568 ? 12.216 -4.439 -30.761 1.00 94.12 568 SER A N 1
ATOM 4616 C CA . SER A 1 568 ? 11.739 -3.818 -32.000 1.00 94.12 568 SER A CA 1
ATOM 4617 C C . SER A 1 568 ? 10.637 -4.641 -32.678 1.00 94.12 568 SER A C 1
ATOM 4619 O O . SER A 1 568 ? 9.701 -4.072 -33.253 1.00 94.12 568 SER A O 1
ATOM 4621 N N . VAL A 1 569 ? 10.718 -5.969 -32.559 1.00 96.50 569 VAL A N 1
ATOM 4622 C CA . VAL A 1 569 ? 9.747 -6.930 -33.088 1.00 96.50 569 VAL A CA 1
ATOM 4623 C C . VAL A 1 569 ? 8.508 -6.965 -32.199 1.00 96.50 569 VAL A C 1
ATOM 4625 O O . VAL A 1 569 ? 7.398 -6.712 -32.677 1.00 96.50 569 VAL A O 1
ATOM 4628 N N . VAL A 1 570 ? 8.680 -7.195 -30.894 1.00 96.38 570 VAL A N 1
ATOM 4629 C CA . VAL A 1 570 ? 7.540 -7.348 -29.974 1.00 96.38 570 VAL A CA 1
ATOM 4630 C C . VAL A 1 570 ? 6.735 -6.062 -29.811 1.00 96.38 570 VAL A C 1
ATOM 4632 O O . VAL A 1 570 ? 5.512 -6.112 -29.687 1.00 96.38 570 VAL A O 1
ATOM 4635 N N . ARG A 1 571 ? 7.375 -4.892 -29.940 1.00 96.06 571 ARG A N 1
ATOM 4636 C CA . ARG A 1 571 ? 6.678 -3.602 -29.959 1.00 96.06 571 ARG A CA 1
ATOM 4637 C C . ARG A 1 571 ? 5.668 -3.513 -31.108 1.00 96.06 571 ARG A C 1
ATOM 4639 O O . ARG A 1 571 ? 4.580 -2.972 -30.916 1.00 96.06 571 ARG A O 1
ATOM 4646 N N . LYS A 1 572 ? 6.004 -4.012 -32.306 1.00 96.25 572 LYS A N 1
ATOM 4647 C CA . LYS A 1 572 ? 5.080 -4.016 -33.459 1.00 96.25 572 LYS A CA 1
ATOM 4648 C C . LYS A 1 572 ? 3.896 -4.951 -33.206 1.00 96.25 572 LYS A C 1
ATOM 4650 O O . LYS A 1 572 ? 2.760 -4.537 -33.428 1.00 96.25 572 LYS A O 1
ATOM 4655 N N . ARG A 1 573 ? 4.164 -6.149 -32.675 1.00 95.25 573 ARG A N 1
ATOM 4656 C CA . ARG A 1 573 ? 3.143 -7.127 -32.262 1.00 95.25 573 ARG A CA 1
ATOM 4657 C C . ARG A 1 573 ? 2.156 -6.525 -31.263 1.00 95.25 573 ARG A C 1
ATOM 4659 O O . ARG A 1 573 ? 0.951 -6.548 -31.491 1.00 95.25 573 ARG A O 1
ATOM 4666 N N . ALA A 1 574 ? 2.656 -5.911 -30.193 1.00 95.75 574 ALA A N 1
ATOM 4667 C CA . ALA A 1 574 ? 1.800 -5.284 -29.194 1.00 95.75 574 ALA A CA 1
ATOM 4668 C C . ALA A 1 574 ? 0.918 -4.186 -29.802 1.00 95.75 574 ALA A C 1
ATOM 4670 O O . ALA A 1 574 ? -0.291 -4.172 -29.589 1.00 95.75 574 ALA A O 1
ATOM 4671 N N . LEU A 1 575 ? 1.484 -3.294 -30.622 1.00 96.06 575 LEU A N 1
ATOM 4672 C CA . LEU A 1 575 ? 0.694 -2.257 -31.293 1.00 96.06 575 LEU A CA 1
ATOM 4673 C C . LEU A 1 575 ? -0.436 -2.834 -32.154 1.00 96.06 575 LEU A C 1
ATOM 4675 O O . LEU A 1 575 ? -1.536 -2.280 -32.130 1.00 96.06 575 LEU A O 1
ATOM 4679 N N . ALA A 1 576 ? -0.184 -3.923 -32.884 1.00 94.62 576 ALA A N 1
ATOM 4680 C CA . ALA A 1 576 ? -1.203 -4.595 -33.685 1.00 94.62 576 ALA A CA 1
ATOM 4681 C C . ALA A 1 576 ? -2.349 -5.128 -32.806 1.00 94.62 576 ALA A C 1
ATOM 4683 O O . ALA A 1 576 ? -3.512 -4.798 -33.051 1.00 94.62 576 ALA A O 1
ATOM 4684 N N . ARG A 1 577 ? -2.026 -5.832 -31.715 1.00 93.38 577 ARG A N 1
ATOM 4685 C CA . ARG A 1 577 ? -3.023 -6.398 -30.788 1.00 93.38 577 ARG A CA 1
ATOM 4686 C C . ARG A 1 577 ? -3.867 -5.361 -30.074 1.00 93.38 577 ARG A C 1
ATOM 4688 O O . ARG A 1 577 ? -5.086 -5.481 -30.016 1.00 93.38 577 ARG A O 1
ATOM 4695 N N . TYR A 1 578 ? -3.244 -4.300 -29.566 1.00 94.44 578 TYR A N 1
ATOM 4696 C CA . TYR A 1 578 ? -3.992 -3.232 -28.904 1.00 94.44 578 TYR A CA 1
ATOM 4697 C C . TYR A 1 578 ? -4.861 -2.426 -29.877 1.00 94.44 578 TYR A C 1
ATOM 4699 O O . TYR A 1 578 ? -5.878 -1.867 -29.457 1.00 94.44 578 TYR A O 1
ATOM 4707 N N . LYS A 1 579 ? -4.483 -2.355 -31.162 1.00 93.69 579 LYS A N 1
ATOM 4708 C CA . LYS A 1 579 ? -5.297 -1.713 -32.201 1.00 93.69 579 LYS A CA 1
ATOM 4709 C C . LYS A 1 579 ? -6.550 -2.533 -32.519 1.00 93.69 579 LYS A C 1
ATOM 4711 O O . LYS A 1 579 ? -7.607 -1.932 -32.693 1.00 93.69 579 LYS A O 1
ATOM 4716 N N . ASN A 1 580 ? -6.440 -3.863 -32.513 1.00 91.00 580 ASN A N 1
ATOM 4717 C CA . ASN A 1 580 ? -7.535 -4.792 -32.800 1.00 91.00 580 ASN A CA 1
ATOM 4718 C C . ASN A 1 580 ? -7.740 -5.813 -31.656 1.00 91.00 580 ASN A C 1
ATOM 4720 O O . ASN A 1 580 ? -7.429 -6.994 -31.829 1.00 91.00 580 ASN A O 1
ATOM 4724 N N . PRO A 1 581 ? -8.261 -5.400 -30.479 1.00 88.88 581 PRO A N 1
ATOM 4725 C CA . PRO A 1 581 ? -8.477 -6.326 -29.369 1.00 88.88 581 PRO A CA 1
ATOM 4726 C C . PRO A 1 581 ? -9.453 -7.441 -29.768 1.00 88.88 581 PRO A C 1
ATOM 4728 O O . PRO A 1 581 ? -10.609 -7.163 -30.095 1.00 88.88 581 PRO A O 1
ATOM 4731 N N . GLY A 1 582 ? -8.992 -8.691 -29.728 1.00 82.19 582 GLY A N 1
ATOM 4732 C CA . GLY A 1 582 ? -9.783 -9.880 -30.069 1.00 82.19 582 GLY A CA 1
ATOM 4733 C C . GLY A 1 582 ? -9.422 -10.543 -31.393 1.00 82.19 582 GLY A C 1
ATOM 4734 O O . GLY A 1 582 ? -9.905 -11.638 -31.645 1.00 82.19 582 GLY A O 1
ATOM 4735 N N . CYS A 1 583 ? -8.568 -9.928 -32.213 1.00 76.25 583 CYS A N 1
ATOM 4736 C CA . CYS A 1 583 ? -7.981 -10.589 -33.377 1.00 76.25 583 CYS A CA 1
ATOM 4737 C C . CYS A 1 583 ? -6.651 -11.232 -32.958 1.00 76.25 583 CYS A C 1
ATOM 4739 O O . CYS A 1 583 ? -5.781 -10.542 -32.419 1.00 76.25 583 CYS A O 1
ATOM 4741 N N . ALA A 1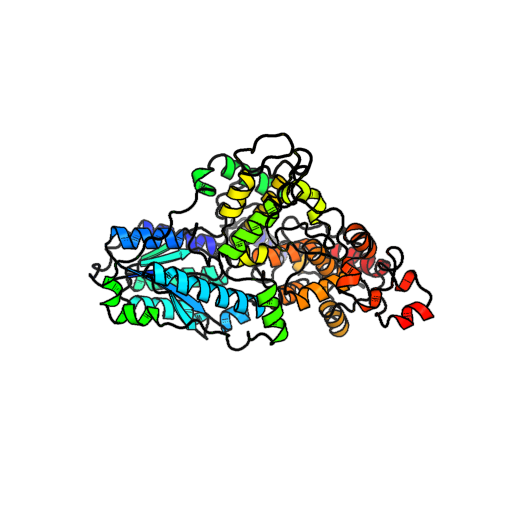 584 ? -6.495 -12.539 -33.175 1.00 60.38 584 ALA A N 1
ATOM 4742 C CA . ALA A 1 584 ? -5.175 -13.160 -33.133 1.00 60.38 584 ALA A CA 1
ATOM 4743 C C . ALA A 1 584 ? -4.382 -12.708 -34.371 1.00 60.38 584 ALA A C 1
ATOM 4745 O O . ALA A 1 584 ? -4.970 -12.426 -35.414 1.00 60.38 584 ALA A O 1
ATOM 4746 N N . ASP A 1 585 ? -3.058 -12.597 -34.256 1.00 56.09 585 ASP A N 1
ATOM 4747 C CA . ASP A 1 585 ? -2.211 -12.297 -35.410 1.00 56.09 585 ASP A CA 1
ATOM 4748 C C . ASP A 1 585 ? -2.377 -13.447 -36.433 1.00 56.09 585 ASP A C 1
ATOM 4750 O O . ASP A 1 585 ? -1.887 -14.550 -36.187 1.00 56.09 585 ASP A O 1
ATOM 4754 N N . ASN A 1 586 ? -3.086 -13.161 -37.539 1.00 42.19 586 ASN A N 1
ATOM 4755 C CA . ASN A 1 586 ? -3.565 -14.031 -38.637 1.00 42.19 586 ASN A CA 1
ATOM 4756 C C . ASN A 1 586 ? -5.050 -14.470 -38.564 1.00 42.19 586 ASN A C 1
ATOM 4758 O O . ASN A 1 586 ? -5.348 -15.651 -38.394 1.00 42.19 586 ASN A O 1
ATOM 4762 N N . GLU A 1 587 ? -5.957 -13.517 -38.806 1.00 36.44 587 GLU A N 1
ATOM 4763 C CA . GLU A 1 587 ? -7.032 -13.650 -39.813 1.00 36.44 587 GLU A CA 1
ATOM 4764 C C . GLU A 1 587 ? -6.858 -12.555 -40.872 1.00 36.44 587 GLU A C 1
ATOM 4766 O O . GLU A 1 587 ? -6.525 -11.407 -40.477 1.00 36.44 587 GLU A O 1
#

Mean predicted aligned error: 6.39 Å

pLDDT: mean 91.26, std 13.85, range [31.19, 98.88]

Radius of gyration: 26.11 Å; Cα contacts (8 Å, |Δi|>4): 986; chains: 1; bounding box: 77×52×84 Å

Secondary structure (DSSP, 8-state):
-HHHHHHHHHHHHHHHHHTTS-------HHHHHHHHHHHHHHS--------TT-EEEEEE-TT---STT-HHHHHHHHHHHHHT-EEEEEEEE-HHHHHHTT--HHHHHHHHHHHHHHHHHHHHTT--EEEEE-S-GGGHHHHHHHHHHHTTEEEEEEEPP-SHHHHHHHHHHHHHHHHTT-EEEEE--SSSS-TTTSB-TTS-B-S-HHHHHHHHHHHHHHTHHHHHPPPPPPPPPPGGGGGSHHHHGGGG-PPPS--TT-PPPHHHHHHHHHHS--SHHHHHHHHHHHHH-BPPS--SS---S--SS----SSTT--BTTTTHHHHTT-TTTT-S---HHHHHHTSS-HHHHHHHHHT-PPTTSPPPSS--TT-TTSHHHHHHHHHHHHHHHHHHHHH-GGGGTT--SSGGGGG---B--HHHHHHHHHT-SS-HHHHHHHHHHHHHS---HHHHHHHHHIIIIIS-B-HHHHHHHHHHH-TT--HHHHHHHHHHHTT-SSSPPPTT----HHHHHHHHSTTSHHHHHH-GGGTT--HHHHT-HHHHS-HHHHHHTTPPPPSS-HHHHHHHHHHHHHSTT--S--

Organism: NCBI:txid1165861

Solvent-accessible surface area (backbone atoms only — not comparable to full-atom values): 31492 Å² total; per-residue (Å²): 117,73,74,60,55,54,52,54,52,50,51,49,47,50,54,50,45,63,68,61,52,71,77,67,71,76,78,37,59,53,56,49,40,52,50,54,53,51,55,59,64,70,50,81,67,81,68,61,82,82,52,92,76,24,26,24,31,25,46,50,55,77,49,45,56,46,68,66,53,27,51,24,52,24,51,28,33,51,54,11,60,78,68,71,38,38,49,37,36,37,36,76,46,36,58,49,43,39,57,76,64,38,54,9,31,56,29,50,49,48,49,43,49,29,50,52,48,47,38,60,58,33,49,78,31,58,25,31,46,33,56,46,81,40,60,60,54,88,48,48,44,60,52,50,53,51,51,36,59,76,53,46,35,52,34,40,20,22,57,55,60,61,50,66,66,54,27,52,45,52,42,50,33,51,56,54,25,56,78,67,57,31,46,72,47,75,37,82,51,76,41,63,69,57,73,86,72,63,53,45,97,84,73,39,78,60,63,45,60,71,68,43,51,54,51,44,44,50,55,38,53,77,36,43,67,80,41,48,48,75,41,59,68,63,67,59,39,66,75,68,51,60,74,40,61,85,56,37,59,29,62,69,40,64,74,64,93,63,49,89,96,32,66,66,54,73,68,52,47,54,48,42,58,74,75,54,60,56,40,46,67,46,46,50,53,39,50,47,28,33,58,37,16,40,76,75,95,79,68,101,59,95,48,52,60,86,71,90,72,61,46,61,62,90,49,78,86,54,56,26,32,32,57,45,22,59,64,34,55,51,26,63,41,38,48,27,62,60,80,50,54,40,37,49,46,28,15,30,40,47,68,35,56,55,50,57,58,52,36,68,55,47,54,86,92,53,72,52,50,97,51,76,45,55,89,39,66,86,37,5,53,14,38,53,54,39,55,56,47,51,51,41,48,28,45,34,41,30,40,73,40,56,53,48,79,66,84,38,53,66,38,61,72,55,68,42,48,74,58,47,88,54,70,69,62,50,48,26,50,62,64,28,53,37,42,42,42,53,53,18,16,34,28,35,37,24,74,65,68,21,46,61,54,67,59,41,51,49,51,47,42,28,39,42,34,35,55,62,33,27,54,50,66,62,55,43,46,55,44,24,44,40,19,40,43,57,35,69,42,54,46,50,46,52,37,24,19,46,56,41,24,29,64,68,31,48,57,73,84,70,69,84,55,68,56,65,52,32,51,71,28,28,65,63,35,58,38,32,32,68,51,36,60,69,49,49,90,50,52,49,89,32,45,59,45,44,79,84,65,42,56,73,69,63,39,61,73,42,74,62,56,65,58,79,65,58,67,79,58,30,46,54,54,37,48,53,38,70,74,40,49,56,53,62,97,84,125

Sequence (587 aa):
MVKRAIQEEDDSKNLRASKRTNLAEEETPYKHLLRLIEEGEEEKQQPRKEAKDGVIVYWMRMRDLRLTDNRALSLASQLAHSRNLHLVVLHILSTQDFKAHDRSPRRIDFVLRNLIDLKSRLRVLDIPLHTLTIHERHSIPDQIIQILKTWNASHLTANIEHEVDELRRDIQVLELAKKNQIQVRLVHDTCIVEPGKVLTKENKAYSVFGPWQRNWANLVNSNLDEYIGKSEDCKPNNACIKDIKTLNDLFDSEVPASLPGFELSEQDSLVMNENWKAGEKAAEDLLNRFLNTKLEPEKKEIQTTLTGKASPPKKKEESTIVQEYSTLRNRPDLPGTSRLSAYLAAGVISPRACIRASMQIAEKGKKAVNGLQVDRRDLGVGVWQSEIGWRDFYQHVMAAWPRVSMGKAFNQKYEKMVWEFDDEIFQKWKDGLTGYPFIDACMRQLKHLGYMHNRGRMCVAMFLTKDLMMDWRLGEKWFMENLVDGDLGSNNGGWQWSASTGTDPQPYFRIFAPLSQSEKSDPNGDFIRHWVPELKSLNAKQIHAPFDKLSIEKFKSLKYPKPIVDHSVVRKRALARYKNPGCADNE

InterPro domains:
  IPR002081 Cryptochrome/DNA photolyase class 1 [PTHR11455] (55-580)
  IPR005101 Cryptochrome/DNA photolyase, FAD-binding domain [PF03441] (384-579)
  IPR006050 DNA photolyase, N-terminal [PF00875] (57-218)
  IPR006050 DNA photolyase, N-terminal [PS51645] (55-192)
  IPR014729 Rossmann-like alpha/beta/alpha sandwich fold [G3DSA:3.40.50.620] (34-226)
  IPR036134 Cryptochrome/DNA photolyase, FAD-binding domain-like superfamily [SSF48173] (274-579)
  IPR036155 Cryptochrome/photolyase, N-terminal domain superfamily [SSF52425] (55-223)

Foldseek 3Di:
DVVVVVVVVVVVVVVVVVVVPPCPPPCALLNVLVVLQVVLVPPPPPFDPQDLQAAQEEEEELQALAQWLGAQLLVRLVVCVVVVYYYEYEYEAEPCVCVVQLAALLLVLQSLLSLVVSLVVLVVLVYFYAYDYDHDPVCVLVVVLVVNVVSNYQEYTYEDDLARSSSVSVSSNSVVCVVVSHHYHYHHFLALDDFQPQADPVSAFDLAQPSSVVSVQVVCLVPVCNRLNIRDGRHGRDPCLCVVPSSVVSSVRDRDSGDVPSDDDPLLSVLSCVQRPHALVVLVQLLQQQQAAFFDPDDPAQDQADDDGRDHDPDLPTHGLLQVLLQLLLASSGNNDSPCLLCSRSSSDGLSNSLVVLQCRAHRPGHRDSGAPLVCSVGSSNVVNSVSSLLNSLSSVCNNPVVLSVLAFPQNLQVLFDADDDPVCVVCQQCLQQLQLLSSLQSLCCQNNLDGRLLSLLQSLLCVCQVRVHDLVVVLSSNSHRHSSNDSSNSSQSNSLSNVRGRNHPHQLDRDDSLVSCCSRHVFCSSSCVRVVLLVPDTSVCSRNVPVRDDPVVSVSSVGHHRPGDSVVSNVVSVVRVVPRNDDPDD